Protein AF-A0A1W9VQY0-F1 (afdb_monomer_lite)

Foldseek 3Di:
DQQVVLVVCVVVVHQDLQLVSNLQVLLCQQQVDNDLDLDPVSLVSLQPGQRPCNLVSLVVNCVVHNLLNNLQCCVVSVSSLVSNCNNDDSSVVSSVVSVVSNVPRHDPDDDQCLVCVLVCCVVADDPCLLVSLVVDFLLSLQVSLLVLLLLLDDAQKDWDQDPVQDIDMDTDDHDNNVRSVVSNVSSLLSLLQLLLVQFAPFAEEDPPQKFAFDASDLPQAQAQGHFLIKGKDQWKKKKWKKFAADDPHFWFKWKWKDDLPFIDTPPGNQADPVRQKGWPDGDRGHHPMDIIMIIGGADAKDKIWIKMFRQVADAPDKTKMKIWMFDDPDPDDDPPDDDDPVRTQAIGIDIDRARMWTQFMWIHHNRIIMTGGGIGDDDRDNDDDDSVVVHSVRSNRCSSSVSGHTPVVSSVSSNHHHDNDQVPGPHYCRNVPRHNVSSVSSRGD

Structure (mmCIF, N/CA/C/O backbone):
data_AF-A0A1W9VQY0-F1
#
_entry.id   AF-A0A1W9VQY0-F1
#
loop_
_atom_site.group_PDB
_atom_site.id
_atom_site.type_symbol
_atom_site.label_atom_id
_atom_site.label_alt_id
_atom_site.label_comp_id
_atom_site.label_asym_id
_atom_site.label_entity_id
_atom_site.label_seq_id
_atom_site.pdbx_PDB_ins_code
_atom_site.Cartn_x
_atom_site.Cartn_y
_atom_site.Cartn_z
_atom_site.occupancy
_atom_site.B_iso_or_equiv
_atom_site.auth_seq_id
_atom_site.auth_comp_id
_atom_site.auth_asym_id
_atom_site.auth_atom_id
_atom_site.pdbx_PDB_model_num
ATOM 1 N N . ASN A 1 1 ? 1.472 -2.937 -20.954 1.00 71.00 1 ASN A N 1
ATOM 2 C CA . ASN A 1 1 ? 2.733 -3.324 -20.274 1.00 71.00 1 ASN A CA 1
ATOM 3 C C . ASN A 1 1 ? 3.862 -3.284 -21.309 1.00 71.00 1 ASN A C 1
ATOM 5 O O . ASN A 1 1 ? 3.743 -3.966 -22.313 1.00 71.00 1 ASN A O 1
ATOM 9 N N . LYS A 1 2 ? 4.915 -2.471 -21.109 1.00 80.94 2 LYS A N 1
ATOM 10 C CA . LYS A 1 2 ? 5.949 -2.191 -22.136 1.00 80.94 2 LYS A CA 1
ATOM 11 C C . LYS A 1 2 ? 6.783 -3.413 -22.537 1.00 80.94 2 LYS A C 1
ATOM 13 O O . LYS A 1 2 ? 7.297 -3.442 -23.649 1.00 80.94 2 LYS A O 1
ATOM 18 N N . GLU A 1 3 ? 6.948 -4.374 -21.635 1.00 82.00 3 GLU A N 1
ATOM 19 C CA . GLU A 1 3 ? 7.747 -5.578 -21.882 1.00 82.00 3 GLU A CA 1
ATOM 20 C C . GLU A 1 3 ? 6.954 -6.588 -22.709 1.00 82.00 3 GLU A C 1
ATOM 22 O O . GLU A 1 3 ? 7.431 -7.044 -23.746 1.00 82.00 3 GLU A O 1
ATOM 27 N N . VAL A 1 4 ? 5.694 -6.815 -22.321 1.00 84.25 4 VAL A N 1
ATOM 28 C CA . VAL A 1 4 ? 4.730 -7.632 -23.076 1.00 84.25 4 VAL A CA 1
ATOM 29 C C . VAL A 1 4 ? 4.561 -7.095 -24.495 1.00 84.25 4 VAL A C 1
ATOM 31 O O . VAL A 1 4 ? 4.635 -7.865 -25.445 1.00 84.25 4 VAL A O 1
ATOM 34 N N . SER A 1 5 ? 4.419 -5.774 -24.662 1.00 86.12 5 SER A N 1
ATOM 35 C CA . SER A 1 5 ? 4.308 -5.160 -25.991 1.00 86.12 5 SER A CA 1
ATOM 36 C C . SER A 1 5 ? 5.509 -5.487 -26.884 1.00 86.12 5 SER A C 1
ATOM 38 O O . SER A 1 5 ? 5.325 -5.828 -28.045 1.00 86.12 5 SER A O 1
ATOM 40 N N . THR A 1 6 ? 6.741 -5.443 -26.365 1.00 88.88 6 THR A N 1
ATOM 41 C CA . THR A 1 6 ? 7.936 -5.788 -27.155 1.00 88.88 6 THR A CA 1
ATOM 42 C C . THR A 1 6 ? 7.989 -7.259 -27.541 1.00 88.88 6 THR A C 1
ATOM 44 O O . THR A 1 6 ? 8.333 -7.562 -28.684 1.00 88.88 6 THR A O 1
ATOM 47 N N . ILE A 1 7 ? 7.627 -8.159 -26.626 1.00 88.94 7 ILE A N 1
ATOM 48 C CA . ILE A 1 7 ? 7.550 -9.596 -26.917 1.00 88.94 7 ILE A CA 1
ATOM 49 C C . ILE A 1 7 ? 6.488 -9.858 -27.995 1.00 88.94 7 ILE A C 1
ATOM 51 O O . ILE A 1 7 ? 6.739 -10.609 -28.935 1.00 88.94 7 ILE A O 1
ATOM 55 N N . LEU A 1 8 ? 5.345 -9.174 -27.918 1.00 89.88 8 LEU A N 1
ATOM 56 C CA . LEU A 1 8 ? 4.262 -9.283 -28.892 1.00 89.88 8 LEU A CA 1
ATOM 57 C C . LEU A 1 8 ? 4.679 -8.774 -30.280 1.00 89.88 8 LEU A C 1
ATOM 59 O O . LEU A 1 8 ? 4.508 -9.488 -31.263 1.00 89.88 8 LEU A O 1
ATOM 63 N N . PHE A 1 9 ? 5.307 -7.594 -30.369 1.00 90.25 9 PHE A N 1
ATOM 64 C CA . PHE A 1 9 ? 5.848 -7.079 -31.635 1.00 90.25 9 PHE A CA 1
ATOM 65 C C . PHE A 1 9 ? 6.849 -8.048 -32.268 1.00 90.25 9 PHE A C 1
ATOM 67 O O . PHE A 1 9 ? 6.835 -8.256 -33.479 1.00 90.25 9 PHE A O 1
ATOM 74 N N . ASN A 1 10 ? 7.693 -8.672 -31.445 1.00 88.62 10 ASN A N 1
ATOM 75 C CA . ASN A 1 10 ? 8.627 -9.691 -31.894 1.00 88.62 10 ASN A CA 1
ATOM 76 C C . ASN A 1 10 ? 7.917 -10.946 -32.428 1.00 88.62 10 ASN A C 1
ATOM 78 O O . ASN A 1 10 ? 8.297 -11.436 -33.489 1.00 88.62 10 ASN A O 1
ATOM 82 N N . HIS A 1 11 ? 6.914 -11.452 -31.705 1.00 90.06 11 HIS A N 1
ATOM 83 C CA . HIS A 1 11 ? 6.171 -12.660 -32.070 1.00 90.06 11 HIS A CA 1
ATOM 84 C C . HIS A 1 11 ? 5.343 -12.460 -33.348 1.00 90.06 11 HIS A C 1
ATOM 86 O O . HIS A 1 11 ? 5.348 -13.310 -34.229 1.00 90.06 11 HIS A O 1
ATOM 92 N N . MET A 1 12 ? 4.705 -11.296 -33.487 1.00 90.44 12 MET A N 1
ATOM 93 C CA . MET A 1 12 ? 3.891 -10.932 -34.653 1.00 90.44 12 MET A CA 1
ATOM 94 C C . MET A 1 12 ? 4.707 -10.374 -35.828 1.00 90.44 12 MET A C 1
ATOM 96 O O . MET A 1 12 ? 4.136 -10.001 -36.849 1.00 90.44 12 MET A O 1
ATOM 100 N N . ASN A 1 13 ? 6.033 -10.272 -35.692 1.00 87.56 13 ASN A N 1
ATOM 101 C CA . ASN A 1 13 ? 6.927 -9.687 -36.696 1.00 87.56 13 ASN A CA 1
ATOM 102 C C . ASN A 1 13 ? 6.519 -8.260 -37.142 1.00 87.56 13 ASN A C 1
ATOM 104 O O . ASN A 1 13 ? 6.644 -7.885 -38.310 1.00 87.56 13 ASN A O 1
ATOM 108 N N . LEU A 1 14 ? 6.023 -7.462 -36.192 1.00 90.38 14 LEU A N 1
ATOM 109 C CA . LEU A 1 14 ? 5.545 -6.095 -36.400 1.00 90.38 14 LEU A CA 1
ATOM 110 C C . LEU A 1 14 ? 6.618 -5.067 -36.018 1.00 90.38 14 LEU A C 1
ATOM 112 O O . LEU A 1 14 ? 7.364 -5.246 -35.054 1.00 90.38 14 LEU A O 1
ATOM 116 N N . ILE A 1 15 ? 6.668 -3.953 -36.755 1.00 92.38 15 ILE A N 1
ATOM 117 C CA . ILE A 1 15 ? 7.575 -2.833 -36.479 1.00 92.38 15 ILE A CA 1
ATOM 118 C C . ILE A 1 15 ? 6.812 -1.743 -35.706 1.00 92.38 15 ILE A C 1
ATOM 120 O O . ILE A 1 15 ? 5.899 -1.131 -36.268 1.00 92.38 15 ILE A O 1
ATOM 124 N N . PRO A 1 16 ? 7.175 -1.461 -34.440 1.00 92.94 16 PRO A N 1
ATOM 125 C CA . PRO A 1 16 ? 6.526 -0.414 -33.659 1.00 92.94 16 PRO A CA 1
ATOM 126 C C . PRO A 1 16 ? 6.716 0.953 -34.313 1.00 92.94 16 PRO A C 1
ATOM 128 O O . PRO A 1 16 ? 7.842 1.308 -34.646 1.00 92.94 16 PRO A O 1
ATOM 131 N N . HIS A 1 17 ? 5.659 1.761 -34.410 1.00 92.25 17 HIS A N 1
ATOM 132 C CA . HIS A 1 17 ? 5.770 3.159 -34.849 1.00 92.25 17 HIS A CA 1
ATOM 133 C C . HIS A 1 17 ? 6.572 4.008 -33.842 1.00 92.25 17 HIS A C 1
ATOM 135 O O . HIS A 1 17 ? 7.426 4.817 -34.214 1.00 92.25 17 HIS A O 1
ATOM 141 N N . SER A 1 18 ? 6.347 3.786 -32.539 1.00 93.75 18 SER A N 1
ATOM 142 C CA . SER A 1 18 ? 7.035 4.510 -31.466 1.00 93.75 18 SER A CA 1
ATOM 143 C C . SER A 1 18 ? 8.549 4.258 -31.509 1.00 93.75 18 SER A C 1
ATOM 145 O O . SER A 1 18 ? 8.983 3.114 -31.337 1.00 93.75 18 SER A O 1
ATOM 147 N N . PRO A 1 19 ? 9.395 5.300 -31.643 1.00 94.56 19 PRO A N 1
ATOM 148 C CA . PRO A 1 19 ? 10.842 5.117 -31.765 1.00 94.56 19 PRO A CA 1
ATOM 149 C C . PRO A 1 19 ? 11.467 4.489 -30.510 1.00 94.56 19 PRO A C 1
ATOM 151 O O . PRO A 1 19 ? 12.482 3.798 -30.594 1.00 94.56 19 PRO A O 1
ATOM 154 N N . VAL A 1 20 ? 10.861 4.695 -29.333 1.00 94.19 20 VAL A N 1
ATOM 155 C CA . VAL A 1 20 ? 11.324 4.086 -28.074 1.00 94.19 20 VAL A CA 1
ATOM 156 C C . VAL A 1 20 ? 11.001 2.595 -28.033 1.00 94.19 20 VAL A C 1
ATOM 158 O O . VAL A 1 20 ? 11.816 1.808 -27.556 1.00 94.19 20 VAL A O 1
ATOM 161 N N . GLU A 1 21 ? 9.825 2.195 -28.518 1.00 93.88 21 GLU A N 1
ATOM 162 C CA . GLU A 1 21 ? 9.446 0.780 -28.587 1.00 93.88 21 GLU A CA 1
ATOM 163 C C . GLU A 1 21 ? 10.231 0.043 -29.663 1.00 93.88 21 GLU A C 1
ATOM 165 O O . GLU A 1 21 ? 10.660 -1.082 -29.425 1.00 93.88 21 GLU A O 1
ATOM 170 N N . PHE A 1 22 ? 10.519 0.697 -30.788 1.00 96.06 22 PHE A N 1
ATOM 171 C CA . PHE A 1 22 ? 11.410 0.139 -31.794 1.00 96.06 22 PHE A CA 1
ATOM 172 C C . PHE A 1 22 ? 12.829 -0.062 -31.250 1.00 96.06 22 PHE A C 1
ATOM 174 O O . PHE A 1 22 ? 13.387 -1.146 -31.387 1.00 96.06 22 PHE A O 1
ATOM 181 N N . LEU A 1 23 ? 13.403 0.924 -30.547 1.00 95.56 23 LEU A N 1
ATOM 182 C CA . LEU A 1 23 ? 14.702 0.736 -29.891 1.00 95.56 23 LEU A CA 1
ATOM 183 C C . LEU A 1 23 ? 14.666 -0.417 -28.872 1.00 95.56 23 LEU A C 1
ATOM 185 O O . LEU A 1 23 ? 15.630 -1.170 -28.767 1.00 95.56 23 LEU A O 1
ATOM 189 N N . ARG A 1 24 ? 13.554 -0.581 -28.144 1.00 95.50 24 ARG A N 1
ATOM 190 C CA . ARG A 1 24 ? 13.349 -1.712 -27.228 1.00 95.50 24 ARG A CA 1
ATOM 191 C C . ARG A 1 24 ? 13.325 -3.049 -27.965 1.00 95.50 24 ARG A C 1
ATOM 193 O O . ARG A 1 24 ? 13.970 -3.983 -27.505 1.00 95.50 24 ARG A O 1
ATOM 200 N N . LEU A 1 25 ? 12.652 -3.122 -29.112 1.00 94.12 25 LEU A N 1
ATOM 201 C CA . LEU A 1 25 ? 12.659 -4.301 -29.976 1.00 94.12 25 LEU A CA 1
ATOM 202 C C . LEU A 1 25 ? 14.075 -4.638 -30.460 1.00 94.12 25 LEU A C 1
ATOM 204 O O . LEU A 1 25 ? 14.446 -5.806 -30.438 1.00 94.12 25 LEU A O 1
ATOM 208 N N . LEU A 1 26 ? 14.886 -3.639 -30.833 1.00 93.69 26 LEU A N 1
ATOM 209 C CA . LEU A 1 26 ? 16.286 -3.865 -31.213 1.00 93.69 26 LEU A CA 1
ATOM 210 C C . LEU A 1 26 ? 17.102 -4.457 -30.056 1.00 93.69 26 LEU A C 1
ATOM 212 O O . LEU A 1 26 ? 17.798 -5.444 -30.257 1.00 93.69 26 LEU A O 1
ATOM 216 N N . VAL A 1 27 ? 16.990 -3.897 -28.845 1.00 93.50 27 VAL A N 1
ATOM 217 C CA . VAL A 1 27 ? 17.690 -4.427 -27.659 1.00 93.50 27 VAL A CA 1
ATOM 218 C C . VAL A 1 27 ? 17.228 -5.849 -27.340 1.00 93.50 27 VAL A C 1
ATOM 220 O O . VAL A 1 27 ? 18.062 -6.722 -27.115 1.00 93.50 27 VAL A O 1
ATOM 223 N N . TYR A 1 28 ? 15.922 -6.108 -27.398 1.00 92.94 28 TYR A N 1
ATOM 224 C CA . TYR A 1 28 ? 15.365 -7.437 -27.164 1.00 92.94 28 TYR A CA 1
ATOM 225 C C . TYR A 1 28 ? 15.859 -8.461 -28.195 1.00 92.94 28 TYR A C 1
ATOM 227 O O . TYR A 1 28 ? 16.302 -9.540 -27.820 1.00 92.94 28 TYR A O 1
ATOM 235 N N . LYS A 1 29 ? 15.869 -8.108 -29.486 1.00 90.62 29 LYS A N 1
ATOM 236 C CA . LYS A 1 29 ? 16.411 -8.964 -30.553 1.00 90.62 29 LYS A CA 1
ATOM 237 C C . LYS A 1 29 ? 17.908 -9.225 -30.402 1.00 90.62 29 LYS A C 1
ATOM 239 O O . LYS A 1 29 ? 18.374 -10.279 -30.818 1.00 90.62 29 LYS A O 1
ATOM 244 N N . SER A 1 30 ? 18.657 -8.274 -29.847 1.00 90.19 30 SER A N 1
ATOM 245 C CA . SER A 1 30 ? 20.092 -8.435 -29.630 1.00 90.19 30 SER A CA 1
ATOM 246 C C . SER A 1 30 ? 20.414 -9.300 -28.414 1.00 90.19 30 SER A C 1
ATOM 248 O O . SER A 1 30 ? 21.256 -10.172 -28.540 1.00 90.19 30 SER A O 1
ATOM 250 N N . ILE A 1 31 ? 19.793 -9.065 -27.253 1.00 91.62 31 ILE A N 1
ATOM 251 C CA . ILE A 1 31 ? 20.251 -9.652 -25.974 1.00 91.62 31 ILE A CA 1
ATOM 252 C C . ILE A 1 31 ? 19.119 -10.218 -25.102 1.00 91.62 31 ILE A C 1
ATOM 254 O O . ILE A 1 31 ? 19.308 -10.451 -23.913 1.00 91.62 31 ILE A O 1
ATOM 258 N N . GLY A 1 32 ? 17.902 -10.352 -25.635 1.00 89.06 32 GLY A N 1
ATOM 259 C CA . GLY A 1 32 ? 16.736 -10.874 -24.909 1.00 89.06 32 GLY A CA 1
ATOM 260 C C . GLY A 1 32 ? 16.176 -9.956 -23.813 1.00 89.06 32 GLY A C 1
ATOM 261 O O . GLY A 1 32 ? 15.135 -10.256 -23.232 1.00 89.06 32 GLY A O 1
ATOM 262 N N . LYS A 1 33 ? 16.814 -8.812 -23.533 1.00 90.31 33 LYS A N 1
ATOM 263 C CA . LYS A 1 33 ? 16.379 -7.858 -22.499 1.00 90.31 33 LYS A CA 1
ATOM 264 C C . LYS A 1 33 ? 15.332 -6.881 -23.060 1.00 90.31 33 LYS A C 1
ATOM 266 O O . LYS A 1 33 ? 15.524 -6.260 -24.101 1.00 90.31 33 LYS A O 1
ATOM 271 N N . THR A 1 34 ? 14.228 -6.695 -22.340 1.00 87.62 34 THR A N 1
ATOM 272 C CA . THR A 1 34 ? 13.111 -5.791 -22.699 1.00 87.62 34 THR A CA 1
ATOM 273 C C . THR A 1 34 ? 13.281 -4.372 -22.136 1.00 87.62 34 THR A C 1
ATOM 275 O O . THR A 1 34 ? 12.546 -3.449 -22.493 1.00 87.62 34 THR A O 1
ATOM 278 N N . LEU A 1 35 ? 14.244 -4.146 -21.242 1.00 89.12 35 LEU A N 1
ATOM 279 C CA . LEU A 1 35 ? 14.452 -2.854 -20.590 1.00 89.12 35 LEU A CA 1
ATOM 280 C C . LEU A 1 35 ? 15.602 -2.074 -21.238 1.00 89.12 35 LEU A C 1
ATOM 282 O O . LEU A 1 35 ? 16.679 -2.599 -21.495 1.00 89.12 35 LEU A O 1
ATOM 286 N N . LEU A 1 36 ? 15.396 -0.770 -21.446 1.00 92.19 36 LEU A N 1
ATOM 287 C CA . LEU A 1 36 ? 16.405 0.143 -22.004 1.00 92.19 36 LEU A CA 1
ATOM 288 C C . LEU A 1 36 ? 17.345 0.680 -20.909 1.00 92.19 36 LEU A C 1
ATOM 290 O O . LEU A 1 36 ? 17.429 1.892 -20.688 1.00 92.19 36 LEU A O 1
ATOM 294 N N . ILE A 1 37 ? 18.006 -0.223 -20.185 1.00 89.44 37 ILE A N 1
ATOM 295 C CA . ILE A 1 37 ? 18.933 0.117 -19.096 1.00 89.44 37 ILE A CA 1
ATOM 296 C C . ILE A 1 37 ? 20.306 0.442 -19.687 1.00 89.44 37 ILE A C 1
ATOM 298 O O . ILE A 1 37 ? 20.837 -0.299 -20.503 1.00 89.44 37 ILE A O 1
ATOM 302 N N . LYS A 1 38 ? 20.900 1.562 -19.268 1.00 92.00 38 LYS A N 1
ATOM 303 C CA . LYS A 1 38 ? 22.230 2.009 -19.715 1.00 92.00 38 LYS A CA 1
ATOM 304 C C . LYS A 1 38 ? 23.328 1.523 -18.758 1.00 92.00 38 LYS A C 1
ATOM 306 O O . LYS A 1 38 ? 24.151 2.327 -18.333 1.00 92.00 38 LYS A O 1
ATOM 311 N N . SER A 1 39 ? 23.286 0.251 -18.360 1.00 91.75 39 SER A N 1
ATOM 312 C CA . SER A 1 39 ? 24.305 -0.336 -17.483 1.00 91.75 39 SER A CA 1
ATOM 313 C C . SER A 1 39 ? 25.538 -0.755 -18.293 1.00 91.75 39 SER A C 1
ATOM 315 O O . SER A 1 39 ? 25.408 -1.027 -19.492 1.00 91.75 39 SER A O 1
ATOM 317 N N . PRO A 1 40 ? 26.729 -0.822 -17.668 1.00 91.75 40 PRO A N 1
ATOM 318 C CA . PRO A 1 40 ? 27.936 -1.318 -18.327 1.00 91.75 40 PRO A CA 1
ATOM 319 C C . PRO A 1 40 ? 27.740 -2.704 -18.953 1.00 91.75 40 PRO A C 1
ATOM 321 O O . PRO A 1 40 ? 28.122 -2.903 -20.101 1.00 91.75 40 PRO A O 1
ATOM 324 N N . GLU A 1 41 ? 27.062 -3.605 -18.239 1.00 91.56 41 GLU A N 1
ATOM 325 C CA . GLU A 1 41 ? 26.711 -4.954 -18.696 1.00 91.56 41 GLU A CA 1
ATOM 326 C C . GLU A 1 41 ? 25.884 -4.921 -19.989 1.00 91.56 41 GLU A C 1
ATOM 328 O O . GLU A 1 41 ? 26.331 -5.415 -21.016 1.00 91.56 41 GLU A O 1
ATOM 333 N N . VAL A 1 42 ? 24.740 -4.220 -20.000 1.00 91.00 42 VAL A N 1
ATOM 334 C CA . VAL A 1 42 ? 23.877 -4.125 -21.194 1.00 91.00 42 VAL A CA 1
ATOM 335 C C . VAL A 1 42 ? 24.619 -3.502 -22.378 1.00 91.00 42 VAL A C 1
ATOM 337 O O . VAL A 1 42 ? 24.437 -3.912 -23.522 1.00 91.00 42 VAL A O 1
ATOM 340 N N . ILE A 1 43 ? 25.457 -2.493 -22.127 1.00 93.56 43 ILE A N 1
ATOM 341 C CA . ILE A 1 43 ? 26.261 -1.854 -23.174 1.00 93.56 43 ILE A CA 1
ATOM 342 C C . ILE A 1 43 ? 27.305 -2.828 -23.731 1.00 93.56 43 ILE A C 1
ATOM 344 O O . ILE A 1 43 ? 27.547 -2.804 -24.938 1.00 93.56 43 ILE A O 1
ATOM 348 N N . SER A 1 44 ? 27.920 -3.647 -22.877 1.00 92.44 44 SER A N 1
ATOM 349 C CA . SER A 1 44 ? 28.883 -4.673 -23.275 1.00 92.44 44 SER A CA 1
ATOM 350 C C . SER A 1 44 ? 28.208 -5.752 -24.119 1.00 92.44 44 SER A C 1
ATOM 352 O O . SER A 1 44 ? 28.622 -5.963 -25.258 1.00 92.44 44 SER A O 1
ATOM 354 N N . ASP A 1 45 ? 27.102 -6.322 -23.631 1.00 91.38 45 ASP A N 1
ATOM 355 C CA . ASP A 1 45 ? 26.340 -7.371 -24.319 1.00 91.38 45 ASP A CA 1
ATOM 356 C C . ASP A 1 45 ? 25.907 -6.919 -25.724 1.00 91.38 45 ASP A C 1
ATOM 358 O O . ASP A 1 45 ? 26.063 -7.639 -26.710 1.00 91.38 45 ASP A O 1
ATOM 362 N N . LEU A 1 46 ? 25.405 -5.683 -25.848 1.00 90.31 46 LEU A N 1
ATOM 363 C CA . LEU A 1 46 ? 24.991 -5.114 -27.136 1.00 90.31 46 LEU A CA 1
ATOM 364 C C . LEU A 1 46 ? 26.152 -4.891 -28.110 1.00 90.31 46 LEU A C 1
ATOM 366 O O . LEU A 1 46 ? 25.916 -4.837 -29.319 1.00 90.31 46 LEU A O 1
ATOM 370 N N . ARG A 1 47 ? 27.375 -4.694 -27.602 1.00 89.31 47 ARG A N 1
ATOM 371 C CA . ARG A 1 47 ? 28.561 -4.485 -28.440 1.00 89.31 47 ARG A CA 1
ATOM 372 C C . ARG A 1 47 ? 29.111 -5.788 -28.997 1.00 89.31 47 ARG A C 1
ATOM 374 O O . ARG A 1 47 ? 29.602 -5.775 -30.126 1.00 89.31 47 ARG A O 1
ATOM 381 N N . THR A 1 48 ? 29.082 -6.845 -28.188 1.00 85.69 48 THR A N 1
ATOM 382 C CA . THR A 1 48 ? 29.662 -8.159 -28.495 1.00 85.69 48 THR A CA 1
ATOM 383 C C . THR A 1 48 ? 28.694 -9.059 -29.254 1.00 85.69 48 THR A C 1
ATOM 385 O O . THR A 1 48 ? 29.132 -9.883 -30.054 1.00 85.69 48 THR A O 1
ATOM 388 N N . THR A 1 49 ? 27.386 -8.883 -29.063 1.00 81.50 49 THR A N 1
ATOM 389 C CA . THR A 1 49 ? 26.379 -9.741 -29.695 1.00 81.50 49 THR A CA 1
ATOM 390 C C . THR A 1 49 ? 26.066 -9.294 -31.120 1.00 81.50 49 THR A C 1
ATOM 392 O O . THR A 1 49 ? 25.256 -8.389 -31.331 1.00 81.50 49 THR A O 1
ATOM 395 N N . ILE A 1 50 ? 26.659 -9.970 -32.109 1.00 73.56 50 ILE A N 1
ATOM 396 C CA . ILE A 1 50 ? 26.342 -9.760 -33.527 1.00 73.56 50 ILE A CA 1
ATOM 397 C C . ILE A 1 50 ? 24.972 -10.365 -33.836 1.00 73.56 50 ILE A C 1
ATOM 399 O O . ILE A 1 50 ? 24.794 -11.578 -33.867 1.00 73.56 50 ILE A O 1
ATOM 403 N N . CYS A 1 51 ? 23.994 -9.501 -34.101 1.00 72.94 51 CYS A N 1
ATOM 404 C CA . CYS A 1 51 ? 22.616 -9.898 -34.372 1.00 72.94 51 CYS A CA 1
ATOM 405 C C . CYS A 1 51 ? 22.236 -9.575 -35.831 1.00 72.94 51 CYS A C 1
ATOM 407 O O . CYS A 1 51 ? 22.015 -8.415 -36.195 1.00 72.94 51 CYS A O 1
ATOM 409 N N . MET A 1 52 ? 22.158 -10.616 -36.669 1.00 68.12 52 MET A N 1
ATOM 410 C CA . MET A 1 52 ? 21.893 -10.528 -38.119 1.00 68.12 52 MET A CA 1
ATOM 411 C C . MET A 1 52 ? 20.590 -9.792 -38.513 1.00 68.12 52 MET A C 1
ATOM 413 O O . MET A 1 52 ? 20.600 -9.091 -39.524 1.00 68.12 52 MET A O 1
ATOM 417 N N . PRO A 1 53 ? 19.478 -9.861 -37.751 1.00 80.81 53 PRO A N 1
ATOM 418 C CA . PRO A 1 53 ? 18.240 -9.148 -38.087 1.00 80.81 53 PRO A CA 1
ATOM 419 C C . PRO A 1 53 ? 18.279 -7.620 -37.920 1.00 80.81 53 PRO A C 1
ATOM 421 O O . PRO A 1 53 ? 17.403 -6.931 -38.441 1.00 80.81 53 PRO A O 1
ATOM 424 N N . ILE A 1 54 ? 19.246 -7.050 -37.191 1.00 86.44 54 ILE A N 1
ATOM 425 C CA . ILE A 1 54 ? 19.225 -5.618 -36.830 1.00 86.44 54 ILE A CA 1
ATOM 426 C C . ILE A 1 54 ? 19.269 -4.678 -38.053 1.00 86.44 54 ILE A C 1
ATOM 428 O O . ILE A 1 54 ? 18.436 -3.769 -38.113 1.00 86.44 54 ILE A O 1
ATOM 432 N N . PRO A 1 55 ? 20.167 -4.860 -39.048 1.00 89.19 55 PRO A N 1
ATOM 433 C CA . PRO A 1 55 ? 20.143 -4.063 -40.276 1.00 89.19 55 PRO A CA 1
ATOM 434 C C . PRO A 1 55 ? 18.782 -4.075 -40.981 1.00 89.19 55 PRO A C 1
ATOM 436 O O . PRO A 1 55 ? 18.299 -3.022 -41.397 1.00 89.19 55 PRO A O 1
ATOM 439 N N . TYR A 1 56 ? 18.158 -5.253 -41.078 1.00 91.00 56 TYR A N 1
ATOM 440 C CA . TYR A 1 56 ? 16.862 -5.438 -41.728 1.00 91.00 56 TYR A CA 1
ATOM 441 C C . TYR A 1 56 ? 15.750 -4.683 -40.996 1.00 91.00 56 TYR A C 1
ATOM 443 O O . TYR A 1 56 ? 14.997 -3.935 -41.618 1.00 91.00 56 TYR A O 1
ATOM 451 N N . LEU A 1 57 ? 15.693 -4.805 -39.667 1.00 92.94 57 LEU A N 1
ATOM 452 C CA . LEU A 1 57 ? 14.698 -4.110 -38.848 1.00 92.94 57 LEU A CA 1
ATOM 453 C C . LEU A 1 57 ? 14.813 -2.589 -38.987 1.00 92.94 57 LEU A C 1
ATOM 455 O O . LEU A 1 57 ? 13.799 -1.906 -39.114 1.00 92.94 57 LEU A O 1
ATOM 459 N N . ILE A 1 58 ? 16.037 -2.047 -38.997 1.00 93.94 58 ILE A N 1
ATOM 460 C CA . ILE A 1 58 ? 16.254 -0.603 -39.174 1.00 93.94 58 ILE A CA 1
ATOM 461 C C . ILE A 1 58 ? 15.873 -0.156 -40.592 1.00 93.94 58 ILE A C 1
ATOM 463 O O . ILE A 1 58 ? 15.325 0.937 -40.744 1.00 93.94 58 ILE A O 1
ATOM 467 N N . SER A 1 59 ? 16.116 -0.981 -41.620 1.00 94.00 59 SER A N 1
ATOM 468 C CA . SER A 1 59 ? 15.657 -0.678 -42.983 1.00 94.00 59 SER A CA 1
ATOM 469 C C . SER A 1 59 ? 14.137 -0.617 -43.057 1.00 94.00 59 SER A C 1
ATOM 471 O O . SER A 1 59 ? 13.602 0.392 -43.506 1.00 94.00 59 SER A O 1
ATOM 473 N N . LYS A 1 60 ? 13.442 -1.624 -42.511 1.00 94.69 60 LYS A N 1
ATOM 474 C CA . LYS A 1 60 ? 11.976 -1.639 -42.467 1.00 94.69 60 LYS A CA 1
ATOM 475 C C . LYS A 1 60 ? 11.397 -0.443 -41.721 1.00 94.69 60 LYS A C 1
ATOM 477 O O . LYS A 1 60 ? 10.471 0.192 -42.213 1.00 94.69 60 LYS A O 1
ATOM 482 N N . TYR A 1 61 ? 11.960 -0.092 -40.564 1.00 96.25 61 TYR A N 1
ATOM 483 C CA . TYR A 1 61 ? 11.524 1.101 -39.835 1.00 96.25 61 TYR A CA 1
ATOM 484 C C . TYR A 1 61 ? 11.715 2.371 -40.667 1.00 96.25 61 TYR A C 1
ATOM 486 O O . TYR A 1 61 ? 10.826 3.214 -40.726 1.00 96.25 61 TYR A O 1
ATOM 494 N N . LYS A 1 62 ? 12.865 2.504 -41.340 1.00 96.12 62 LYS A N 1
ATOM 495 C CA . LYS A 1 62 ? 13.145 3.640 -42.222 1.00 96.12 62 LYS A CA 1
ATOM 496 C C . LYS A 1 62 ? 12.142 3.722 -43.376 1.00 96.12 62 LYS A C 1
ATOM 498 O O . LYS A 1 62 ? 11.719 4.826 -43.694 1.00 96.12 62 LYS A O 1
ATOM 503 N N . GLU A 1 63 ? 11.821 2.600 -44.014 1.00 95.81 63 GLU A N 1
ATOM 504 C CA . GLU A 1 63 ? 10.866 2.535 -45.128 1.00 95.81 63 GLU A CA 1
ATOM 505 C C . GLU A 1 63 ? 9.454 2.936 -44.690 1.00 95.81 63 GLU A C 1
ATOM 507 O O . GLU A 1 63 ? 8.778 3.654 -45.417 1.00 95.81 63 GLU A O 1
ATOM 512 N N . GLN A 1 64 ? 9.036 2.534 -43.486 1.00 95.31 64 GLN A N 1
ATOM 513 C CA . GLN A 1 64 ? 7.696 2.829 -42.972 1.00 95.31 64 GLN A CA 1
ATOM 514 C C . GLN A 1 64 ? 7.558 4.231 -42.362 1.00 95.31 64 GLN A C 1
ATOM 516 O O . GLN A 1 64 ? 6.523 4.868 -42.528 1.00 95.31 64 GLN A O 1
ATOM 521 N N . TYR A 1 65 ? 8.571 4.714 -41.634 1.00 96.19 65 TYR A N 1
ATOM 522 C CA . TYR A 1 65 ? 8.430 5.878 -40.743 1.00 96.19 65 TYR A CA 1
ATOM 523 C C . TYR A 1 65 ? 9.559 6.914 -40.851 1.00 96.19 65 TYR A C 1
ATOM 525 O O . TYR A 1 65 ? 9.526 7.940 -40.170 1.00 96.19 65 TYR A O 1
ATOM 533 N N . GLY A 1 66 ? 10.590 6.653 -41.658 1.00 95.75 66 GLY A N 1
ATOM 534 C CA . GLY A 1 66 ? 11.796 7.481 -41.710 1.00 95.75 66 GLY A CA 1
ATOM 535 C C . GLY A 1 66 ? 12.753 7.262 -40.527 1.00 95.75 66 GLY A C 1
ATOM 536 O O . GLY A 1 66 ? 12.580 6.379 -39.689 1.00 95.75 66 GLY A O 1
ATOM 537 N N . LEU A 1 67 ? 13.830 8.053 -40.464 1.00 96.62 67 LEU A N 1
ATOM 538 C CA . LEU A 1 67 ? 14.840 7.973 -39.385 1.00 96.62 67 LEU A CA 1
ATOM 539 C C . LEU A 1 67 ? 14.740 9.133 -38.387 1.00 96.62 67 LEU A C 1
ATOM 541 O O . LEU A 1 67 ? 15.346 9.090 -37.314 1.00 96.62 67 LEU A O 1
ATOM 545 N N . GLU A 1 68 ? 13.981 10.164 -38.732 1.00 96.12 68 GLU A N 1
ATOM 546 C CA . GLU A 1 68 ? 13.705 11.354 -37.939 1.00 96.12 68 GLU A CA 1
ATOM 547 C C . GLU A 1 68 ? 13.087 10.998 -36.573 1.00 96.12 68 GLU A C 1
ATOM 549 O O . GLU A 1 68 ? 13.553 11.543 -35.562 1.00 96.12 68 GLU A O 1
ATOM 554 N N . PRO A 1 69 ? 12.143 10.035 -36.463 1.00 96.31 69 PRO A N 1
ATOM 555 C CA . PRO A 1 69 ? 11.649 9.593 -35.160 1.00 96.31 69 PRO A CA 1
ATOM 556 C C . PRO A 1 69 ? 12.753 9.011 -34.264 1.00 96.31 69 PRO A C 1
ATOM 558 O O . PRO A 1 69 ? 12.830 9.352 -33.081 1.00 96.31 69 PRO A O 1
ATOM 561 N N . LEU A 1 70 ? 13.665 8.196 -34.805 1.00 96.38 70 LEU A N 1
ATOM 562 C CA . LEU A 1 70 ? 14.787 7.631 -34.037 1.00 96.38 70 LEU A CA 1
ATOM 563 C C . LEU A 1 70 ? 15.815 8.695 -33.655 1.00 96.38 70 LEU A C 1
ATOM 565 O O . LEU A 1 70 ? 16.380 8.662 -32.559 1.00 96.38 70 LEU A O 1
ATOM 569 N N . ALA A 1 71 ? 16.018 9.680 -34.527 1.00 96.62 71 ALA A N 1
ATOM 570 C CA . ALA A 1 71 ? 16.863 10.829 -34.247 1.00 96.62 71 ALA A CA 1
ATOM 571 C C . ALA A 1 71 ? 16.335 11.644 -33.057 1.00 96.62 71 ALA A C 1
ATOM 573 O O . ALA A 1 71 ? 17.126 12.118 -32.237 1.00 96.62 71 ALA A O 1
ATOM 574 N N . SER A 1 72 ? 15.008 11.731 -32.900 1.00 95.81 72 SER A N 1
ATOM 575 C CA . SER A 1 72 ? 14.384 12.470 -31.798 1.00 95.81 72 SER A CA 1
ATOM 576 C C . SER A 1 72 ? 14.764 11.937 -30.411 1.00 95.81 72 SER A C 1
ATOM 578 O O . SER A 1 72 ? 14.927 12.721 -29.471 1.00 95.81 72 SER A O 1
ATOM 580 N N . ILE A 1 73 ? 15.015 10.626 -30.293 1.00 95.56 73 ILE A N 1
ATOM 581 C CA . ILE A 1 73 ? 15.372 9.953 -29.035 1.00 95.56 73 ILE A CA 1
ATOM 582 C C . ILE A 1 73 ? 16.874 9.661 -28.892 1.00 95.56 73 ILE A C 1
ATOM 584 O O . ILE A 1 73 ? 17.297 9.157 -27.848 1.00 95.56 73 ILE A O 1
ATOM 588 N N . PHE A 1 74 ? 17.691 9.975 -29.904 1.00 96.06 74 PHE A N 1
ATOM 589 C CA . PHE A 1 74 ? 19.091 9.547 -29.972 1.00 96.06 74 PHE A CA 1
ATOM 590 C C . PHE A 1 74 ? 19.905 9.959 -28.744 1.00 96.06 74 PHE A C 1
ATOM 592 O O . PHE A 1 74 ? 20.512 9.103 -28.111 1.00 96.06 74 PHE A O 1
ATOM 599 N N . TYR A 1 75 ? 19.905 11.242 -28.359 1.00 94.81 75 TYR A N 1
ATOM 600 C CA . TYR A 1 75 ? 20.734 11.697 -27.235 1.00 94.81 75 TYR A CA 1
ATOM 601 C C . TYR A 1 75 ? 20.312 11.088 -25.892 1.00 94.81 75 TYR A C 1
ATOM 603 O O . TYR A 1 75 ? 21.171 10.796 -25.062 1.00 94.81 75 TYR A O 1
ATOM 611 N N . ARG A 1 76 ? 19.019 10.784 -25.712 1.00 91.81 76 ARG A N 1
ATOM 612 C CA . ARG A 1 76 ? 18.490 10.129 -24.503 1.00 91.81 76 ARG A CA 1
ATOM 613 C C . ARG A 1 76 ? 19.061 8.719 -24.311 1.00 91.81 76 ARG A C 1
ATOM 615 O O . ARG A 1 76 ? 19.379 8.322 -23.186 1.00 91.81 76 ARG A O 1
ATOM 622 N N . TYR A 1 77 ? 19.215 7.988 -25.416 1.00 95.25 77 TYR A N 1
ATOM 623 C CA . TYR A 1 77 ? 19.691 6.602 -25.452 1.00 95.25 77 TYR A CA 1
ATOM 624 C C . TYR A 1 77 ? 21.031 6.447 -26.179 1.00 95.25 77 TYR A C 1
ATOM 626 O O . TYR A 1 77 ? 21.350 5.368 -26.679 1.00 95.25 77 TYR A O 1
ATOM 634 N N . LYS A 1 78 ? 21.841 7.513 -26.221 1.00 95.88 78 LYS A N 1
ATOM 635 C CA . LYS A 1 78 ? 23.109 7.557 -26.961 1.00 95.88 78 LYS A CA 1
ATOM 636 C C . LYS A 1 78 ? 24.010 6.350 -26.665 1.00 95.88 78 LYS A C 1
ATOM 638 O O . LYS A 1 78 ? 24.505 5.776 -27.632 1.00 95.88 78 LYS A O 1
ATOM 643 N N . PRO A 1 79 ? 24.198 5.904 -25.403 1.00 96.62 79 PRO A N 1
ATOM 644 C CA . PRO A 1 79 ? 25.021 4.727 -25.126 1.00 96.62 79 PRO A CA 1
ATOM 645 C C . PRO A 1 79 ? 24.531 3.450 -25.824 1.00 96.62 79 PRO A C 1
ATOM 647 O O . PRO A 1 79 ? 25.351 2.718 -26.366 1.00 96.62 79 PRO A O 1
ATOM 650 N N . LEU A 1 80 ? 23.214 3.225 -25.891 1.00 96.19 80 LEU A N 1
ATOM 651 C CA . LEU A 1 80 ? 22.625 2.034 -26.517 1.00 96.19 80 LEU A CA 1
ATOM 652 C C . LEU A 1 80 ? 22.745 2.080 -28.043 1.00 96.19 80 LEU A C 1
ATOM 654 O O . LEU A 1 80 ? 23.168 1.108 -28.658 1.00 96.19 80 LEU A O 1
ATOM 658 N N . PHE A 1 81 ? 22.456 3.228 -28.665 1.00 96.06 81 PHE A N 1
ATOM 659 C CA . PHE A 1 81 ? 22.653 3.392 -30.110 1.00 96.06 81 PHE A CA 1
ATOM 660 C C . PHE A 1 81 ? 24.123 3.227 -30.511 1.00 96.06 81 PHE A C 1
ATOM 662 O O . PHE A 1 81 ? 24.423 2.634 -31.545 1.00 96.06 81 PHE A O 1
ATOM 669 N N . LEU A 1 82 ? 25.051 3.750 -29.704 1.00 95.19 82 LEU A N 1
ATOM 670 C CA . LEU A 1 82 ? 26.483 3.597 -29.956 1.00 95.19 82 LEU A CA 1
ATOM 671 C C . LEU A 1 82 ? 26.975 2.168 -29.716 1.00 95.19 82 LEU A C 1
ATOM 673 O O . LEU A 1 82 ? 27.904 1.763 -30.409 1.00 95.19 82 LEU A O 1
ATOM 677 N N . ALA A 1 83 ? 26.364 1.426 -28.789 1.00 94.00 83 ALA A N 1
ATOM 678 C CA . ALA A 1 83 ? 26.610 -0.001 -28.624 1.00 94.00 83 ALA A CA 1
ATOM 679 C C . ALA A 1 83 ? 26.142 -0.774 -29.864 1.00 94.00 83 ALA A C 1
ATOM 681 O O . ALA A 1 83 ? 26.957 -1.401 -30.521 1.00 94.00 83 ALA A O 1
ATOM 682 N N . LEU A 1 84 ? 24.889 -0.587 -30.298 1.00 92.12 84 LEU A N 1
ATOM 683 C CA . LEU A 1 84 ? 24.349 -1.217 -31.513 1.00 92.12 84 LEU A CA 1
ATOM 684 C C . LEU A 1 84 ? 25.158 -0.897 -32.780 1.00 92.12 84 LEU A C 1
ATOM 686 O O . LEU A 1 84 ? 25.199 -1.692 -33.713 1.00 92.12 84 LEU A O 1
ATOM 690 N N . ARG A 1 85 ? 25.829 0.260 -32.827 1.00 92.19 85 ARG A N 1
ATOM 691 C CA . ARG A 1 85 ? 26.683 0.684 -33.948 1.00 92.19 85 ARG A CA 1
ATOM 692 C C . ARG A 1 85 ? 27.833 -0.288 -34.251 1.00 92.19 85 ARG A C 1
ATOM 694 O O . ARG A 1 85 ? 28.394 -0.208 -35.346 1.00 92.19 85 ARG A O 1
ATOM 701 N N . THR A 1 86 ? 28.236 -1.136 -33.304 1.00 87.62 86 THR A N 1
ATOM 702 C CA . THR A 1 86 ? 29.302 -2.127 -33.521 1.00 87.62 86 THR A CA 1
ATOM 703 C C . THR A 1 86 ? 28.825 -3.340 -34.320 1.00 87.62 86 THR A C 1
ATOM 705 O O . THR A 1 86 ? 29.670 -4.019 -34.895 1.00 87.62 86 THR A O 1
ATOM 708 N N . ASN A 1 87 ? 27.506 -3.542 -34.464 1.00 83.12 87 ASN A N 1
ATOM 709 C CA . ASN A 1 87 ? 26.880 -4.658 -35.187 1.00 83.12 87 ASN A CA 1
ATOM 710 C C . ASN A 1 87 ? 26.956 -4.515 -36.714 1.00 83.12 87 ASN A C 1
ATOM 712 O O . ASN A 1 87 ? 25.953 -4.444 -37.421 1.00 83.12 87 ASN A O 1
ATOM 716 N N . GLY A 1 88 ? 28.179 -4.453 -37.231 1.00 83.75 88 GLY A N 1
ATOM 717 C CA . GLY A 1 88 ? 28.461 -4.449 -38.658 1.00 83.75 88 GLY A CA 1
ATOM 718 C C . GLY A 1 88 ? 28.300 -3.093 -39.351 1.00 83.75 88 GLY A C 1
ATOM 719 O O . GLY A 1 88 ? 27.776 -2.101 -38.829 1.00 83.75 88 GLY A O 1
ATOM 720 N N . THR A 1 89 ? 28.795 -3.045 -40.586 1.00 86.44 89 THR A N 1
ATOM 721 C CA . THR A 1 89 ? 28.892 -1.821 -41.393 1.00 86.44 89 THR A CA 1
ATOM 722 C C . THR A 1 89 ? 27.520 -1.230 -41.726 1.00 86.44 89 THR A C 1
ATOM 724 O O . THR A 1 89 ? 27.364 -0.008 -41.717 1.00 86.44 89 THR A O 1
ATOM 727 N N . ALA A 1 90 ? 26.512 -2.070 -41.983 1.00 87.31 90 ALA A N 1
ATOM 728 C CA . ALA A 1 90 ? 25.162 -1.617 -42.319 1.00 87.31 90 ALA A CA 1
ATOM 729 C C . ALA A 1 90 ? 24.513 -0.842 -41.158 1.00 87.31 90 ALA A C 1
ATOM 731 O O . ALA A 1 90 ? 24.108 0.308 -41.338 1.00 87.31 90 ALA A O 1
ATOM 732 N N . VAL A 1 91 ? 24.509 -1.407 -39.943 1.00 89.75 91 VAL A N 1
ATOM 733 C CA . VAL A 1 91 ? 23.981 -0.728 -38.745 1.00 89.75 91 VAL A CA 1
ATOM 734 C C . VAL A 1 91 ? 24.756 0.556 -38.473 1.00 89.75 91 VAL A C 1
ATOM 736 O O . VAL A 1 91 ? 24.158 1.607 -38.233 1.00 89.75 91 VAL A O 1
ATOM 739 N N . ARG A 1 92 ? 26.088 0.519 -38.605 1.00 93.25 92 ARG A N 1
ATOM 740 C CA . ARG A 1 92 ? 26.940 1.703 -38.450 1.00 93.25 92 ARG A CA 1
ATOM 741 C C . ARG A 1 92 ? 26.508 2.864 -39.348 1.00 93.25 92 ARG A C 1
ATOM 743 O O . ARG A 1 92 ? 26.456 4.000 -38.870 1.00 93.25 92 ARG A O 1
ATOM 750 N N . LYS A 1 93 ? 26.165 2.599 -40.616 1.00 94.50 93 LYS A N 1
ATOM 751 C CA . LYS A 1 93 ? 25.665 3.619 -41.556 1.00 94.50 93 LYS A CA 1
ATOM 752 C C . LYS A 1 93 ? 24.360 4.247 -41.056 1.00 94.50 93 LYS A C 1
ATOM 754 O O . LYS A 1 93 ? 24.280 5.476 -40.974 1.00 94.50 93 LYS A O 1
ATOM 759 N N . TYR A 1 94 ? 23.378 3.436 -40.658 1.00 95.50 94 TYR A N 1
ATOM 760 C CA . TYR A 1 94 ? 22.104 3.945 -40.140 1.00 95.50 94 TYR A CA 1
ATOM 761 C C . TYR A 1 94 ? 22.284 4.766 -38.862 1.00 95.50 94 TYR A C 1
ATOM 763 O O . TYR A 1 94 ? 21.813 5.899 -38.795 1.00 95.50 94 TYR A O 1
ATOM 771 N N . ILE A 1 95 ? 23.023 4.255 -37.874 1.00 96.00 95 ILE A N 1
ATOM 772 C CA . ILE A 1 95 ? 23.242 4.948 -36.597 1.00 96.00 95 ILE A CA 1
ATOM 773 C C . ILE A 1 95 ? 23.958 6.286 -36.802 1.00 96.00 95 ILE A C 1
ATOM 775 O O . ILE A 1 95 ? 23.594 7.287 -36.185 1.00 96.00 95 ILE A O 1
ATOM 779 N N . ASN A 1 96 ? 24.950 6.342 -37.694 1.00 96.44 96 ASN A N 1
ATOM 780 C CA . ASN A 1 96 ? 25.624 7.597 -38.017 1.00 96.44 96 ASN A CA 1
ATOM 781 C C . ASN A 1 96 ? 24.668 8.604 -38.680 1.00 96.44 96 ASN A C 1
ATOM 783 O O . ASN A 1 96 ? 24.744 9.796 -38.375 1.00 96.44 96 ASN A O 1
ATOM 787 N N . LYS A 1 97 ? 23.744 8.148 -39.540 1.00 96.81 97 LYS A N 1
ATOM 788 C CA . LYS A 1 97 ? 22.701 9.005 -40.128 1.00 96.81 97 LYS A CA 1
ATOM 789 C C . LYS A 1 97 ? 21.723 9.513 -39.063 1.00 96.81 97 LYS A C 1
ATOM 791 O O . LYS A 1 97 ? 21.494 10.718 -38.993 1.00 96.81 97 LYS A O 1
ATOM 796 N N . ILE A 1 98 ? 21.241 8.635 -38.181 1.00 97.25 98 ILE A N 1
ATOM 797 C CA . ILE A 1 98 ? 20.382 8.989 -37.036 1.00 97.25 98 ILE A CA 1
ATOM 798 C C . ILE A 1 98 ? 21.073 10.035 -36.148 1.00 97.25 98 ILE A C 1
ATOM 800 O O . ILE A 1 98 ? 20.473 11.051 -35.809 1.00 97.25 98 ILE A O 1
ATOM 804 N N . ARG A 1 99 ? 22.363 9.849 -35.830 1.00 97.31 99 ARG A N 1
ATOM 805 C CA . ARG A 1 99 ? 23.16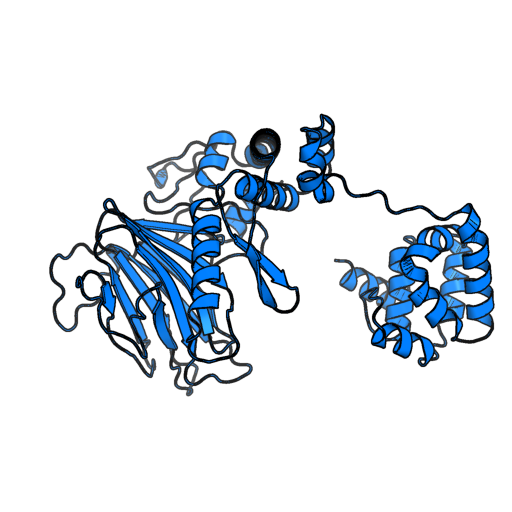3 10.806 -35.047 1.00 97.31 99 ARG A CA 1
ATOM 806 C C . ARG A 1 99 ? 23.251 12.183 -35.710 1.00 97.31 99 ARG A C 1
ATOM 808 O O . ARG A 1 99 ? 23.201 13.189 -35.008 1.00 97.31 99 ARG A O 1
ATOM 815 N N . LYS A 1 100 ? 23.418 12.247 -37.036 1.00 97.19 100 LYS A N 1
ATOM 816 C CA . LYS A 1 100 ? 23.445 13.522 -37.776 1.00 97.19 100 LYS A CA 1
ATOM 817 C C . LYS A 1 100 ? 22.081 14.215 -37.714 1.00 97.19 100 LYS A C 1
ATOM 819 O O . LYS A 1 100 ? 22.027 15.388 -37.359 1.00 97.19 100 LYS A O 1
ATOM 824 N N . LEU A 1 101 ? 21.000 13.474 -37.968 1.00 96.88 101 LEU A N 1
ATOM 825 C CA . LEU A 1 101 ? 19.624 13.977 -37.877 1.00 96.88 101 LEU A CA 1
ATOM 826 C C . LEU A 1 101 ? 19.271 14.455 -36.460 1.00 96.88 101 LEU A C 1
ATOM 828 O O . LEU A 1 101 ? 18.553 15.441 -36.302 1.00 96.88 101 LEU A O 1
ATOM 832 N N . ALA A 1 102 ? 19.817 13.817 -35.421 1.00 95.56 102 ALA A N 1
ATOM 833 C CA . ALA A 1 102 ? 19.536 14.166 -34.029 1.00 95.56 102 ALA A CA 1
ATOM 834 C C . ALA A 1 102 ? 19.950 15.600 -33.672 1.00 95.56 102 ALA A C 1
ATOM 836 O O . ALA A 1 102 ? 19.347 16.196 -32.788 1.00 95.56 102 ALA A O 1
ATOM 837 N N . LYS A 1 103 ? 20.925 16.192 -34.379 1.00 95.50 103 LYS A N 1
ATOM 838 C CA . LYS A 1 103 ? 21.287 17.607 -34.192 1.00 95.50 103 LYS A CA 1
ATOM 839 C C . LYS A 1 103 ? 20.114 18.561 -34.456 1.00 95.50 103 LYS A C 1
ATOM 841 O O . LYS A 1 103 ? 20.044 19.595 -33.812 1.00 95.50 103 LYS A O 1
ATOM 846 N N . LYS A 1 104 ? 19.213 18.203 -35.378 1.00 94.94 104 LYS A N 1
ATOM 847 C CA . LYS A 1 104 ? 18.040 19.006 -35.761 1.00 94.94 104 LYS A CA 1
ATOM 848 C C . LYS A 1 104 ? 16.749 18.508 -35.111 1.00 94.94 104 LYS A C 1
ATOM 850 O O . LYS A 1 104 ? 15.902 19.304 -34.735 1.00 94.94 104 LYS A O 1
ATOM 855 N N . HIS A 1 105 ? 16.588 17.190 -34.997 1.00 92.88 105 HIS A N 1
ATOM 856 C CA . HIS A 1 105 ? 15.309 16.570 -34.638 1.00 92.88 105 HIS A CA 1
ATOM 857 C C . HIS A 1 105 ? 15.209 16.117 -33.179 1.00 92.88 105 HIS A C 1
ATOM 859 O O . HIS A 1 105 ? 14.161 15.599 -32.790 1.00 92.88 105 HIS A O 1
ATOM 865 N N . HIS A 1 106 ? 16.267 16.262 -32.369 1.00 92.25 106 HIS A N 1
ATOM 866 C CA . HIS A 1 106 ? 16.201 15.866 -30.965 1.00 92.25 106 HIS A CA 1
ATOM 867 C C . HIS A 1 106 ? 15.088 16.611 -30.229 1.00 92.25 106 HIS A C 1
ATOM 869 O O . HIS A 1 106 ? 15.001 17.834 -30.280 1.00 92.25 106 HIS A O 1
ATOM 875 N N . LYS A 1 107 ? 14.267 15.853 -29.501 1.00 86.62 107 LYS A N 1
ATOM 876 C CA . LYS A 1 107 ? 13.238 16.397 -28.622 1.00 86.62 107 LYS A CA 1
ATOM 877 C C . LYS A 1 107 ? 13.621 16.074 -27.176 1.00 86.62 107 LYS A C 1
ATOM 879 O O . LYS A 1 107 ? 13.576 14.894 -26.792 1.00 86.62 107 LYS A O 1
ATOM 884 N N . PRO A 1 108 ? 14.006 17.083 -26.371 1.00 82.62 108 PRO A N 1
ATOM 885 C CA . PRO A 1 108 ? 14.162 16.910 -24.935 1.00 82.62 108 PRO A CA 1
ATOM 886 C C . PRO A 1 108 ? 12.906 16.271 -24.345 1.00 82.62 108 PRO A C 1
ATOM 888 O O . PRO A 1 108 ? 11.788 16.491 -24.818 1.00 82.62 108 PRO A O 1
ATOM 891 N N . MET A 1 109 ? 13.085 15.422 -23.336 1.00 77.44 109 MET A N 1
ATOM 892 C CA . MET A 1 109 ? 11.927 14.893 -22.626 1.00 77.44 109 MET A CA 1
ATOM 893 C C . MET A 1 109 ? 11.283 16.054 -21.878 1.00 77.44 109 MET A C 1
ATOM 895 O O . MET A 1 109 ? 11.968 16.710 -21.098 1.00 77.44 109 MET A O 1
ATOM 899 N N . LYS A 1 110 ? 9.996 16.310 -22.128 1.00 78.19 110 LYS A N 1
ATOM 900 C CA . LYS A 1 110 ? 9.258 17.260 -21.302 1.00 78.19 110 LYS A CA 1
ATOM 901 C C . LYS A 1 110 ? 9.299 16.742 -19.858 1.00 78.19 110 LYS A C 1
ATOM 903 O O . LYS A 1 110 ? 8.978 15.562 -19.666 1.00 78.19 110 LYS A O 1
ATOM 908 N N . PRO A 1 111 ? 9.761 17.550 -18.888 1.00 77.88 111 PRO A N 1
ATOM 909 C CA . PRO A 1 111 ? 9.659 17.181 -17.490 1.00 77.88 111 PRO A CA 1
ATOM 910 C C . PRO A 1 111 ? 8.185 16.983 -17.161 1.00 77.88 111 PRO A C 1
ATOM 912 O O . PRO A 1 111 ? 7.298 17.611 -17.736 1.00 77.88 111 PRO A O 1
ATOM 915 N N . ASP A 1 112 ? 7.942 16.022 -16.294 1.00 84.69 112 ASP A N 1
ATOM 916 C CA . ASP A 1 112 ? 6.604 15.622 -15.921 1.00 84.69 112 ASP A CA 1
ATOM 917 C C . ASP A 1 112 ? 6.211 16.415 -14.679 1.00 84.69 112 ASP A C 1
ATOM 919 O O . ASP A 1 112 ? 6.776 16.190 -13.606 1.00 84.69 112 ASP A O 1
ATOM 923 N N . TYR A 1 113 ? 5.283 17.358 -14.851 1.00 89.25 113 TYR A N 1
ATOM 924 C CA . TYR A 1 113 ? 4.933 18.361 -13.847 1.00 89.25 113 TYR A CA 1
ATOM 925 C C . TYR A 1 113 ? 4.659 17.739 -12.469 1.00 89.25 113 TYR A C 1
ATOM 927 O O . TYR A 1 113 ? 5.245 18.155 -11.472 1.00 89.25 113 TYR A O 1
ATOM 935 N N . LEU A 1 114 ? 3.857 16.668 -12.406 1.00 91.19 114 LEU A N 1
ATOM 936 C CA . LEU A 1 114 ? 3.501 16.029 -11.133 1.00 91.19 114 LEU A CA 1
ATOM 937 C C . LEU A 1 114 ? 4.692 15.343 -10.442 1.00 91.19 114 LEU A C 1
ATOM 939 O O . LEU A 1 114 ? 4.673 15.189 -9.224 1.00 91.19 114 LEU A O 1
ATOM 943 N N . ASN A 1 115 ? 5.727 14.932 -11.186 1.00 86.94 115 ASN A N 1
ATOM 944 C CA . ASN A 1 115 ? 6.942 14.362 -10.584 1.00 86.94 115 ASN A CA 1
ATOM 945 C C . ASN A 1 115 ? 7.833 15.451 -9.974 1.00 86.94 115 ASN A C 1
ATOM 947 O O . ASN A 1 115 ? 8.586 15.176 -9.043 1.00 86.94 115 ASN A O 1
ATOM 951 N N . ASP A 1 116 ? 7.748 16.672 -10.499 1.00 88.31 116 ASP A N 1
ATOM 952 C CA . ASP A 1 116 ? 8.493 17.828 -10.013 1.00 88.31 116 ASP A CA 1
ATOM 953 C C . ASP A 1 116 ? 7.710 18.664 -8.991 1.00 88.31 116 ASP A C 1
ATOM 955 O O . ASP A 1 116 ? 8.314 19.513 -8.330 1.00 88.31 116 ASP A O 1
ATOM 959 N N . LEU A 1 117 ? 6.411 18.392 -8.797 1.00 91.25 117 LEU A N 1
ATOM 960 C CA . LEU A 1 117 ? 5.520 19.195 -7.958 1.00 91.25 117 LEU A CA 1
ATOM 961 C C . LEU A 1 117 ? 6.108 19.449 -6.569 1.00 91.25 117 LEU A C 1
ATOM 963 O O . LEU A 1 117 ? 6.264 20.594 -6.162 1.00 91.25 117 LEU A O 1
ATOM 967 N N . THR A 1 118 ? 6.525 18.403 -5.850 1.00 88.25 118 THR A N 1
ATOM 968 C CA . THR A 1 118 ? 7.036 18.554 -4.475 1.00 88.25 118 THR A CA 1
ATOM 969 C C . THR A 1 118 ? 8.251 19.481 -4.376 1.00 88.25 118 THR A C 1
ATOM 971 O O . THR A 1 118 ? 8.483 20.085 -3.328 1.00 88.25 118 THR A O 1
ATOM 974 N N . ARG A 1 119 ? 9.034 19.587 -5.460 1.00 87.56 119 ARG A N 1
ATOM 975 C CA . ARG A 1 119 ? 10.199 20.472 -5.577 1.00 87.56 119 ARG A CA 1
ATOM 976 C C . ARG A 1 119 ? 9.798 21.885 -6.005 1.00 87.56 119 ARG A C 1
ATOM 978 O O . ARG A 1 119 ? 10.437 22.840 -5.568 1.00 87.56 119 ARG A O 1
ATOM 985 N N . SER A 1 120 ? 8.776 22.029 -6.848 1.00 88.88 120 SER A N 1
ATOM 986 C CA . SER A 1 120 ? 8.302 23.331 -7.327 1.00 88.88 120 SER A CA 1
ATOM 987 C C . SER A 1 120 ? 7.493 24.101 -6.286 1.00 88.88 120 SER A C 1
ATOM 989 O O . SER A 1 120 ? 7.427 25.319 -6.391 1.00 88.88 120 SER A O 1
ATOM 991 N N . LEU A 1 121 ? 6.957 23.439 -5.252 1.00 92.12 121 LEU A N 1
ATOM 992 C CA . LEU A 1 121 ? 6.178 24.079 -4.177 1.00 92.12 121 LEU A CA 1
ATOM 993 C C . LEU A 1 121 ? 6.911 25.207 -3.439 1.00 92.12 121 LEU A C 1
ATOM 995 O O . LEU A 1 121 ? 6.263 26.051 -2.829 1.00 92.12 121 LEU A O 1
ATOM 999 N N . LYS A 1 122 ? 8.243 25.286 -3.531 1.00 89.88 122 LYS A N 1
ATOM 1000 C CA . LYS A 1 122 ? 9.003 26.448 -3.044 1.00 89.88 122 LYS A CA 1
ATOM 1001 C C . LYS A 1 122 ? 8.625 27.769 -3.726 1.00 89.88 122 LYS A C 1
ATOM 1003 O O . LYS A 1 122 ? 8.907 28.830 -3.186 1.00 89.88 122 LYS A O 1
ATOM 1008 N N . PHE A 1 123 ? 8.010 27.691 -4.903 1.00 89.81 123 PHE A N 1
ATOM 1009 C CA . PHE A 1 123 ? 7.521 28.822 -5.689 1.00 89.81 123 PHE A CA 1
ATOM 1010 C C . PHE A 1 123 ? 5.995 29.005 -5.585 1.00 89.81 123 PHE A C 1
ATOM 1012 O O . PHE A 1 123 ? 5.434 29.810 -6.319 1.00 89.81 123 PHE A O 1
ATOM 1019 N N . GLY A 1 124 ? 5.319 28.258 -4.705 1.00 90.81 124 GLY A N 1
ATOM 1020 C CA . GLY A 1 124 ? 3.857 28.234 -4.599 1.00 90.81 124 GLY A CA 1
ATOM 1021 C C . GLY A 1 124 ? 3.200 27.086 -5.372 1.00 90.81 124 GLY A C 1
ATOM 1022 O O . GLY A 1 124 ? 3.867 26.246 -5.984 1.00 90.81 124 GLY A O 1
ATOM 1023 N N . VAL A 1 125 ? 1.867 27.028 -5.305 1.00 90.75 125 VAL A N 1
ATOM 1024 C CA . VAL A 1 125 ? 1.044 26.030 -6.007 1.00 90.75 125 VAL A CA 1
ATOM 1025 C C . VAL A 1 125 ? 0.594 26.610 -7.346 1.00 90.75 125 VAL A C 1
ATOM 1027 O O . VAL A 1 125 ? -0.086 27.632 -7.380 1.00 90.75 125 VAL A O 1
ATOM 1030 N N . SER A 1 126 ? 0.977 25.967 -8.452 1.00 89.75 126 SER A N 1
ATOM 1031 C CA . SER A 1 126 ? 0.574 26.414 -9.793 1.00 89.75 126 SER A CA 1
ATOM 1032 C C . SER A 1 126 ? -0.889 26.078 -10.075 1.00 89.75 126 SER A C 1
ATOM 1034 O O . SER A 1 126 ? -1.388 25.028 -9.666 1.00 89.75 126 SER A O 1
ATOM 1036 N N . THR A 1 127 ? -1.548 26.926 -10.861 1.00 87.62 127 THR A N 1
ATOM 1037 C CA . THR A 1 127 ? -2.898 26.692 -11.391 1.00 87.62 127 THR A CA 1
ATOM 1038 C C . THR A 1 127 ? -2.959 25.493 -12.345 1.00 87.62 127 THR A C 1
ATOM 1040 O O . THR A 1 127 ? -4.008 24.860 -12.465 1.00 87.62 127 THR A O 1
ATOM 1043 N N . GLU A 1 128 ? -1.827 25.119 -12.954 1.00 89.75 128 GLU A N 1
ATOM 1044 C CA . GLU A 1 128 ? -1.694 23.971 -13.865 1.00 89.75 128 GLU A CA 1
ATOM 1045 C C . GLU A 1 128 ? -1.937 22.614 -13.179 1.00 89.75 128 GLU A C 1
ATOM 1047 O O . GLU A 1 128 ? -2.229 21.624 -13.853 1.00 89.75 128 GLU A O 1
ATOM 1052 N N . LEU A 1 129 ? -1.853 22.543 -11.840 1.00 94.19 129 LEU A N 1
ATOM 1053 C CA . LEU A 1 129 ? -1.980 21.288 -11.091 1.00 94.19 129 LEU A CA 1
ATOM 1054 C C . LEU A 1 129 ? -3.290 20.557 -11.416 1.00 94.19 129 LEU A C 1
ATOM 1056 O O . LEU A 1 129 ? -3.273 19.363 -11.715 1.00 94.19 129 LEU A O 1
ATOM 1060 N N . ASN A 1 130 ? -4.417 21.269 -11.436 1.00 93.25 130 ASN A N 1
ATOM 1061 C CA . ASN A 1 130 ? -5.719 20.667 -11.728 1.00 93.25 130 ASN A CA 1
ATOM 1062 C C . ASN A 1 130 ? -5.813 20.119 -13.161 1.00 93.25 130 ASN A C 1
ATOM 1064 O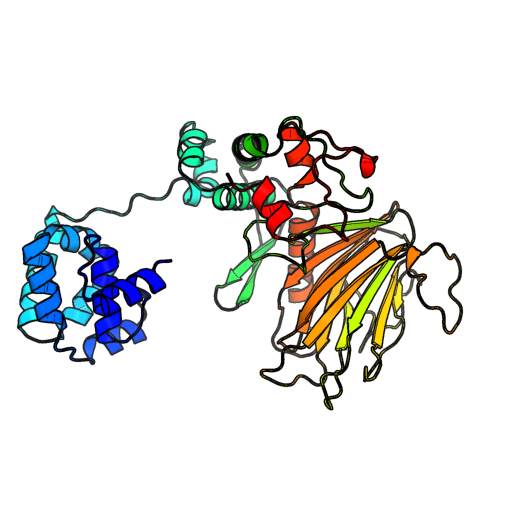 O . ASN A 1 130 ? -6.472 19.104 -13.391 1.00 93.25 130 ASN A O 1
ATOM 1068 N N . GLU A 1 131 ? -5.159 20.761 -14.128 1.00 93.12 131 GLU A N 1
ATOM 1069 C CA . GLU A 1 131 ? -5.139 20.300 -15.518 1.00 93.12 131 GLU A CA 1
ATOM 1070 C C . GLU A 1 131 ? -4.268 19.055 -15.688 1.00 93.12 131 GLU A C 1
ATOM 1072 O O . GLU A 1 131 ? -4.652 18.120 -16.391 1.00 93.12 131 GLU A O 1
ATOM 1077 N N . GLU A 1 132 ? -3.121 19.008 -15.013 1.00 94.38 132 GLU A N 1
ATOM 1078 C CA . GLU A 1 132 ? -2.227 17.850 -15.027 1.00 94.38 132 GLU A CA 1
ATOM 1079 C C . GLU A 1 132 ? -2.832 16.645 -14.294 1.00 94.38 132 GLU A C 1
ATOM 1081 O O . GLU A 1 132 ? -2.681 15.507 -14.745 1.00 94.38 132 GLU A O 1
ATOM 1086 N N . LEU A 1 133 ? -3.598 16.872 -13.220 1.00 95.56 133 LEU A N 1
ATOM 1087 C CA . LEU A 1 133 ? -4.323 15.809 -12.518 1.00 95.56 133 LEU A CA 1
ATOM 1088 C C . LEU A 1 133 ? -5.368 15.130 -13.415 1.00 95.56 133 LEU A C 1
ATOM 1090 O O . LEU A 1 133 ? -5.525 13.914 -13.345 1.00 95.56 133 LEU A O 1
ATOM 1094 N N . LYS A 1 134 ? -6.042 15.859 -14.313 1.00 93.38 134 LYS A N 1
ATOM 1095 C CA . LYS A 1 134 ? -7.013 15.266 -15.257 1.00 93.38 134 LYS A CA 1
ATOM 1096 C C . LYS A 1 134 ? -6.376 14.298 -16.262 1.00 93.38 134 LYS A C 1
ATOM 1098 O O . LYS A 1 134 ? -7.072 13.454 -16.814 1.00 93.38 134 LYS A O 1
ATOM 1103 N N . LYS A 1 135 ? -5.066 14.407 -16.509 1.00 93.31 135 LYS A N 1
ATOM 1104 C CA . LYS A 1 135 ? -4.337 13.612 -17.516 1.00 93.31 135 LYS A CA 1
ATOM 1105 C C . LYS A 1 135 ? -3.820 12.277 -16.976 1.00 93.31 135 LYS A C 1
ATOM 1107 O O . LYS A 1 135 ? -3.216 11.508 -17.726 1.00 93.31 135 LYS A O 1
ATOM 1112 N N . VAL A 1 136 ? -3.985 12.008 -15.681 1.00 93.56 136 VAL A N 1
ATOM 1113 C CA . VAL A 1 136 ? -3.375 10.855 -15.013 1.00 93.56 136 VAL A CA 1
ATOM 1114 C C . VAL A 1 136 ? -4.400 9.977 -14.314 1.00 93.56 136 VAL A C 1
ATOM 1116 O O . VAL A 1 136 ? -5.454 10.436 -13.891 1.00 93.56 136 VAL A O 1
ATOM 1119 N N . ASN A 1 137 ? -4.055 8.697 -14.164 1.00 92.56 137 ASN A N 1
ATOM 1120 C CA . ASN A 1 137 ? -4.894 7.745 -13.444 1.00 92.56 137 ASN A CA 1
ATOM 1121 C C . ASN A 1 137 ? -4.953 8.034 -11.936 1.00 92.56 137 ASN A C 1
ATOM 1123 O O . ASN A 1 137 ? -4.075 8.699 -11.372 1.00 92.56 137 ASN A O 1
ATOM 1127 N N . ILE A 1 138 ? -5.958 7.460 -11.274 1.00 93.81 138 ILE A N 1
ATOM 1128 C CA . ILE A 1 138 ? -6.202 7.704 -9.853 1.00 93.81 138 ILE A CA 1
ATOM 1129 C C . ILE A 1 138 ? -5.037 7.260 -8.959 1.00 93.81 138 ILE A C 1
ATOM 1131 O O . ILE A 1 138 ? -4.639 8.001 -8.067 1.00 93.81 138 ILE A O 1
ATOM 1135 N N . TYR A 1 139 ? -4.375 6.135 -9.249 1.00 93.12 139 TYR A N 1
ATOM 1136 C CA . TYR A 1 139 ? -3.210 5.676 -8.476 1.00 93.12 139 TYR A CA 1
ATOM 1137 C C . TYR A 1 139 ? -2.042 6.658 -8.491 1.00 93.12 139 TYR A C 1
ATOM 1139 O O . TYR A 1 139 ? -1.247 6.732 -7.550 1.00 93.12 139 TYR A O 1
ATOM 1147 N N . ARG A 1 140 ? -1.885 7.414 -9.577 1.00 93.25 140 ARG A N 1
ATOM 1148 C CA . ARG A 1 140 ? -0.887 8.475 -9.641 1.00 93.25 140 ARG A CA 1
ATOM 1149 C C . ARG A 1 140 ? -1.273 9.656 -8.752 1.00 93.25 140 ARG A C 1
ATOM 1151 O O . ARG A 1 140 ? -0.394 10.169 -8.064 1.00 93.25 140 ARG A O 1
ATOM 1158 N N . LYS A 1 141 ? -2.558 10.023 -8.714 1.00 95.62 141 LYS A N 1
ATOM 1159 C CA . LYS A 1 141 ? -3.088 11.042 -7.794 1.00 95.62 141 LYS A CA 1
ATOM 1160 C C . LYS A 1 141 ? -2.918 10.613 -6.337 1.00 95.62 141 LYS A C 1
ATOM 1162 O O . LYS A 1 141 ? -2.372 11.373 -5.551 1.00 95.62 141 LYS A O 1
ATOM 1167 N N . ILE A 1 142 ? -3.287 9.376 -5.998 1.00 95.31 142 ILE A N 1
ATOM 1168 C CA . ILE A 1 142 ? -3.170 8.829 -4.638 1.00 95.31 142 ILE A CA 1
ATOM 1169 C C . ILE A 1 142 ? -1.710 8.847 -4.174 1.00 95.31 142 ILE A C 1
ATOM 1171 O O . ILE A 1 142 ? -1.411 9.379 -3.110 1.00 95.31 142 ILE A O 1
ATOM 1175 N N . ARG A 1 143 ? -0.765 8.349 -4.986 1.00 93.31 143 ARG A N 1
ATOM 1176 C CA . ARG A 1 143 ? 0.669 8.397 -4.636 1.00 93.31 143 ARG A CA 1
ATOM 1177 C C . ARG A 1 143 ? 1.176 9.821 -4.417 1.00 93.31 143 ARG A C 1
ATOM 1179 O O . ARG A 1 143 ? 1.988 10.040 -3.522 1.00 93.31 143 ARG A O 1
ATOM 1186 N N . LEU A 1 144 ? 0.698 10.775 -5.215 1.00 95.25 144 LEU A N 1
ATOM 1187 C CA . LEU A 1 144 ? 1.021 12.185 -5.024 1.00 95.25 144 LEU A CA 1
ATOM 1188 C C . LEU A 1 144 ? 0.427 12.726 -3.716 1.00 95.25 144 LEU A C 1
ATOM 1190 O O . LEU A 1 144 ? 1.132 13.408 -2.980 1.00 95.25 144 LEU A O 1
ATOM 1194 N N . ALA A 1 145 ? -0.819 12.372 -3.392 1.00 96.12 145 ALA A N 1
ATOM 1195 C CA . ALA A 1 145 ? -1.473 12.759 -2.146 1.00 96.12 145 ALA A CA 1
ATOM 1196 C C . ALA A 1 145 ? -0.706 12.242 -0.921 1.00 96.12 145 ALA A C 1
ATOM 1198 O O . ALA A 1 145 ? -0.412 13.021 -0.022 1.00 96.12 145 ALA A O 1
ATOM 1199 N N . TYR A 1 146 ? -0.284 10.973 -0.910 1.00 93.31 146 TYR A N 1
ATOM 1200 C CA . TYR A 1 146 ? 0.566 10.436 0.162 1.00 93.31 146 TYR A CA 1
ATOM 1201 C C . TYR A 1 146 ? 1.906 11.177 0.265 1.00 93.31 146 TYR A C 1
ATOM 1203 O O . TYR A 1 146 ? 2.339 11.524 1.362 1.00 93.31 146 TYR A O 1
ATOM 1211 N N . ALA A 1 147 ? 2.554 11.475 -0.866 1.00 91.19 147 ALA A N 1
ATOM 1212 C CA . ALA A 1 147 ? 3.812 12.221 -0.871 1.00 91.19 147 ALA A CA 1
ATOM 1213 C C . ALA A 1 147 ? 3.656 13.663 -0.348 1.00 91.19 147 ALA A C 1
ATOM 1215 O O . ALA A 1 147 ? 4.575 14.179 0.292 1.00 91.19 147 ALA A O 1
ATOM 1216 N N . LEU A 1 148 ? 2.524 14.315 -0.626 1.00 93.81 148 LEU A N 1
ATOM 1217 C CA . LEU A 1 148 ? 2.201 15.649 -0.119 1.00 93.81 148 LEU A CA 1
ATOM 1218 C C . LEU A 1 148 ? 1.813 15.605 1.362 1.00 93.81 148 LEU A C 1
ATOM 1220 O O . LEU A 1 148 ? 2.348 16.395 2.128 1.00 93.81 148 LEU A O 1
ATOM 1224 N N . LYS A 1 149 ? 0.982 14.648 1.788 1.00 92.94 149 LYS A N 1
ATOM 1225 C CA . LYS A 1 149 ? 0.588 14.474 3.195 1.00 92.94 149 LYS A CA 1
ATOM 1226 C C . LYS A 1 149 ? 1.787 14.202 4.102 1.00 92.94 149 LYS A C 1
ATOM 1228 O O . LYS A 1 149 ? 1.909 14.794 5.164 1.00 92.94 149 LYS A O 1
ATOM 1233 N N . PHE A 1 150 ? 2.746 13.400 3.646 1.00 88.31 150 PHE A N 1
ATOM 1234 C CA . PHE A 1 150 ? 3.996 13.202 4.384 1.00 88.31 150 PHE A CA 1
ATOM 1235 C C . PHE A 1 150 ? 4.822 14.497 4.541 1.00 88.31 150 PHE A C 1
ATOM 1237 O O . PHE A 1 150 ? 5.611 14.633 5.463 1.00 88.31 150 PHE A O 1
ATOM 1244 N N . ARG A 1 151 ? 4.645 15.477 3.647 1.00 89.12 151 ARG A N 1
ATOM 1245 C CA . ARG A 1 151 ? 5.304 16.794 3.716 1.00 89.12 151 ARG A CA 1
ATOM 1246 C C . ARG A 1 151 ? 4.546 17.817 4.553 1.00 89.12 151 ARG A C 1
ATOM 1248 O O . ARG A 1 151 ? 5.094 18.887 4.804 1.00 89.12 151 ARG A O 1
ATOM 1255 N N . THR A 1 152 ? 3.305 17.530 4.944 1.00 89.62 152 THR A N 1
ATOM 1256 C CA . THR A 1 152 ? 2.526 18.402 5.831 1.00 89.62 152 THR A CA 1
ATOM 1257 C C . THR A 1 152 ? 2.726 18.066 7.306 1.00 89.62 152 THR A C 1
ATOM 1259 O O . THR A 1 152 ? 2.330 18.865 8.144 1.00 89.62 152 THR A O 1
ATOM 1262 N N . ILE A 1 153 ? 3.320 16.911 7.623 1.00 85.06 153 ILE A N 1
ATOM 1263 C CA . ILE A 1 153 ? 3.588 16.475 8.999 1.00 85.06 153 ILE A CA 1
ATOM 1264 C C . ILE A 1 153 ? 4.999 16.864 9.458 1.00 85.06 153 ILE A C 1
ATOM 1266 O O . ILE A 1 153 ? 5.917 17.023 8.648 1.00 85.06 153 ILE A O 1
ATOM 1270 N N . ASP A 1 154 ? 5.164 17.006 10.770 1.00 77.44 154 ASP A N 1
ATOM 1271 C CA . ASP A 1 154 ? 6.457 17.197 11.428 1.00 77.44 154 ASP A CA 1
ATOM 1272 C C . ASP A 1 154 ? 7.145 15.837 11.597 1.00 77.44 154 ASP A C 1
ATOM 1274 O O . ASP A 1 154 ? 7.064 15.219 12.651 1.00 77.44 154 ASP A O 1
ATOM 1278 N N . THR A 1 155 ? 7.780 15.346 10.534 1.00 72.38 155 THR A N 1
ATOM 1279 C CA . THR A 1 155 ? 8.578 14.110 10.565 1.00 72.38 155 THR A CA 1
ATOM 1280 C C . THR A 1 155 ? 10.052 14.434 10.352 1.00 72.38 155 THR A C 1
ATOM 1282 O O . THR A 1 155 ? 10.393 15.255 9.498 1.00 72.38 155 THR A O 1
ATOM 1285 N N . ASP A 1 156 ? 10.913 13.815 11.157 1.00 70.69 156 ASP A N 1
ATOM 1286 C CA . ASP A 1 156 ? 12.365 14.018 11.177 1.00 70.69 156 ASP A CA 1
ATOM 1287 C C . ASP A 1 156 ? 13.118 13.020 10.285 1.00 70.69 156 ASP A C 1
ATOM 1289 O O . ASP A 1 156 ? 14.334 13.131 10.110 1.00 70.69 156 ASP A O 1
ATOM 1293 N N . SER A 1 157 ? 12.411 12.042 9.713 1.00 67.38 157 SER A N 1
ATOM 1294 C CA . SER A 1 157 ? 12.995 10.903 9.013 1.00 67.38 157 SER A CA 1
ATOM 1295 C C . SER A 1 157 ? 12.163 10.484 7.800 1.00 67.38 157 SER A C 1
ATOM 1297 O O . SER A 1 157 ? 10.958 10.683 7.730 1.00 67.38 157 SER A O 1
ATOM 1299 N N . ILE A 1 158 ? 12.809 9.917 6.783 1.00 74.12 158 ILE A N 1
ATOM 1300 C CA . ILE A 1 158 ? 12.152 9.396 5.581 1.00 74.12 158 ILE A CA 1
ATOM 1301 C C . ILE A 1 158 ? 12.811 8.095 5.140 1.00 74.12 158 ILE A C 1
ATOM 1303 O O . ILE A 1 158 ? 14.036 7.977 5.144 1.00 74.12 158 ILE A O 1
ATOM 1307 N N . ILE A 1 159 ? 11.998 7.133 4.696 1.00 69.62 159 ILE A N 1
ATOM 1308 C CA . ILE A 1 159 ? 12.482 5.883 4.111 1.00 69.62 159 ILE A CA 1
ATOM 1309 C C . ILE A 1 159 ? 12.265 5.869 2.602 1.00 69.62 159 ILE A C 1
ATOM 1311 O O . ILE A 1 159 ? 11.145 5.950 2.094 1.00 69.62 159 ILE A O 1
ATOM 1315 N N . TYR A 1 160 ? 13.361 5.687 1.874 1.00 67.94 160 TYR A N 1
ATOM 1316 C CA . TYR A 1 160 ? 13.369 5.428 0.445 1.00 67.94 160 TYR A CA 1
ATOM 1317 C C . TYR A 1 160 ? 13.440 3.926 0.190 1.00 67.94 160 TYR A C 1
ATOM 1319 O O . TYR A 1 160 ? 14.441 3.273 0.485 1.00 67.94 160 TYR A O 1
ATOM 1327 N N . ARG A 1 161 ? 12.394 3.373 -0.428 1.00 64.75 161 ARG A N 1
ATOM 1328 C CA . ARG A 1 161 ? 12.416 1.994 -0.929 1.00 64.75 161 ARG A CA 1
ATOM 1329 C C . ARG A 1 161 ? 13.220 1.924 -2.228 1.00 64.75 161 ARG A C 1
ATOM 1331 O O . ARG A 1 161 ? 12.859 2.538 -3.235 1.00 64.75 161 ARG A O 1
ATOM 1338 N N . ILE A 1 162 ? 14.301 1.156 -2.219 1.00 62.34 162 ILE A N 1
ATOM 1339 C CA . ILE A 1 162 ? 15.134 0.858 -3.385 1.00 62.34 162 ILE A CA 1
ATOM 1340 C C . ILE A 1 162 ? 14.490 -0.306 -4.152 1.00 62.34 162 ILE A C 1
ATOM 1342 O O . ILE A 1 162 ? 13.920 -1.231 -3.578 1.00 62.34 162 ILE A O 1
ATOM 1346 N N . ARG A 1 163 ? 14.570 -0.282 -5.488 1.00 46.25 163 ARG A N 1
ATOM 1347 C CA . ARG A 1 163 ? 13.913 -1.276 -6.365 1.00 46.25 163 ARG A CA 1
ATOM 1348 C C . ARG A 1 163 ? 14.342 -2.731 -6.136 1.00 46.25 163 ARG A C 1
ATOM 1350 O O . ARG A 1 163 ? 13.648 -3.623 -6.602 1.00 46.25 163 ARG A O 1
ATOM 1357 N N . ASN A 1 164 ? 15.464 -2.966 -5.462 1.00 48.62 164 ASN A N 1
ATOM 1358 C CA . ASN A 1 164 ? 15.961 -4.297 -5.110 1.00 48.62 164 ASN A CA 1
ATOM 1359 C C . ASN A 1 164 ? 15.405 -4.819 -3.770 1.00 48.62 164 ASN A C 1
ATOM 1361 O O . ASN A 1 164 ? 15.936 -5.790 -3.247 1.00 48.62 164 ASN A O 1
ATOM 1365 N N . GLY A 1 165 ? 14.392 -4.162 -3.195 1.00 47.47 165 GLY A N 1
ATOM 1366 C CA . GLY A 1 165 ? 13.784 -4.551 -1.920 1.00 47.47 165 GLY A CA 1
ATOM 1367 C C . GLY A 1 165 ? 14.488 -3.983 -0.687 1.00 47.47 165 GLY A C 1
ATOM 1368 O O . GLY A 1 165 ? 13.933 -4.056 0.402 1.00 47.47 165 GLY A O 1
ATOM 1369 N N . LYS A 1 166 ? 15.665 -3.360 -0.844 1.00 55.59 166 LYS A N 1
ATOM 1370 C CA . LYS A 1 166 ? 16.340 -2.658 0.255 1.00 55.59 166 LYS A CA 1
ATOM 1371 C C . LYS A 1 166 ? 15.643 -1.333 0.554 1.00 55.59 166 LYS A C 1
ATOM 1373 O O . LYS A 1 166 ? 15.089 -0.700 -0.343 1.00 55.59 166 LYS A O 1
ATOM 1378 N N . SER A 1 167 ? 15.734 -0.883 1.795 1.00 59.84 167 SER A N 1
ATOM 1379 C CA . SER A 1 167 ? 15.243 0.424 2.230 1.00 59.84 167 SER A CA 1
ATOM 1380 C C . SER A 1 167 ? 16.410 1.256 2.753 1.00 59.84 167 SER A C 1
ATOM 1382 O O . SER A 1 167 ? 17.331 0.715 3.357 1.00 59.84 167 SER A O 1
ATOM 1384 N N . TYR A 1 168 ? 16.394 2.557 2.479 1.00 62.88 168 TYR A N 1
ATOM 1385 C CA . TYR A 1 168 ? 17.367 3.516 2.996 1.00 62.88 168 TYR A CA 1
ATOM 1386 C C . TYR A 1 168 ? 16.628 4.600 3.774 1.00 62.88 168 TYR A C 1
ATOM 1388 O O . TYR A 1 168 ? 15.788 5.295 3.201 1.00 62.88 168 TYR A O 1
ATOM 1396 N N . ALA A 1 169 ? 16.927 4.717 5.062 1.00 64.81 169 ALA A N 1
ATOM 1397 C CA . ALA A 1 169 ? 16.377 5.731 5.947 1.00 64.81 169 ALA A CA 1
ATOM 1398 C C . ALA A 1 169 ? 17.358 6.909 6.075 1.00 64.81 169 ALA A C 1
ATOM 1400 O O . ALA A 1 169 ? 18.573 6.717 6.078 1.00 64.81 169 ALA A O 1
ATOM 1401 N N . THR A 1 170 ? 16.845 8.137 6.130 1.00 68.44 170 THR A N 1
ATOM 1402 C CA . THR A 1 170 ? 17.650 9.355 6.318 1.00 68.44 170 THR A CA 1
ATOM 1403 C C . THR A 1 170 ? 16.818 10.455 6.971 1.00 68.44 170 THR A C 1
ATOM 1405 O O . THR A 1 170 ? 15.595 10.330 7.037 1.00 68.44 170 THR A O 1
ATOM 1408 N N . SER A 1 171 ? 17.458 11.523 7.447 1.00 69.19 171 SER A N 1
ATOM 1409 C CA . SER A 1 171 ? 16.751 12.654 8.045 1.00 69.19 171 SER A CA 1
ATOM 1410 C C . SER A 1 171 ? 15.940 13.436 7.009 1.00 69.19 171 SER A C 1
ATOM 1412 O O . SER A 1 171 ? 16.275 13.498 5.821 1.00 69.19 171 SER A O 1
ATOM 1414 N N . PHE A 1 172 ? 14.840 14.030 7.458 1.00 78.25 172 PHE A N 1
ATOM 1415 C CA . PHE A 1 172 ? 13.908 14.770 6.623 1.00 78.25 172 PHE A CA 1
ATOM 1416 C C . PHE A 1 172 ? 13.517 16.086 7.294 1.00 78.25 172 PHE A C 1
ATOM 1418 O O . PHE A 1 172 ? 13.145 16.111 8.457 1.00 78.25 172 PHE A O 1
ATOM 1425 N N . ASP A 1 173 ? 13.599 17.184 6.543 1.00 77.81 173 ASP A N 1
ATOM 1426 C CA . ASP A 1 173 ? 13.043 18.481 6.927 1.00 77.81 173 ASP A CA 1
ATOM 1427 C C . ASP A 1 173 ? 12.436 19.141 5.682 1.00 77.81 173 ASP A C 1
ATOM 1429 O O . ASP A 1 173 ? 13.074 19.229 4.624 1.00 77.81 173 ASP A O 1
ATOM 1433 N N . TYR A 1 174 ? 11.182 19.584 5.786 1.00 82.94 174 TYR A N 1
ATOM 1434 C CA . TYR A 1 174 ? 10.448 20.190 4.681 1.00 82.94 174 TYR A CA 1
ATOM 1435 C C . TYR A 1 174 ? 9.908 21.570 5.048 1.00 82.94 174 TYR A C 1
ATOM 1437 O O . TYR A 1 174 ? 8.994 21.714 5.853 1.00 82.94 174 TYR A O 1
ATOM 1445 N N . LYS A 1 175 ? 10.428 22.598 4.373 1.00 87.12 175 LYS A N 1
ATOM 1446 C CA . LYS A 1 175 ? 10.161 24.007 4.701 1.00 87.12 175 LYS A CA 1
ATOM 1447 C C . LYS A 1 175 ? 8.819 24.548 4.194 1.00 87.12 175 LYS A C 1
ATOM 1449 O O . LYS A 1 175 ? 8.321 25.530 4.726 1.00 87.12 175 LYS A O 1
ATOM 1454 N N . TYR A 1 176 ? 8.227 23.945 3.161 1.00 91.00 176 TYR A N 1
ATOM 1455 C CA . TYR A 1 176 ? 7.090 24.528 2.425 1.00 91.00 176 TYR A CA 1
ATOM 1456 C C . TYR A 1 176 ? 5.753 23.844 2.747 1.00 91.00 176 TYR A C 1
ATOM 1458 O O . TYR A 1 176 ? 4.971 23.541 1.843 1.00 91.00 176 TYR A O 1
ATOM 1466 N N . LYS A 1 177 ? 5.503 23.564 4.033 1.00 91.38 177 LYS A N 1
ATOM 1467 C CA . LYS A 1 177 ? 4.364 22.750 4.503 1.00 91.38 177 LYS A CA 1
ATOM 1468 C C . LYS A 1 177 ? 3.011 23.310 4.073 1.00 91.38 177 LYS A C 1
ATOM 1470 O O . LYS A 1 177 ? 2.166 22.556 3.604 1.00 91.38 177 LYS A O 1
ATOM 1475 N N . GLU A 1 178 ? 2.839 24.627 4.136 1.00 93.00 178 GLU A N 1
ATOM 1476 C CA . GLU A 1 178 ? 1.576 25.270 3.758 1.00 93.00 178 GLU A CA 1
ATOM 1477 C C . GLU A 1 178 ? 1.265 25.114 2.262 1.00 93.00 178 GLU A C 1
ATOM 1479 O O . GLU A 1 178 ? 0.162 24.723 1.885 1.00 93.00 178 GLU A O 1
ATOM 1484 N N . ASN A 1 179 ? 2.265 25.287 1.393 1.00 94.94 179 ASN A N 1
ATOM 1485 C CA . ASN A 1 179 ? 2.093 25.040 -0.040 1.00 94.94 179 ASN A CA 1
ATOM 1486 C C . ASN A 1 179 ? 1.808 23.557 -0.323 1.00 94.94 179 ASN A C 1
ATOM 1488 O O . ASN A 1 179 ? 1.005 23.240 -1.202 1.00 94.94 179 ASN A O 1
ATOM 1492 N N . ALA A 1 180 ? 2.428 22.638 0.428 1.00 94.56 180 ALA A N 1
ATOM 1493 C CA . ALA A 1 180 ? 2.114 21.213 0.334 1.00 94.56 180 ALA A CA 1
ATOM 1494 C C . ALA A 1 180 ? 0.676 20.904 0.769 1.00 94.56 180 ALA A C 1
ATOM 1496 O O . ALA A 1 180 ? 0.033 20.083 0.120 1.00 94.56 180 ALA A O 1
ATOM 1497 N N . ARG A 1 181 ? 0.156 21.588 1.794 1.00 95.44 181 ARG A N 1
ATOM 1498 C CA . ARG A 1 181 ? -1.231 21.460 2.260 1.00 95.44 181 ARG A CA 1
ATOM 1499 C C . ARG A 1 181 ? -2.227 21.945 1.207 1.00 95.44 181 ARG A C 1
ATOM 1501 O O . ARG A 1 181 ? -3.131 21.201 0.847 1.00 95.44 181 ARG A O 1
ATOM 1508 N N . ILE A 1 182 ? -2.001 23.124 0.625 1.00 96.12 182 ILE A N 1
ATOM 1509 C CA . ILE A 1 182 ? -2.844 23.660 -0.458 1.00 96.12 182 ILE A CA 1
ATOM 1510 C C . ILE A 1 182 ? -2.850 22.711 -1.667 1.00 96.12 182 ILE A C 1
ATOM 1512 O O . ILE A 1 182 ? -3.905 22.413 -2.228 1.00 96.12 182 ILE A O 1
ATOM 1516 N N . ALA A 1 183 ? -1.680 22.204 -2.069 1.00 97.06 183 ALA A N 1
ATOM 1517 C CA . ALA A 1 183 ? -1.586 21.234 -3.158 1.00 97.06 183 ALA A CA 1
ATOM 1518 C C . ALA A 1 183 ? -2.277 19.906 -2.806 1.00 97.06 183 ALA A C 1
ATOM 1520 O O . ALA A 1 183 ? -2.953 19.327 -3.656 1.00 97.06 183 ALA A O 1
ATOM 1521 N N . LEU A 1 184 ? -2.137 19.428 -1.565 1.00 97.00 184 LEU A N 1
ATOM 1522 C CA . LEU A 1 184 ? -2.798 18.218 -1.081 1.00 97.00 184 LEU A CA 1
ATOM 1523 C C . LEU A 1 184 ? -4.316 18.351 -1.178 1.00 97.00 184 LEU A C 1
ATOM 1525 O O . LEU A 1 184 ? -4.953 17.447 -1.709 1.00 97.00 184 LEU A O 1
ATOM 1529 N N . ASP A 1 185 ? -4.883 19.477 -0.747 1.00 96.94 185 ASP A N 1
ATOM 1530 C CA . ASP A 1 185 ? -6.326 19.722 -0.801 1.00 96.94 185 ASP A CA 1
ATOM 1531 C C . ASP A 1 185 ? -6.859 19.666 -2.243 1.00 96.94 185 ASP A C 1
ATOM 1533 O O . ASP A 1 185 ? -7.892 19.044 -2.506 1.00 96.94 185 ASP A O 1
ATOM 1537 N N . GLN A 1 186 ? -6.123 20.233 -3.208 1.00 97.38 186 GLN A N 1
ATOM 1538 C CA . GLN A 1 186 ? -6.468 20.145 -4.635 1.00 97.38 186 GLN A CA 1
ATOM 1539 C C . GLN A 1 186 ? -6.400 18.704 -5.163 1.00 97.38 186 GLN A C 1
ATOM 1541 O O . GLN A 1 186 ? -7.295 18.257 -5.887 1.00 97.38 186 GLN A O 1
ATOM 1546 N N . VAL A 1 187 ? -5.367 17.947 -4.776 1.00 97.75 187 VAL A N 1
ATOM 1547 C CA . VAL A 1 187 ? -5.215 16.539 -5.174 1.00 97.75 187 VAL A CA 1
ATOM 1548 C C . VAL A 1 187 ? -6.315 15.672 -4.558 1.00 97.75 187 VAL A C 1
ATOM 1550 O O . VAL A 1 187 ? -6.923 14.878 -5.275 1.00 97.75 187 VAL A O 1
ATOM 1553 N N . LEU A 1 188 ? -6.611 15.833 -3.264 1.00 97.75 188 LEU A N 1
ATOM 1554 C CA . LEU A 1 188 ? -7.676 15.105 -2.569 1.00 97.75 188 LEU A CA 1
ATOM 1555 C C . LEU A 1 188 ? -9.041 15.417 -3.173 1.00 97.75 188 LEU A C 1
ATOM 1557 O O . LEU A 1 188 ? -9.816 14.494 -3.406 1.00 97.75 188 LEU A O 1
ATOM 1561 N N . LYS A 1 189 ? -9.317 16.682 -3.509 1.00 97.19 189 LYS A N 1
ATOM 1562 C CA . LYS A 1 189 ? -10.535 17.047 -4.239 1.00 97.19 189 LYS A CA 1
ATOM 1563 C C . LYS A 1 189 ? -10.626 16.305 -5.574 1.00 97.19 189 LYS A C 1
ATOM 1565 O O . LYS A 1 189 ? -11.638 15.672 -5.841 1.00 97.19 189 LYS A O 1
ATOM 1570 N N . SER A 1 190 ? -9.551 16.288 -6.365 1.00 97.19 190 SER A N 1
ATOM 1571 C CA . SER A 1 190 ? -9.536 15.563 -7.643 1.00 97.19 190 SER A CA 1
ATOM 1572 C C . SER A 1 190 ? -9.731 14.047 -7.486 1.00 97.19 190 SER A C 1
ATOM 1574 O O . SER A 1 190 ? -10.364 13.430 -8.338 1.00 97.19 190 SER A O 1
ATOM 1576 N N . ILE A 1 191 ? -9.200 13.441 -6.417 1.00 97.50 191 ILE A N 1
ATOM 1577 C CA . ILE A 1 191 ? -9.438 12.026 -6.083 1.00 97.50 191 ILE A CA 1
ATOM 1578 C C . ILE A 1 191 ? -10.909 11.813 -5.708 1.00 97.50 191 ILE A C 1
ATOM 1580 O O . ILE A 1 191 ? -11.535 10.884 -6.205 1.00 97.50 191 ILE A O 1
ATOM 1584 N N . SER A 1 192 ? -11.466 12.683 -4.864 1.00 97.31 192 SER A N 1
ATOM 1585 C CA . SER A 1 192 ? -12.872 12.642 -4.452 1.00 97.31 192 SER A CA 1
ATOM 1586 C C . SER A 1 192 ? -13.817 12.733 -5.650 1.00 97.31 192 SER A C 1
ATOM 1588 O O . SER A 1 192 ? -14.770 11.965 -5.731 1.00 97.31 192 SER A O 1
ATOM 1590 N N . ASP A 1 193 ? -13.533 13.631 -6.597 1.00 96.25 193 ASP A N 1
ATOM 1591 C CA . ASP A 1 193 ? -14.325 13.814 -7.818 1.00 96.25 193 ASP A CA 1
ATOM 1592 C C . ASP A 1 193 ? -14.312 12.558 -8.712 1.00 96.25 193 ASP A C 1
ATOM 1594 O O . ASP A 1 193 ? -15.314 12.244 -9.355 1.00 96.25 193 ASP A O 1
ATOM 1598 N N . ASP A 1 194 ? -13.199 11.815 -8.751 1.00 96.06 194 ASP A N 1
ATOM 1599 C CA . ASP A 1 194 ? -13.127 10.540 -9.472 1.00 96.06 194 ASP A CA 1
ATOM 1600 C C . ASP A 1 194 ? -13.908 9.433 -8.757 1.00 96.06 194 ASP A C 1
ATOM 1602 O O . ASP A 1 194 ? -14.698 8.745 -9.399 1.00 96.06 194 ASP A O 1
ATOM 1606 N N . ILE A 1 195 ? -13.740 9.297 -7.437 1.00 96.81 195 ILE A N 1
ATOM 1607 C CA . ILE A 1 195 ? -14.457 8.302 -6.621 1.00 96.81 195 ILE A CA 1
ATOM 1608 C C . ILE A 1 195 ? -15.975 8.545 -6.682 1.00 96.81 195 ILE A C 1
ATOM 1610 O O . ILE A 1 195 ? -16.760 7.599 -6.769 1.00 96.81 195 ILE A O 1
ATOM 1614 N N . ALA A 1 196 ? -16.406 9.811 -6.693 1.00 97.00 196 ALA A N 1
ATOM 1615 C CA . ALA A 1 196 ? -17.817 10.200 -6.709 1.00 97.00 196 ALA A CA 1
ATOM 1616 C C . ALA A 1 196 ? -18.593 9.593 -7.885 1.00 97.00 196 ALA A C 1
ATOM 1618 O O . ALA A 1 196 ? -19.777 9.293 -7.740 1.00 97.00 196 ALA A O 1
ATOM 1619 N N . LYS A 1 197 ? -17.934 9.342 -9.022 1.00 95.44 197 LYS A N 1
ATOM 1620 C CA . LYS A 1 197 ? -18.545 8.693 -10.195 1.00 95.44 197 LYS A CA 1
ATOM 1621 C C . LYS A 1 197 ? -19.114 7.309 -9.866 1.00 95.44 197 LYS A C 1
ATOM 1623 O O . LYS A 1 197 ? -20.115 6.912 -10.453 1.00 95.44 197 LYS A O 1
ATOM 1628 N N . ASN A 1 198 ? -18.505 6.610 -8.909 1.00 95.44 198 ASN A N 1
ATOM 1629 C CA . ASN A 1 198 ? -18.857 5.241 -8.547 1.00 95.44 198 ASN A CA 1
ATOM 1630 C C . ASN A 1 198 ? -19.716 5.146 -7.282 1.00 95.44 198 ASN A C 1
ATOM 1632 O O . ASN A 1 198 ? -20.432 4.154 -7.121 1.00 95.44 198 ASN A O 1
ATOM 1636 N N . VAL A 1 199 ? -19.639 6.132 -6.378 1.00 96.62 199 VAL A N 1
ATOM 1637 C CA . VAL A 1 199 ? -20.180 6.002 -5.008 1.00 96.62 199 VAL A CA 1
ATOM 1638 C C . VAL A 1 199 ? -21.186 7.071 -4.597 1.00 96.62 199 VAL A C 1
ATOM 1640 O O . VAL A 1 199 ? -21.836 6.915 -3.565 1.00 96.62 199 VAL A O 1
ATOM 1643 N N . LYS A 1 200 ? -21.330 8.160 -5.359 1.00 97.31 200 LYS A N 1
ATOM 1644 C CA . LYS A 1 200 ? -22.197 9.275 -4.964 1.00 97.31 200 LYS A CA 1
ATOM 1645 C C . LYS A 1 200 ? -23.643 8.806 -4.777 1.00 97.31 200 LYS A C 1
ATOM 1647 O O . LYS A 1 200 ? -24.235 8.231 -5.686 1.00 97.31 200 LYS A O 1
ATOM 1652 N N . GLY A 1 201 ? -24.205 9.079 -3.601 1.00 97.00 201 GLY A N 1
ATOM 1653 C CA 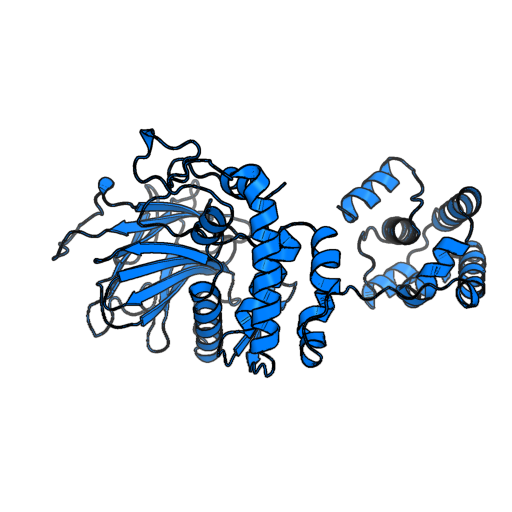. GLY A 1 201 ? -25.562 8.695 -3.211 1.00 97.00 201 GLY A CA 1
ATOM 1654 C C . GLY A 1 201 ? -25.726 7.236 -2.776 1.00 97.00 201 GLY A C 1
ATOM 1655 O O . GLY A 1 201 ? -26.800 6.892 -2.292 1.00 97.00 201 GLY A O 1
ATOM 1656 N N . LYS A 1 202 ? -24.692 6.393 -2.905 1.00 97.31 202 LYS A N 1
ATOM 1657 C CA . LYS A 1 202 ? -24.749 4.994 -2.468 1.00 97.31 202 LYS A CA 1
ATOM 1658 C C . LYS A 1 202 ? -24.556 4.882 -0.962 1.00 97.31 202 LYS A C 1
ATOM 1660 O O . LYS A 1 202 ? -23.726 5.583 -0.377 1.00 97.31 202 LYS A O 1
ATOM 1665 N N . LYS A 1 203 ? -25.287 3.956 -0.354 1.00 97.94 203 LYS A N 1
ATOM 1666 C CA . LYS A 1 203 ? -25.135 3.540 1.036 1.00 97.94 203 LYS A CA 1
ATOM 1667 C C . LYS A 1 203 ? -24.051 2.479 1.139 1.00 97.94 203 LYS A C 1
ATOM 1669 O O . LYS A 1 203 ? -24.164 1.415 0.536 1.00 97.94 203 LYS A O 1
ATOM 1674 N N . ILE A 1 204 ? -23.008 2.757 1.905 1.00 97.56 204 ILE A N 1
ATOM 1675 C CA . ILE A 1 204 ? -21.869 1.859 2.079 1.00 97.56 204 ILE A CA 1
ATOM 1676 C C . ILE A 1 204 ? -21.802 1.434 3.538 1.00 97.56 204 ILE A C 1
ATOM 1678 O O . ILE A 1 204 ? -21.700 2.283 4.423 1.00 97.56 204 ILE A O 1
ATOM 1682 N N . TYR A 1 205 ? -21.836 0.129 3.786 1.00 97.38 205 TYR A N 1
ATOM 1683 C CA . TYR A 1 205 ? -21.598 -0.420 5.115 1.00 97.38 205 TYR A CA 1
ATOM 1684 C C . TYR A 1 205 ? -20.100 -0.633 5.334 1.00 97.38 205 TYR A C 1
ATOM 1686 O O . TYR A 1 205 ? -19.434 -1.267 4.515 1.00 97.38 205 TYR A O 1
ATOM 1694 N N . ILE A 1 206 ? -19.577 -0.123 6.449 1.00 95.81 206 ILE A N 1
ATOM 1695 C CA . ILE A 1 206 ? -18.214 -0.388 6.922 1.00 95.81 206 ILE A CA 1
ATOM 1696 C C . ILE A 1 206 ? -18.304 -0.790 8.399 1.00 95.81 206 ILE A C 1
ATOM 1698 O O . ILE A 1 206 ? -18.903 -0.042 9.178 1.00 95.81 206 ILE A O 1
ATOM 1702 N N . PRO A 1 207 ? -17.716 -1.928 8.818 1.00 94.44 207 PRO A N 1
ATOM 1703 C CA . PRO A 1 207 ? -17.673 -2.299 10.228 1.00 94.44 207 PRO A CA 1
ATOM 1704 C C . PRO A 1 207 ? -17.032 -1.199 11.077 1.00 94.44 207 PRO A C 1
ATOM 1706 O O . PRO A 1 207 ? -15.986 -0.661 10.716 1.00 94.44 207 PRO A O 1
ATOM 1709 N N . LYS A 1 208 ? -17.633 -0.885 12.229 1.00 93.56 208 LYS A N 1
ATOM 1710 C CA . LYS A 1 208 ? -17.184 0.216 13.102 1.00 93.56 208 LYS A CA 1
ATOM 1711 C C . LYS A 1 208 ? -15.745 0.045 13.601 1.00 93.56 208 LYS A C 1
ATOM 1713 O O . LYS A 1 208 ? -15.081 1.031 13.898 1.00 93.56 208 LYS A O 1
ATOM 1718 N N . GLU A 1 209 ? -15.276 -1.195 13.715 1.00 95.19 209 GLU A N 1
ATOM 1719 C CA . GLU A 1 209 ? -13.918 -1.519 14.137 1.00 95.19 209 GLU A CA 1
ATOM 1720 C C . GLU A 1 209 ? -12.883 -1.316 13.021 1.00 95.19 209 GLU A C 1
ATOM 1722 O O . GLU A 1 209 ? -11.695 -1.454 13.293 1.00 95.19 209 GLU A O 1
ATOM 1727 N N . ILE A 1 210 ? -13.280 -1.021 11.777 1.00 95.62 210 ILE A N 1
ATOM 1728 C CA . ILE A 1 210 ? -12.382 -1.051 10.616 1.00 95.62 210 ILE A CA 1
ATOM 1729 C C . ILE A 1 210 ? -12.300 0.298 9.920 1.00 95.62 210 ILE A C 1
ATOM 1731 O O . ILE A 1 210 ? -13.294 0.892 9.501 1.00 95.62 210 ILE A O 1
ATOM 1735 N N . THR A 1 211 ? -11.061 0.718 9.683 1.00 96.75 211 THR A N 1
ATOM 1736 C CA . THR A 1 211 ? -10.753 1.870 8.843 1.00 96.75 211 THR A CA 1
ATOM 1737 C C . THR A 1 211 ? -9.932 1.418 7.647 1.00 96.75 211 THR A C 1
ATOM 1739 O O . THR A 1 211 ? -8.795 0.964 7.799 1.00 96.75 211 THR A O 1
ATOM 1742 N N . TYR A 1 212 ? -10.489 1.577 6.447 1.00 96.88 212 TYR A N 1
ATOM 1743 C CA . TYR A 1 212 ? -9.781 1.313 5.201 1.00 96.88 212 TYR A CA 1
ATOM 1744 C C . TYR A 1 212 ? -8.959 2.532 4.782 1.00 96.88 212 TYR A C 1
ATOM 1746 O O . TYR A 1 212 ? -9.420 3.672 4.871 1.00 96.88 212 TYR A O 1
ATOM 1754 N N . MET A 1 213 ? -7.746 2.300 4.281 1.00 95.81 213 MET A N 1
ATOM 1755 C CA . MET A 1 213 ? -6.902 3.345 3.690 1.00 95.81 213 MET A CA 1
ATOM 1756 C C . MET A 1 213 ? -6.981 3.338 2.168 1.00 95.81 213 MET A C 1
ATOM 1758 O O . MET A 1 213 ? -7.262 2.311 1.552 1.00 95.81 213 MET A O 1
ATOM 1762 N N . LEU A 1 214 ? -6.694 4.484 1.547 1.00 94.81 214 LEU A N 1
ATOM 1763 C CA . LEU A 1 214 ? -6.585 4.573 0.095 1.00 94.81 214 LEU A CA 1
ATOM 1764 C C . LEU A 1 214 ? -5.425 3.698 -0.420 1.00 94.81 214 LEU A C 1
ATOM 1766 O O . LEU A 1 214 ? -4.264 3.965 -0.096 1.00 94.81 214 LEU A O 1
ATOM 1770 N N . PRO A 1 215 ? -5.682 2.698 -1.281 1.00 92.38 215 PRO A N 1
ATOM 1771 C CA . PRO A 1 215 ? -4.614 1.876 -1.832 1.00 92.38 215 PRO A CA 1
ATOM 1772 C C . PRO A 1 215 ? -3.776 2.686 -2.828 1.00 92.38 215 PRO A C 1
ATOM 1774 O O . PRO A 1 215 ? -4.285 3.271 -3.784 1.00 92.38 215 PRO A O 1
ATOM 1777 N N . THR A 1 216 ? -2.453 2.689 -2.655 1.00 87.50 216 THR A N 1
ATOM 1778 C CA . THR A 1 216 ? -1.554 3.386 -3.598 1.00 87.50 216 THR A CA 1
ATOM 1779 C C . THR A 1 216 ? -1.279 2.584 -4.878 1.00 87.50 216 THR A C 1
ATOM 1781 O O . THR A 1 216 ? -0.746 3.122 -5.855 1.00 87.50 216 THR A O 1
ATOM 1784 N N . SER A 1 217 ? -1.622 1.290 -4.871 1.00 86.12 217 SER A N 1
ATOM 1785 C CA . SER A 1 217 ? -1.542 0.375 -6.011 1.00 86.12 217 SER A CA 1
ATOM 1786 C C . SER A 1 217 ? -2.349 -0.898 -5.758 1.00 86.12 217 SER A C 1
ATOM 1788 O O . SER A 1 217 ? -2.550 -1.275 -4.604 1.00 86.12 217 SER A O 1
ATOM 1790 N N . ASP A 1 218 ? -2.628 -1.652 -6.822 1.00 81.31 218 ASP A N 1
ATOM 1791 C CA . ASP A 1 218 ? -3.214 -2.999 -6.744 1.00 81.31 218 ASP A CA 1
ATOM 1792 C C . ASP A 1 218 ? -2.301 -4.033 -6.062 1.00 81.31 218 ASP A C 1
ATOM 1794 O O . ASP A 1 218 ? -2.657 -5.197 -5.973 1.00 81.31 218 ASP A O 1
ATOM 1798 N N . LYS A 1 219 ? -1.077 -3.698 -5.644 1.00 81.56 219 LYS A N 1
ATOM 1799 C CA . LYS A 1 219 ? -0.142 -4.678 -5.056 1.00 81.56 219 LYS A CA 1
ATOM 1800 C C . LYS A 1 219 ? 0.034 -4.533 -3.550 1.00 81.56 219 LYS A C 1
ATOM 1802 O O . LYS A 1 219 ? 0.629 -5.407 -2.936 1.00 81.56 219 LYS A O 1
ATOM 1807 N N . GLN A 1 220 ? -0.428 -3.430 -2.971 1.00 84.00 220 GLN A N 1
ATOM 1808 C CA . GLN A 1 220 ? -0.198 -3.107 -1.564 1.00 84.00 220 GLN A CA 1
ATOM 1809 C C . GLN A 1 220 ? -1.420 -3.464 -0.726 1.00 84.00 220 GLN A C 1
ATOM 1811 O O . GLN A 1 220 ? -2.193 -2.592 -0.333 1.00 84.00 220 GLN A O 1
ATOM 1816 N N . PHE A 1 221 ? -1.592 -4.764 -0.506 1.00 91.75 221 PHE A N 1
ATOM 1817 C CA . PHE A 1 221 ? -2.671 -5.332 0.288 1.00 91.75 221 PHE A CA 1
ATOM 1818 C C . PHE A 1 221 ? -2.123 -6.416 1.218 1.00 91.75 221 PHE A C 1
ATOM 1820 O O . PHE A 1 221 ? -1.183 -7.119 0.859 1.00 91.75 221 PHE A O 1
ATOM 1827 N N . THR A 1 222 ? -2.726 -6.542 2.396 1.00 92.38 222 THR A N 1
ATOM 1828 C CA . THR A 1 222 ? -2.570 -7.678 3.313 1.00 92.38 222 THR A CA 1
ATOM 1829 C C . THR A 1 222 ? -3.875 -8.460 3.261 1.00 92.38 222 THR A C 1
ATOM 1831 O O . THR A 1 222 ? -4.907 -7.971 3.721 1.00 92.38 222 THR A O 1
ATOM 1834 N N . GLY A 1 223 ? -3.881 -9.615 2.599 1.00 92.00 223 GLY A N 1
ATOM 1835 C CA . GLY A 1 223 ? -5.130 -10.240 2.159 1.00 92.00 223 GLY A CA 1
ATOM 1836 C C . GLY A 1 223 ? -5.933 -9.280 1.271 1.00 92.00 223 GLY A C 1
ATOM 1837 O O . GLY A 1 223 ? -5.438 -8.839 0.235 1.00 92.00 223 GLY A O 1
ATOM 1838 N N . ASN A 1 224 ? -7.142 -8.917 1.712 1.00 94.25 224 ASN A N 1
ATOM 1839 C CA . ASN A 1 224 ? -8.024 -7.963 1.025 1.00 94.25 224 ASN A CA 1
ATOM 1840 C C . ASN A 1 224 ? -7.971 -6.539 1.611 1.00 94.25 224 ASN A C 1
ATOM 1842 O O . ASN A 1 224 ? -8.648 -5.642 1.114 1.00 94.25 224 ASN A O 1
ATOM 1846 N N . PHE A 1 225 ? -7.132 -6.295 2.623 1.00 95.25 225 PHE A N 1
ATOM 1847 C CA . PHE A 1 225 ? -6.999 -4.992 3.277 1.00 95.25 225 PHE A CA 1
ATOM 1848 C C . PHE A 1 225 ? -5.909 -4.151 2.603 1.00 95.25 225 PHE A C 1
ATOM 1850 O O . PHE A 1 225 ? -4.759 -4.598 2.558 1.00 95.25 225 PHE A O 1
ATOM 1857 N N . PRO A 1 226 ? -6.203 -2.932 2.111 1.00 94.75 226 PRO A N 1
ATOM 1858 C CA . PRO A 1 226 ? -5.174 -2.006 1.647 1.00 94.75 226 PRO A CA 1
ATOM 1859 C C . PRO A 1 226 ? -4.128 -1.767 2.734 1.00 94.75 226 PRO A C 1
ATOM 1861 O O . PRO A 1 226 ? -4.486 -1.605 3.903 1.00 94.75 226 PRO A O 1
ATOM 1864 N N . SER A 1 227 ? -2.850 -1.694 2.365 1.00 92.25 227 SER A N 1
ATOM 1865 C CA . SER A 1 227 ? -1.790 -1.379 3.328 1.00 92.25 227 SER A CA 1
ATOM 1866 C C . SER A 1 227 ? -2.076 -0.064 4.063 1.00 92.25 227 SER A C 1
ATOM 1868 O O . SER A 1 227 ? -2.393 0.953 3.448 1.00 92.25 227 SER A O 1
ATOM 1870 N N . GLY A 1 228 ? -1.944 -0.094 5.386 1.00 92.88 228 GLY A N 1
ATOM 1871 C CA . GLY A 1 228 ? -2.272 0.999 6.295 1.00 92.88 228 GLY A CA 1
ATOM 1872 C C . GLY A 1 228 ? -3.684 0.961 6.858 1.00 92.88 228 GLY A C 1
ATOM 1873 O O . GLY A 1 228 ? -3.950 1.675 7.822 1.00 92.88 228 GLY A O 1
ATOM 1874 N N . SER A 1 229 ? -4.581 0.148 6.291 1.00 96.50 229 SER A N 1
ATOM 1875 C CA . SER A 1 229 ? -5.884 -0.105 6.914 1.00 96.50 229 SER A CA 1
ATOM 1876 C C . SER A 1 229 ? -5.670 -0.700 8.297 1.00 96.50 229 SER A C 1
ATOM 1878 O O . SER A 1 229 ? -4.691 -1.418 8.514 1.00 96.50 229 SER A O 1
ATOM 1880 N N . TYR A 1 230 ? -6.567 -0.411 9.230 1.00 96.81 230 TYR A N 1
ATOM 1881 C CA . TYR A 1 230 ? -6.417 -0.886 10.597 1.00 96.81 230 TYR A CA 1
ATOM 1882 C C . TYR A 1 230 ? -7.732 -1.327 11.212 1.00 96.81 230 TYR A C 1
ATOM 1884 O O . TYR A 1 230 ? -8.811 -0.873 10.828 1.00 96.81 230 TYR A O 1
ATOM 1892 N N . VAL A 1 231 ? -7.597 -2.205 12.200 1.00 96.81 231 VAL A N 1
ATOM 1893 C CA . VAL A 1 231 ? -8.663 -2.564 13.131 1.00 96.81 231 VAL A CA 1
ATOM 1894 C C . VAL A 1 231 ? -8.438 -1.793 14.420 1.00 96.81 231 VAL A C 1
ATOM 1896 O O . VAL A 1 231 ? -7.317 -1.794 14.929 1.00 96.81 231 VAL A O 1
ATOM 1899 N N . SER A 1 232 ? -9.481 -1.158 14.946 1.00 95.38 232 SER A N 1
ATOM 1900 C CA 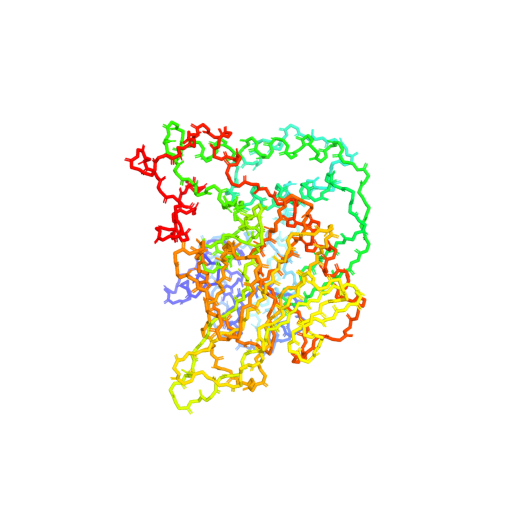. SER A 1 232 ? -9.468 -0.509 16.254 1.00 95.38 232 SER A CA 1
ATOM 1901 C C . SER A 1 232 ? -10.425 -1.175 17.230 1.00 95.38 232 SER A C 1
ATOM 1903 O O . SER A 1 232 ? -11.576 -1.463 16.901 1.00 95.38 232 SER A O 1
ATOM 1905 N N . VAL A 1 233 ? -9.950 -1.390 18.455 1.00 93.31 233 VAL A N 1
ATOM 1906 C CA . VAL A 1 233 ? -10.720 -1.988 19.546 1.00 93.31 233 VAL A CA 1
ATOM 1907 C C . VAL A 1 233 ? -10.627 -1.078 20.774 1.00 93.31 233 VAL A C 1
ATOM 1909 O O . VAL A 1 233 ? -9.526 -0.846 21.265 1.00 93.31 233 VAL A O 1
ATOM 1912 N N . PRO A 1 234 ? -11.751 -0.604 21.349 1.00 88.69 234 PRO A N 1
ATOM 1913 C CA . PRO A 1 234 ? -11.747 0.298 22.516 1.00 88.69 234 PRO A CA 1
ATOM 1914 C C . PRO A 1 234 ? -11.357 -0.392 23.841 1.00 88.69 234 PRO A C 1
ATOM 1916 O O . PRO A 1 234 ? -11.300 0.221 24.909 1.00 88.69 234 PRO A O 1
ATOM 1919 N N . LYS A 1 235 ? -11.165 -1.709 23.799 1.00 84.06 235 LYS A N 1
ATOM 1920 C CA . LYS A 1 235 ? -10.806 -2.571 24.928 1.00 84.06 235 LYS A CA 1
ATOM 1921 C C . LYS A 1 235 ? -9.516 -3.322 24.594 1.00 84.06 235 LYS A C 1
ATOM 1923 O O . LYS A 1 235 ? -8.738 -2.896 23.750 1.00 84.06 235 LYS A O 1
ATOM 1928 N N . ASN A 1 236 ? -9.301 -4.439 25.274 1.00 90.31 236 ASN A N 1
ATOM 1929 C CA . ASN A 1 236 ? -8.172 -5.313 25.041 1.00 90.31 236 ASN A CA 1
ATOM 1930 C C . ASN A 1 236 ? -8.311 -5.997 23.675 1.00 90.31 236 ASN A C 1
ATOM 1932 O O . ASN A 1 236 ? -9.410 -6.378 23.258 1.00 90.31 236 ASN A O 1
ATOM 1936 N N . MET A 1 237 ? -7.183 -6.155 22.998 1.00 94.25 237 MET A N 1
ATOM 1937 C CA . MET A 1 237 ? -7.067 -6.777 21.688 1.00 94.25 237 MET A CA 1
ATOM 1938 C C . MET A 1 237 ? -6.376 -8.131 21.825 1.00 94.25 237 MET A C 1
ATOM 1940 O O . MET A 1 237 ? -5.499 -8.309 22.671 1.00 94.25 237 MET A O 1
ATOM 1944 N N . ILE A 1 238 ? -6.765 -9.075 20.976 1.00 94.62 238 ILE A N 1
ATOM 1945 C CA . ILE A 1 238 ? -5.937 -10.231 20.645 1.00 94.62 238 ILE A CA 1
ATOM 1946 C C . ILE A 1 238 ? -5.494 -10.074 19.196 1.00 94.62 238 ILE A C 1
ATOM 1948 O O . ILE A 1 238 ? -6.320 -9.794 18.324 1.00 94.62 238 ILE A O 1
ATOM 1952 N N . ALA A 1 239 ? -4.196 -10.224 18.954 1.00 96.19 239 ALA A N 1
ATOM 1953 C CA . ALA A 1 239 ? -3.612 -10.151 17.624 1.00 96.19 239 ALA A CA 1
ATOM 1954 C C . ALA A 1 239 ? -2.532 -11.217 17.466 1.00 96.19 239 ALA A C 1
ATOM 1956 O O . ALA A 1 239 ? -1.717 -11.398 18.364 1.00 96.19 239 ALA A O 1
ATOM 1957 N N . GLY A 1 240 ? -2.493 -11.898 16.328 1.00 96.38 240 GLY A N 1
ATOM 1958 C CA . GLY A 1 240 ? -1.440 -12.868 16.058 1.00 96.38 240 GLY A CA 1
ATOM 1959 C C . GLY A 1 240 ? -1.639 -13.616 14.757 1.00 96.38 240 GLY A C 1
ATOM 1960 O O . GLY A 1 240 ? -2.270 -13.095 13.833 1.00 96.38 240 GLY A O 1
ATOM 1961 N N . ILE A 1 241 ? -1.089 -14.821 14.681 1.00 97.69 241 ILE A N 1
ATOM 1962 C CA . ILE A 1 241 ? -1.081 -15.633 13.470 1.00 97.69 241 ILE A CA 1
ATOM 1963 C C . ILE A 1 241 ? -1.634 -17.035 13.698 1.00 97.69 241 ILE A C 1
ATOM 1965 O O . ILE A 1 241 ? -1.641 -17.553 14.810 1.00 97.69 241 ILE A O 1
ATOM 1969 N N . TYR A 1 242 ? -2.077 -17.642 12.603 1.00 97.25 242 TYR A N 1
ATOM 1970 C CA . TYR A 1 242 ? -2.406 -19.056 12.495 1.00 97.25 242 TYR A CA 1
ATOM 1971 C C . TYR A 1 242 ? -1.798 -19.631 11.217 1.00 97.25 242 TYR A C 1
ATOM 1973 O O . TYR A 1 242 ? -1.887 -18.997 10.160 1.00 97.25 242 TYR A O 1
ATOM 1981 N N . TRP A 1 243 ? -1.245 -20.835 11.287 1.00 97.75 243 TRP A N 1
ATOM 1982 C CA . TRP A 1 243 ? -0.714 -21.559 10.133 1.00 97.75 243 TRP A CA 1
ATOM 1983 C C . TRP A 1 243 ? -0.901 -23.067 10.291 1.00 97.75 243 TRP A C 1
ATOM 1985 O O . TRP A 1 243 ? -1.308 -23.540 11.348 1.00 97.75 243 TRP A O 1
ATOM 1995 N N . GLU A 1 244 ? -0.619 -23.804 9.221 1.00 97.69 244 GLU A N 1
ATOM 1996 C CA . GLU A 1 244 ? -0.670 -25.265 9.150 1.00 97.69 244 GLU A CA 1
ATOM 1997 C C . GLU A 1 244 ? 0.640 -25.785 8.538 1.00 97.69 244 GLU A C 1
ATOM 1999 O O . GLU A 1 244 ? 1.303 -25.078 7.769 1.00 97.69 244 GLU A O 1
ATOM 2004 N N . ASP A 1 245 ? 1.003 -27.024 8.864 1.00 96.06 245 ASP A N 1
ATOM 2005 C CA . ASP A 1 245 ? 2.092 -27.737 8.197 1.00 96.06 245 ASP A CA 1
ATOM 2006 C C . ASP A 1 245 ? 1.765 -27.972 6.707 1.00 96.06 245 ASP A C 1
ATOM 2008 O O . ASP A 1 245 ? 0.604 -28.104 6.312 1.00 96.06 245 ASP A O 1
ATOM 2012 N N . ILE A 1 246 ? 2.791 -28.057 5.849 1.00 92.75 246 ILE A N 1
ATOM 2013 C CA . ILE A 1 246 ? 2.597 -28.282 4.405 1.00 92.75 246 ILE A CA 1
ATOM 2014 C C . ILE A 1 246 ? 2.967 -29.715 4.041 1.00 92.75 246 ILE A C 1
ATOM 2016 O O . ILE A 1 246 ? 4.143 -30.072 3.919 1.00 92.75 246 ILE A O 1
ATOM 2020 N N . GLY A 1 247 ? 1.949 -30.540 3.794 1.00 88.81 247 GLY A N 1
ATOM 2021 C CA . GLY A 1 247 ? 2.141 -31.958 3.500 1.00 88.81 247 GLY A CA 1
ATOM 2022 C C . GLY A 1 247 ? 2.824 -32.653 4.678 1.00 88.81 247 GLY A C 1
ATOM 2023 O O . GLY A 1 247 ? 2.322 -32.616 5.792 1.00 88.81 247 GLY A O 1
ATOM 2024 N N . SER A 1 248 ? 3.985 -33.266 4.446 1.00 88.19 248 SER A N 1
ATOM 2025 C CA . SER A 1 248 ? 4.796 -33.881 5.507 1.00 88.19 248 SER A CA 1
ATOM 2026 C C . SER A 1 248 ? 5.847 -32.939 6.111 1.00 88.19 248 SER A C 1
ATOM 2028 O O . SER A 1 248 ? 6.712 -33.395 6.859 1.00 88.19 248 SER A O 1
ATOM 2030 N N . LYS A 1 249 ? 5.864 -31.656 5.727 1.00 91.06 249 LYS A N 1
ATOM 2031 C CA . LYS A 1 249 ? 6.867 -30.691 6.190 1.00 91.06 249 LYS A CA 1
ATOM 2032 C C . LYS A 1 249 ? 6.343 -29.929 7.397 1.00 91.06 249 LYS A C 1
ATOM 2034 O O . LYS A 1 249 ? 5.372 -29.187 7.276 1.00 91.06 249 LYS A O 1
ATOM 2039 N N . ARG A 1 250 ? 7.060 -30.066 8.515 1.00 94.94 250 ARG A N 1
ATOM 2040 C CA . ARG A 1 250 ? 6.896 -29.231 9.707 1.00 94.94 250 ARG A CA 1
ATOM 2041 C C . ARG A 1 250 ? 7.129 -27.768 9.346 1.00 94.94 250 ARG A C 1
ATOM 2043 O O . ARG A 1 250 ? 8.159 -27.465 8.742 1.00 94.94 250 ARG A O 1
ATOM 2050 N N . ILE A 1 251 ? 6.229 -26.883 9.744 1.00 96.38 251 ILE A N 1
ATOM 2051 C CA . ILE A 1 251 ? 6.348 -25.439 9.559 1.00 96.38 251 ILE A CA 1
ATOM 2052 C C . ILE A 1 251 ? 6.430 -24.757 10.923 1.00 96.38 251 ILE A C 1
ATOM 2054 O O . ILE A 1 251 ? 5.563 -24.941 11.774 1.00 96.38 251 ILE A O 1
ATOM 2058 N N . ASP A 1 252 ? 7.481 -23.961 11.084 1.00 96.31 252 ASP A N 1
ATOM 2059 C CA . ASP A 1 252 ? 7.881 -23.302 12.324 1.00 96.31 252 ASP A CA 1
ATOM 2060 C C . ASP A 1 252 ? 7.827 -21.783 12.089 1.00 96.31 252 ASP A C 1
ATOM 2062 O O . ASP A 1 252 ? 8.705 -21.224 11.416 1.00 96.31 252 ASP A O 1
ATOM 2066 N N . LEU A 1 253 ? 6.714 -21.152 12.486 1.00 97.06 253 LEU A N 1
ATOM 2067 C CA . LEU A 1 253 ? 6.510 -19.710 12.342 1.00 97.06 253 LEU A CA 1
ATOM 2068 C C . LEU A 1 253 ? 6.499 -19.049 13.712 1.00 97.06 253 LEU A C 1
ATOM 2070 O O . LEU A 1 253 ? 5.571 -19.247 14.484 1.00 97.06 253 LEU A O 1
ATOM 2074 N N . ASP A 1 254 ? 7.456 -18.162 13.919 1.00 96.25 254 ASP A N 1
ATOM 2075 C CA . ASP A 1 254 ? 7.661 -17.490 15.189 1.00 96.25 254 ASP A CA 1
ATOM 2076 C C . ASP A 1 254 ? 7.144 -16.063 15.143 1.00 96.25 254 ASP A C 1
ATOM 2078 O O . ASP A 1 254 ? 7.528 -15.266 14.280 1.00 96.25 254 ASP A O 1
ATOM 2082 N N . LEU A 1 255 ? 6.291 -15.708 16.093 1.00 97.06 255 LEU A N 1
ATOM 2083 C CA . LEU A 1 255 ? 5.711 -14.387 16.218 1.00 97.06 255 LEU A CA 1
ATOM 2084 C C . LEU A 1 255 ? 6.448 -13.570 17.281 1.00 97.06 255 LEU A C 1
ATOM 2086 O O . LEU A 1 255 ? 6.662 -13.985 18.423 1.00 97.06 255 LEU A O 1
ATOM 2090 N N . SER A 1 256 ? 6.778 -12.333 16.924 1.00 95.56 256 SER A N 1
ATOM 2091 C CA . SER A 1 256 ? 7.319 -11.368 17.873 1.00 95.56 256 SER A CA 1
ATOM 2092 C C . SER A 1 256 ? 6.797 -9.958 17.628 1.00 95.56 256 SER A C 1
ATOM 2094 O O . SER A 1 256 ? 6.346 -9.601 16.536 1.00 95.56 256 SER A O 1
ATOM 2096 N N . ILE A 1 257 ? 6.849 -9.139 18.673 1.00 93.50 257 ILE A N 1
ATOM 2097 C CA . ILE A 1 257 ? 6.687 -7.696 18.584 1.00 93.50 257 ILE A CA 1
ATOM 2098 C C . ILE A 1 257 ? 7.914 -6.990 19.144 1.00 93.50 257 ILE A C 1
ATOM 2100 O O . ILE A 1 257 ? 8.533 -7.463 20.097 1.00 93.50 257 ILE A O 1
ATOM 2104 N N . ILE A 1 258 ? 8.264 -5.851 18.555 1.00 89.56 258 ILE A N 1
ATOM 2105 C CA . ILE A 1 258 ? 9.458 -5.088 18.929 1.00 89.56 258 ILE A CA 1
ATOM 2106 C C . ILE A 1 258 ? 9.104 -3.606 19.070 1.00 89.56 258 ILE A C 1
ATOM 2108 O O . ILE A 1 258 ? 8.476 -3.030 18.175 1.00 89.56 258 ILE A O 1
ATOM 2112 N N . ASP A 1 259 ? 9.516 -3.001 20.184 1.00 86.06 259 ASP A N 1
ATOM 2113 C CA . ASP A 1 259 ? 9.586 -1.548 20.376 1.00 86.06 259 ASP A CA 1
ATOM 2114 C C . ASP A 1 259 ? 11.053 -1.097 20.559 1.00 86.06 259 ASP A C 1
ATOM 2116 O O . ASP A 1 259 ? 11.985 -1.819 20.203 1.00 86.06 259 ASP A O 1
ATOM 2120 N N . THR A 1 260 ? 11.267 0.119 21.066 1.00 77.25 260 THR A N 1
ATOM 2121 C CA . THR A 1 260 ? 12.611 0.694 21.239 1.00 77.25 260 THR A CA 1
ATOM 2122 C C . THR A 1 260 ? 13.386 0.097 22.411 1.00 77.25 260 THR A C 1
ATOM 2124 O O . THR A 1 260 ? 14.593 0.300 22.518 1.00 77.25 260 THR A O 1
ATOM 2127 N N . GLU A 1 261 ? 12.685 -0.541 23.346 1.00 81.62 261 GLU A N 1
ATOM 2128 C CA . GLU A 1 261 ? 13.202 -0.956 24.648 1.00 81.62 261 GLU A CA 1
ATOM 2129 C C . GLU A 1 261 ? 13.289 -2.476 24.772 1.00 81.62 261 GLU A C 1
ATOM 2131 O O . GLU A 1 261 ? 14.156 -2.983 25.484 1.00 81.62 261 GLU A O 1
ATOM 2136 N N . GLN A 1 262 ? 12.396 -3.208 24.104 1.00 87.50 262 GLN A N 1
ATOM 2137 C CA . GLN A 1 262 ? 12.234 -4.643 24.285 1.00 87.50 262 GLN A CA 1
ATOM 2138 C C . GLN A 1 262 ? 11.672 -5.344 23.039 1.00 87.50 262 GLN A C 1
ATOM 2140 O O . GLN A 1 262 ? 10.972 -4.774 22.196 1.00 87.50 262 GLN A O 1
ATOM 2145 N N . LYS A 1 263 ? 11.937 -6.649 22.986 1.00 91.38 263 LYS A N 1
ATOM 2146 C CA . LYS A 1 263 ? 11.293 -7.614 22.093 1.00 91.38 263 LYS A CA 1
ATOM 2147 C C . LYS A 1 263 ? 10.456 -8.567 22.941 1.00 91.38 263 LYS A C 1
ATOM 2149 O O . LYS A 1 263 ? 10.949 -9.098 23.934 1.00 91.38 263 LYS A O 1
ATOM 2154 N N . ILE A 1 264 ? 9.208 -8.791 22.539 1.00 94.56 264 ILE A N 1
ATOM 2155 C CA . ILE A 1 264 ? 8.264 -9.689 23.214 1.00 94.56 264 ILE A CA 1
ATOM 2156 C C . ILE A 1 264 ? 7.813 -10.747 22.209 1.00 94.56 264 ILE A C 1
ATOM 2158 O O . ILE A 1 264 ? 7.498 -10.411 21.070 1.00 94.56 264 ILE A O 1
ATOM 2162 N N . GLY A 1 265 ? 7.757 -12.008 22.619 1.00 94.88 265 GLY A N 1
ATOM 2163 C CA . GLY A 1 265 ? 7.435 -13.141 21.754 1.00 94.88 265 GLY A CA 1
ATOM 2164 C C . GLY A 1 265 ? 8.588 -14.126 21.657 1.00 94.88 265 GLY A C 1
ATOM 2165 O O . GLY A 1 265 ? 9.387 -14.244 22.588 1.00 94.88 265 GLY A O 1
ATOM 2166 N N . TRP A 1 266 ? 8.670 -14.822 20.528 1.00 91.44 266 TRP A N 1
ATOM 2167 C CA . TRP A 1 266 ? 9.738 -15.779 20.271 1.00 91.44 266 TRP A CA 1
ATOM 2168 C C . TRP A 1 266 ? 11.136 -15.147 20.364 1.00 91.44 266 TRP A C 1
ATOM 2170 O O . TRP A 1 266 ? 11.375 -14.046 19.848 1.00 91.44 266 TRP A O 1
ATOM 2180 N N . ASP A 1 267 ? 12.058 -15.854 21.028 1.00 90.06 267 ASP A N 1
ATOM 2181 C CA . ASP A 1 267 ? 13.427 -15.399 21.315 1.00 90.06 267 ASP A CA 1
ATOM 2182 C C . ASP A 1 267 ? 13.449 -13.967 21.902 1.00 90.06 267 ASP A C 1
ATOM 2184 O O . ASP A 1 267 ? 14.145 -13.064 21.427 1.00 90.06 267 ASP A O 1
ATOM 2188 N N . GLY A 1 268 ? 12.561 -13.731 22.875 1.00 90.44 268 GLY A N 1
ATOM 2189 C CA . GLY A 1 268 ? 12.341 -12.460 23.560 1.00 90.44 268 GLY A CA 1
ATOM 2190 C C . GLY A 1 268 ? 11.628 -12.649 24.902 1.00 90.44 268 GLY A C 1
ATOM 2191 O O . GLY A 1 268 ? 11.553 -13.753 25.445 1.00 90.44 268 GLY A O 1
ATOM 2192 N N . GLU A 1 269 ? 11.099 -11.564 25.470 1.00 93.00 269 GLU A N 1
ATOM 2193 C CA . GLU A 1 269 ? 10.325 -11.641 26.710 1.00 93.00 269 GLU A CA 1
ATOM 2194 C C . GLU A 1 269 ? 8.917 -12.206 26.464 1.00 93.00 269 GLU A C 1
ATOM 2196 O O . GLU A 1 269 ? 8.290 -11.969 25.436 1.00 93.00 269 GLU A O 1
ATOM 2201 N N . TYR A 1 270 ? 8.354 -12.917 27.442 1.00 93.69 270 TYR A N 1
ATOM 2202 C CA . TYR A 1 270 ? 6.986 -13.447 27.330 1.00 93.69 270 TYR A CA 1
ATOM 2203 C C . TYR A 1 270 ? 5.902 -12.382 27.577 1.00 93.69 270 TYR A C 1
ATOM 2205 O O . TYR A 1 270 ? 4.733 -12.554 27.235 1.00 93.69 270 TYR A O 1
ATOM 2213 N N . ARG A 1 271 ? 6.272 -11.287 28.246 1.00 92.62 271 ARG A N 1
ATOM 2214 C CA . ARG A 1 271 ? 5.404 -10.162 28.611 1.00 92.62 271 ARG A CA 1
ATOM 2215 C C . ARG A 1 271 ? 6.258 -8.927 28.850 1.00 92.62 271 ARG A C 1
ATOM 2217 O O . ARG A 1 271 ? 7.383 -9.084 29.302 1.00 92.62 271 ARG A O 1
ATOM 2224 N N . ASN A 1 272 ? 5.701 -7.735 28.665 1.00 91.19 272 ASN A N 1
ATOM 2225 C CA . ASN A 1 272 ? 6.385 -6.512 29.091 1.00 91.19 272 ASN A CA 1
ATOM 2226 C C . ASN A 1 272 ? 6.370 -6.351 30.621 1.00 91.19 272 ASN A C 1
ATOM 2228 O O . ASN A 1 272 ? 5.567 -6.970 31.335 1.00 91.19 272 ASN A O 1
ATOM 2232 N N . LYS A 1 273 ? 7.207 -5.434 31.118 1.00 88.00 273 LYS A N 1
ATOM 2233 C CA . LYS A 1 273 ? 7.314 -5.078 32.543 1.00 88.00 273 LYS A CA 1
ATOM 2234 C C . LYS A 1 273 ? 5.971 -4.674 33.161 1.00 88.00 273 LYS A C 1
ATOM 2236 O O . LYS A 1 273 ? 5.646 -5.119 34.262 1.00 88.00 273 LYS A O 1
ATOM 2241 N N . GLU A 1 274 ? 5.147 -3.923 32.431 1.00 88.94 274 GLU A N 1
ATOM 2242 C CA . GLU A 1 274 ? 3.833 -3.442 32.887 1.00 88.94 274 GLU A CA 1
ATOM 2243 C C . GLU A 1 274 ? 2.739 -4.522 32.825 1.00 88.94 274 GLU A C 1
ATOM 2245 O O . GLU A 1 274 ? 1.612 -4.289 33.267 1.00 88.94 274 GLU A O 1
ATOM 2250 N N . ARG A 1 275 ? 3.047 -5.714 32.287 1.00 89.50 275 ARG A N 1
ATOM 2251 C CA . ARG A 1 275 ? 2.107 -6.834 32.095 1.00 89.50 275 ARG A CA 1
ATOM 2252 C C . ARG A 1 275 ? 0.859 -6.448 31.297 1.00 89.50 275 ARG A C 1
ATOM 2254 O O . ARG A 1 275 ? -0.240 -6.946 31.548 1.00 89.50 275 ARG A O 1
ATOM 2261 N N . THR A 1 276 ? 1.023 -5.538 30.347 1.00 89.94 276 THR A N 1
ATOM 2262 C CA . THR A 1 276 ? -0.031 -5.107 29.426 1.00 89.94 276 THR A CA 1
ATOM 2263 C C . THR A 1 276 ? 0.051 -5.794 28.080 1.00 89.94 276 THR A C 1
ATOM 2265 O O . THR A 1 276 ? -0.914 -5.735 27.328 1.00 89.94 276 THR A O 1
ATOM 2268 N N . ILE A 1 277 ? 1.152 -6.481 27.795 1.00 92.75 277 ILE A N 1
ATOM 2269 C CA . ILE A 1 277 ? 1.277 -7.380 26.658 1.00 92.75 277 ILE A CA 1
ATOM 2270 C C . ILE A 1 277 ? 1.702 -8.749 27.170 1.00 92.75 277 ILE A C 1
ATOM 2272 O O . ILE A 1 277 ? 2.578 -8.845 28.029 1.00 92.75 277 ILE A O 1
ATOM 2276 N N . LEU A 1 278 ? 1.064 -9.794 26.655 1.00 92.88 278 LEU A N 1
ATOM 2277 C CA . LEU A 1 278 ? 1.349 -11.184 26.985 1.00 92.88 278 LEU A CA 1
ATOM 2278 C C . LEU A 1 278 ? 1.371 -12.017 25.704 1.00 92.88 278 LEU A C 1
ATOM 2280 O O . LEU A 1 278 ? 0.391 -12.019 24.961 1.00 92.88 278 LEU A O 1
ATOM 2284 N N . PHE A 1 279 ? 2.471 -12.725 25.476 1.00 95.25 279 PHE A N 1
ATOM 2285 C CA . PHE A 1 279 ? 2.609 -13.713 24.414 1.00 95.25 279 PHE A CA 1
ATOM 2286 C C . PHE A 1 279 ? 1.931 -15.034 24.805 1.00 95.25 279 PHE A C 1
ATOM 2288 O O . PHE A 1 279 ? 1.941 -15.415 25.975 1.00 95.25 279 PHE A O 1
ATOM 2295 N N . SER A 1 280 ? 1.320 -15.736 23.850 1.00 93.44 280 SER A N 1
ATOM 2296 C CA . SER A 1 280 ? 0.633 -17.009 24.105 1.00 93.44 280 SER A CA 1
ATOM 2297 C C . SER A 1 280 ? 1.586 -18.174 24.333 1.00 93.44 280 SER A C 1
ATOM 2299 O O . SER A 1 280 ? 1.222 -19.096 25.063 1.00 93.44 280 SER A O 1
ATOM 2301 N N . GLY A 1 281 ? 2.778 -18.115 23.738 1.00 92.31 281 GLY A N 1
ATOM 2302 C CA . GLY A 1 281 ? 3.759 -19.195 23.718 1.00 92.31 281 GLY A CA 1
ATOM 2303 C C . GLY A 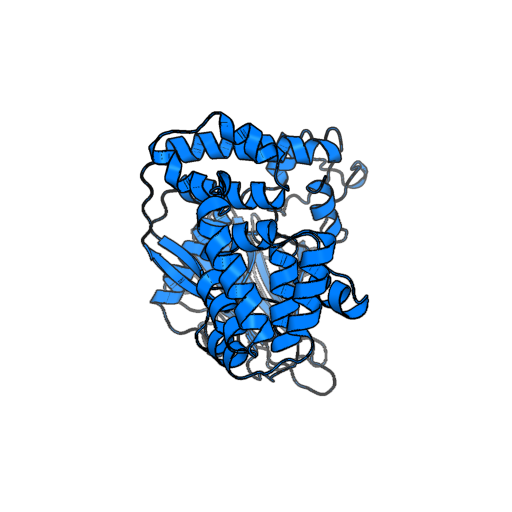1 281 ? 4.132 -19.601 22.302 1.00 92.31 281 GLY A C 1
ATOM 2304 O O . GLY A 1 281 ? 3.351 -19.371 21.384 1.00 92.31 281 GLY A O 1
ATOM 2305 N N . ASP A 1 282 ? 5.326 -20.174 22.188 1.00 94.31 282 ASP A N 1
ATOM 2306 C CA . ASP A 1 282 ? 5.957 -20.646 20.954 1.00 94.31 282 ASP A CA 1
ATOM 2307 C C . ASP A 1 282 ? 5.379 -22.009 20.526 1.00 94.31 282 ASP A C 1
ATOM 2309 O O . ASP A 1 282 ? 5.204 -22.911 21.359 1.00 94.31 282 ASP A O 1
ATOM 2313 N N . MET A 1 283 ? 5.070 -22.142 19.235 1.00 95.00 283 MET A N 1
ATOM 2314 C CA . MET A 1 283 ? 4.593 -23.360 18.595 1.00 95.00 283 MET A CA 1
ATOM 2315 C C . MET A 1 283 ? 5.526 -23.800 17.459 1.00 95.00 283 MET A C 1
ATOM 2317 O O . MET A 1 283 ? 5.483 -23.278 16.356 1.00 95.00 283 MET A O 1
ATOM 2321 N N . THR A 1 284 ? 6.242 -24.907 17.653 1.00 93.38 284 THR A N 1
ATOM 2322 C CA . THR A 1 284 ? 7.266 -25.365 16.686 1.00 93.38 284 THR A CA 1
ATOM 2323 C C . THR A 1 284 ? 6.759 -26.268 15.546 1.00 93.38 284 THR A C 1
ATOM 2325 O O . THR A 1 284 ? 7.535 -26.754 14.713 1.00 93.38 284 THR A O 1
ATOM 2328 N N . SER A 1 285 ? 5.458 -26.583 15.528 1.00 93.00 285 SER A N 1
ATOM 2329 C CA . SER A 1 285 ? 4.816 -27.413 14.494 1.00 93.00 285 SER A CA 1
ATOM 2330 C C . SER A 1 285 ? 3.304 -27.209 14.455 1.00 93.00 285 SER A C 1
ATOM 2332 O O . SER A 1 285 ? 2.693 -26.942 15.493 1.00 93.00 285 SER A O 1
ATOM 2334 N N . ALA A 1 286 ? 2.693 -27.406 13.284 1.00 95.12 286 ALA A N 1
ATOM 2335 C CA . ALA A 1 286 ? 1.270 -27.167 13.068 1.00 95.12 286 ALA A CA 1
ATOM 2336 C C . ALA A 1 286 ? 0.548 -28.299 12.298 1.00 95.12 286 ALA A C 1
ATOM 2338 O O . ALA A 1 286 ? -0.177 -28.009 11.341 1.00 95.12 286 ALA A O 1
ATOM 2339 N N . PRO A 1 287 ? 0.659 -29.586 12.699 1.00 94.31 287 PRO A N 1
ATOM 2340 C CA . PRO A 1 287 ? 0.058 -30.703 11.955 1.00 94.31 287 PRO A CA 1
ATOM 2341 C C . PRO A 1 287 ? -1.478 -30.654 11.900 1.00 94.31 287 PRO A C 1
ATOM 2343 O O . PRO A 1 287 ? -2.082 -31.189 10.974 1.00 94.31 287 PRO A O 1
ATOM 2346 N N . TYR A 1 288 ? -2.108 -29.996 12.878 1.00 93.25 288 TYR A N 1
ATOM 2347 C CA . TYR A 1 288 ? -3.554 -29.734 12.934 1.00 93.25 288 TYR A CA 1
ATOM 2348 C C . TYR A 1 288 ? -3.857 -28.228 12.986 1.00 93.25 288 TYR A C 1
ATOM 2350 O O . TYR A 1 288 ? -4.914 -27.802 13.454 1.00 93.25 288 TYR A O 1
ATOM 2358 N N . GLY A 1 289 ? -2.898 -27.422 12.532 1.00 94.19 289 GLY A N 1
ATOM 2359 C CA . GLY A 1 289 ? -2.866 -25.985 12.737 1.00 94.19 289 GLY A CA 1
ATOM 2360 C C . GLY A 1 289 ? -2.241 -25.582 14.074 1.00 94.19 289 GLY A C 1
ATOM 2361 O O . GLY A 1 289 ? -2.348 -26.289 15.075 1.00 94.19 289 GLY A O 1
ATOM 2362 N N . ALA A 1 290 ? -1.596 -24.423 14.080 1.00 94.81 290 ALA A N 1
ATOM 2363 C CA . ALA A 1 290 ? -1.045 -23.778 15.264 1.00 94.81 290 ALA A CA 1
ATOM 2364 C C . ALA A 1 290 ? -1.348 -22.282 15.225 1.00 94.81 290 ALA A C 1
ATOM 2366 O O . ALA A 1 290 ? -1.634 -21.716 14.166 1.00 94.81 290 ALA A O 1
ATOM 2367 N N . SER A 1 291 ? -1.300 -21.645 16.390 1.00 94.81 291 SER A N 1
ATOM 2368 C CA . SER A 1 291 ? -1.460 -20.203 16.507 1.00 94.81 291 SER A CA 1
ATOM 2369 C C . SER A 1 291 ? -0.536 -19.630 17.559 1.00 94.81 291 SER A C 1
ATOM 2371 O O . SER A 1 291 ? -0.437 -20.181 18.654 1.00 94.81 291 SER A O 1
ATOM 2373 N N . GLU A 1 292 ? 0.002 -18.460 17.257 1.00 96.38 292 GLU A N 1
ATOM 2374 C CA . GLU A 1 292 ? 0.711 -17.618 18.207 1.00 96.38 292 GLU A CA 1
ATOM 2375 C C . GLU A 1 292 ? 0.018 -16.273 18.283 1.00 96.38 292 GLU A C 1
ATOM 2377 O O . GLU A 1 292 ? -0.305 -15.665 17.262 1.00 96.38 292 GLU A O 1
ATOM 2382 N N . LEU A 1 293 ? -0.270 -15.831 19.500 1.00 95.12 293 LEU A N 1
ATOM 2383 C CA . LEU A 1 293 ? -1.148 -14.709 19.775 1.00 95.12 293 LEU A CA 1
ATOM 2384 C C . LEU A 1 293 ? -0.531 -13.813 20.844 1.00 95.12 293 LEU A C 1
ATOM 2386 O O . LEU A 1 293 ? 0.080 -14.272 21.806 1.00 95.12 293 LEU A O 1
ATOM 2390 N N . PHE A 1 294 ? -0.787 -12.520 20.723 1.00 94.94 294 PHE A N 1
ATOM 2391 C CA . PHE A 1 294 ? -0.597 -11.557 21.789 1.00 94.94 294 PHE A CA 1
ATOM 2392 C C . PHE A 1 294 ? -1.941 -11.164 22.371 1.00 94.94 294 PHE A C 1
ATOM 2394 O O . PHE A 1 294 ? -2.862 -10.788 21.646 1.00 94.94 294 PHE A O 1
ATOM 2401 N N . TYR A 1 295 ? -2.025 -11.183 23.695 1.00 93.62 295 TYR A N 1
ATOM 2402 C CA . TYR A 1 295 ? -3.007 -10.400 24.421 1.00 93.62 295 TYR A CA 1
ATOM 2403 C C . TYR A 1 295 ? -2.443 -9.007 24.679 1.00 93.62 295 TYR A C 1
ATOM 2405 O O . TYR A 1 295 ? -1.350 -8.865 25.227 1.00 93.62 295 TYR A O 1
ATOM 2413 N N . ILE A 1 296 ? -3.208 -7.985 24.305 1.00 93.25 296 ILE A N 1
ATOM 2414 C CA . ILE A 1 296 ? -2.815 -6.583 24.405 1.00 93.25 296 ILE A CA 1
ATOM 2415 C C . ILE A 1 296 ? -3.876 -5.842 25.203 1.00 93.25 296 ILE A C 1
ATOM 2417 O O . ILE A 1 296 ? -5.010 -5.650 24.758 1.00 93.25 296 ILE A O 1
ATOM 2421 N N . LYS A 1 297 ? -3.508 -5.418 26.406 1.00 89.25 297 LYS A N 1
ATOM 2422 C CA . LYS A 1 297 ? -4.335 -4.572 27.254 1.00 89.25 297 LYS A CA 1
ATOM 2423 C C . LYS A 1 297 ? -4.266 -3.136 26.746 1.00 89.25 297 LYS A C 1
ATOM 2425 O O . LYS A 1 297 ? -3.181 -2.644 26.433 1.00 89.25 297 LYS A O 1
ATOM 2430 N N . LYS A 1 298 ? -5.402 -2.431 26.748 1.00 81.75 298 LYS A N 1
ATOM 2431 C CA . LYS A 1 298 ? -5.367 -0.973 26.570 1.00 81.75 298 LYS A CA 1
ATOM 2432 C C . LYS A 1 298 ? -4.479 -0.361 27.659 1.00 81.75 298 LYS A C 1
ATOM 2434 O O . LYS A 1 298 ? -4.617 -0.705 28.837 1.00 81.75 298 LYS A O 1
ATOM 2439 N N . ASN A 1 299 ? -3.545 0.494 27.271 1.00 80.94 299 ASN A N 1
ATOM 2440 C CA . ASN A 1 299 ? -2.564 1.067 28.185 1.00 80.94 299 ASN A CA 1
ATOM 2441 C C . ASN A 1 299 ? -2.035 2.398 27.633 1.00 80.94 299 ASN A C 1
ATOM 2443 O O . ASN A 1 299 ? -2.546 2.913 26.640 1.00 80.94 299 ASN A O 1
ATOM 2447 N N . ASN A 1 300 ? -1.007 2.950 28.272 1.00 78.62 300 ASN A N 1
ATOM 2448 C CA . ASN A 1 300 ? -0.256 4.089 27.777 1.00 78.62 300 ASN A CA 1
ATOM 2449 C C . ASN A 1 300 ? 0.138 3.944 26.294 1.00 78.62 300 ASN A C 1
ATOM 2451 O O . ASN A 1 300 ? 0.260 2.824 25.779 1.00 78.62 300 ASN A O 1
ATOM 2455 N N . PRO A 1 301 ? 0.322 5.082 25.602 1.00 84.38 301 PRO A N 1
ATOM 2456 C CA . PRO A 1 301 ? 0.728 5.086 24.210 1.00 84.38 301 PRO A CA 1
ATOM 2457 C C . PRO A 1 301 ? 2.032 4.324 23.974 1.00 84.38 301 PRO A C 1
ATOM 2459 O O . PRO A 1 301 ? 3.081 4.694 24.498 1.00 84.38 301 PRO A O 1
ATOM 2462 N N . SER A 1 302 ? 1.964 3.279 23.157 1.00 87.19 302 SER A N 1
ATOM 2463 C CA . SER A 1 302 ? 3.124 2.494 22.734 1.00 87.19 302 SER A CA 1
ATOM 2464 C C . SER A 1 302 ? 2.908 2.009 21.305 1.00 87.19 302 SER A C 1
ATOM 2466 O O . SER A 1 302 ? 1.772 1.862 20.851 1.00 87.19 302 SER A O 1
ATOM 2468 N N . ALA A 1 303 ? 4.000 1.800 20.575 1.00 89.00 303 ALA A N 1
ATOM 2469 C CA . ALA A 1 303 ? 3.960 1.377 19.183 1.00 89.00 303 ALA A CA 1
ATOM 2470 C C . ALA A 1 303 ? 4.986 0.277 18.941 1.00 89.00 303 ALA A C 1
ATOM 2472 O O . ALA A 1 303 ? 6.179 0.495 19.151 1.00 89.00 303 ALA A O 1
ATOM 2473 N N . TYR A 1 304 ? 4.509 -0.856 18.440 1.00 91.00 304 TYR A N 1
ATOM 2474 C CA . TYR A 1 304 ? 5.295 -2.053 18.200 1.00 91.00 304 TYR A CA 1
ATOM 2475 C C . TYR A 1 304 ? 5.249 -2.438 16.726 1.00 91.00 304 TYR A C 1
ATOM 2477 O O . TYR A 1 304 ? 4.191 -2.388 16.092 1.00 91.00 304 TYR A O 1
ATOM 2485 N N . ILE A 1 305 ? 6.384 -2.877 16.192 1.00 91.44 305 ILE A N 1
ATOM 2486 C CA . ILE A 1 305 ? 6.427 -3.615 14.930 1.00 91.44 305 ILE A CA 1
ATOM 2487 C C . ILE A 1 305 ? 6.029 -5.057 15.219 1.00 91.44 305 ILE A C 1
ATOM 2489 O O . ILE A 1 305 ? 6.557 -5.647 16.153 1.00 91.44 305 ILE A O 1
ATOM 2493 N N . VAL A 1 306 ? 5.135 -5.622 14.407 1.00 94.44 306 VAL A N 1
ATOM 2494 C CA . VAL A 1 306 ? 4.746 -7.037 14.487 1.00 94.44 306 VAL A CA 1
ATOM 2495 C C . VAL A 1 306 ? 5.471 -7.819 13.400 1.00 94.44 306 VAL A C 1
ATOM 2497 O O . VAL A 1 306 ? 5.370 -7.476 12.219 1.00 94.44 306 VAL A O 1
ATOM 2500 N N . LEU A 1 307 ? 6.196 -8.859 13.796 1.00 93.50 307 LEU A N 1
ATOM 2501 C CA . LEU A 1 307 ? 7.068 -9.670 12.953 1.00 93.50 307 LEU A CA 1
ATOM 2502 C C . LEU A 1 307 ? 6.647 -11.133 13.010 1.00 93.50 307 LEU A C 1
ATOM 2504 O O . LEU A 1 307 ? 6.263 -11.626 14.066 1.00 93.50 307 LEU A O 1
ATOM 2508 N N . VAL A 1 308 ? 6.779 -11.811 11.873 1.00 95.06 308 VAL A N 1
ATOM 2509 C CA . VAL A 1 308 ? 6.819 -13.271 11.810 1.00 95.06 308 VAL A CA 1
ATOM 2510 C C . VAL A 1 308 ? 8.133 -13.718 11.186 1.00 95.06 308 VAL A C 1
ATOM 2512 O O . VAL A 1 308 ? 8.584 -13.142 10.186 1.00 95.06 308 VAL A O 1
ATOM 2515 N N . ASN A 1 309 ? 8.727 -14.749 11.768 1.00 94.56 309 ASN A N 1
ATOM 2516 C CA . ASN A 1 309 ? 9.973 -15.355 11.335 1.00 94.56 309 ASN A CA 1
ATOM 2517 C C . ASN A 1 309 ? 9.687 -16.802 10.914 1.00 94.56 309 ASN A C 1
ATOM 2519 O O . ASN A 1 309 ? 8.937 -17.509 11.572 1.00 94.56 309 ASN A O 1
ATOM 2523 N N . TYR A 1 310 ? 10.224 -17.228 9.772 1.00 93.69 310 TYR A N 1
ATOM 2524 C CA . TYR A 1 310 ? 10.107 -18.605 9.297 1.00 93.69 310 TYR A CA 1
ATOM 2525 C C . TYR A 1 310 ? 11.369 -19.355 9.729 1.00 93.69 310 TYR A C 1
ATOM 2527 O O . TYR A 1 310 ? 12.356 -19.376 8.998 1.00 93.69 310 TYR A O 1
ATOM 2535 N N . PHE A 1 311 ? 11.368 -19.913 10.939 1.00 93.50 311 PHE A N 1
ATOM 2536 C CA . PHE A 1 311 ? 12.583 -20.390 11.608 1.00 93.50 311 PHE A CA 1
ATOM 2537 C C . PHE A 1 311 ? 13.278 -21.522 10.874 1.00 93.50 311 PHE A C 1
ATOM 2539 O O . PHE A 1 311 ? 14.475 -21.466 10.592 1.00 93.50 311 PHE A O 1
ATOM 2546 N N . ASN A 1 312 ? 12.509 -22.534 10.482 1.00 93.31 312 ASN A N 1
ATOM 2547 C CA . ASN A 1 312 ? 12.997 -23.629 9.656 1.00 93.31 312 ASN A CA 1
ATOM 2548 C C . ASN A 1 312 ? 12.857 -23.311 8.156 1.00 93.31 312 ASN A C 1
ATOM 2550 O O . ASN A 1 312 ? 12.423 -24.154 7.360 1.00 93.31 312 ASN A O 1
ATOM 2554 N N . TYR A 1 313 ? 13.229 -22.078 7.785 1.00 92.81 313 TYR A N 1
ATOM 2555 C CA . TYR A 1 313 ? 13.121 -21.543 6.434 1.00 92.81 313 TYR A CA 1
ATOM 2556 C C . TYR A 1 313 ? 13.618 -22.539 5.391 1.00 92.81 313 TYR A C 1
ATOM 2558 O O . TYR A 1 313 ? 14.757 -23.012 5.415 1.00 92.81 313 TYR A O 1
ATOM 2566 N N . THR A 1 314 ? 12.755 -22.812 4.417 1.00 89.19 314 THR A N 1
ATOM 2567 C CA . THR A 1 314 ? 13.116 -23.591 3.241 1.00 89.19 314 THR A CA 1
ATOM 2568 C C . THR A 1 314 ? 12.928 -22.740 2.000 1.00 89.19 314 THR A C 1
ATOM 2570 O O . THR A 1 314 ? 11.832 -22.258 1.709 1.00 89.19 314 THR A O 1
ATOM 2573 N N . LYS A 1 315 ? 14.017 -22.575 1.246 1.00 88.69 315 LYS A N 1
ATOM 2574 C CA . LYS A 1 315 ? 14.017 -21.806 0.005 1.00 88.69 315 LYS A CA 1
ATOM 2575 C C . LYS A 1 315 ? 12.984 -22.358 -0.985 1.00 88.69 315 LYS A C 1
ATOM 2577 O O . LYS A 1 315 ? 12.805 -23.568 -1.095 1.00 88.69 315 LYS A O 1
ATOM 2582 N N . ASP A 1 316 ? 12.341 -21.447 -1.712 1.00 87.69 316 ASP A N 1
ATOM 2583 C CA . ASP A 1 316 ? 11.369 -21.732 -2.776 1.00 87.69 316 ASP A CA 1
ATOM 2584 C C . ASP A 1 316 ? 10.056 -22.389 -2.297 1.00 87.69 316 ASP A C 1
ATOM 2586 O O . ASP A 1 316 ? 9.261 -22.850 -3.117 1.00 87.69 316 ASP A O 1
ATOM 2590 N N . ILE A 1 317 ? 9.784 -22.382 -0.985 1.00 90.38 317 ILE A N 1
ATOM 2591 C CA . ILE A 1 317 ? 8.489 -22.776 -0.416 1.00 90.38 317 ILE A CA 1
ATOM 2592 C C . ILE A 1 317 ? 7.750 -21.536 0.080 1.00 90.38 317 ILE A C 1
ATOM 2594 O O . ILE A 1 317 ? 8.275 -20.729 0.844 1.00 90.38 317 ILE A O 1
ATOM 2598 N N . GLU A 1 318 ? 6.509 -21.393 -0.370 1.00 93.56 318 GLU A N 1
ATOM 2599 C CA . GLU A 1 318 ? 5.593 -20.352 0.073 1.00 93.56 318 GLU A CA 1
ATOM 2600 C C . GLU A 1 318 ? 4.703 -20.895 1.190 1.00 93.56 318 GLU A C 1
ATOM 2602 O O . GLU A 1 318 ? 3.954 -21.846 0.973 1.00 93.56 318 GLU A O 1
ATOM 2607 N N . ILE A 1 319 ? 4.785 -20.288 2.375 1.00 95.69 319 ILE A N 1
ATOM 2608 C CA . ILE A 1 319 ? 4.005 -20.710 3.539 1.00 95.69 319 ILE A CA 1
ATOM 2609 C C . ILE A 1 319 ? 2.782 -19.811 3.689 1.00 95.69 319 ILE A C 1
ATOM 2611 O O . ILE A 1 319 ? 2.953 -18.620 3.972 1.00 95.69 319 ILE A O 1
ATOM 2615 N N . PRO A 1 320 ? 1.556 -20.330 3.505 1.00 96.94 320 PRO A N 1
ATOM 2616 C CA . PRO A 1 320 ? 0.349 -19.580 3.792 1.00 96.94 320 PRO A CA 1
ATOM 2617 C C . PRO A 1 320 ? 0.128 -19.493 5.304 1.00 96.94 320 PRO A C 1
ATOM 2619 O O . PRO A 1 320 ? 0.282 -20.469 6.031 1.00 96.94 320 PRO A O 1
ATOM 2622 N N . PHE A 1 321 ? -0.295 -18.325 5.772 1.00 97.62 321 PHE A N 1
ATOM 2623 C CA . PHE A 1 321 ? -0.730 -18.125 7.151 1.00 97.62 321 PHE A CA 1
ATOM 2624 C C . PHE A 1 321 ? -1.849 -17.083 7.198 1.00 97.62 321 PHE A C 1
ATOM 2626 O O . PHE A 1 321 ? -2.182 -16.426 6.205 1.00 97.62 321 PHE A O 1
ATOM 2633 N N . LYS A 1 322 ? -2.478 -16.942 8.357 1.00 97.44 322 LYS A N 1
ATOM 2634 C CA . LYS A 1 322 ? -3.567 -15.997 8.601 1.00 97.44 322 LYS A CA 1
ATOM 2635 C C . LYS A 1 322 ? -3.165 -15.068 9.731 1.00 97.44 322 LYS A C 1
ATOM 2637 O O . LYS A 1 322 ? -2.683 -15.544 10.747 1.00 97.44 322 LYS A O 1
ATOM 2642 N N . ILE A 1 323 ? -3.398 -13.773 9.569 1.00 97.94 323 ILE A N 1
ATOM 2643 C CA . ILE A 1 323 ? -3.319 -12.785 10.646 1.00 97.94 323 ILE A CA 1
ATOM 2644 C C . ILE A 1 323 ? -4.712 -12.680 11.257 1.00 97.94 323 ILE A C 1
ATOM 2646 O O . ILE A 1 323 ? -5.679 -12.439 10.533 1.00 97.94 323 ILE A O 1
ATOM 2650 N N . ILE A 1 324 ? -4.818 -12.862 12.567 1.00 96.50 324 ILE A N 1
ATOM 2651 C CA . ILE A 1 324 ? -6.084 -12.863 13.304 1.00 96.50 324 ILE A CA 1
ATOM 2652 C C . ILE A 1 324 ? -6.101 -11.651 14.222 1.00 96.50 324 ILE A C 1
ATOM 2654 O O . ILE A 1 324 ? -5.189 -11.500 15.031 1.00 96.50 324 ILE A O 1
ATOM 2658 N N . ILE A 1 325 ? -7.146 -10.824 14.120 1.00 96.62 325 ILE A N 1
ATOM 2659 C CA . ILE A 1 325 ? -7.397 -9.707 15.038 1.00 96.62 325 ILE A CA 1
ATOM 2660 C C . ILE A 1 325 ? -8.785 -9.851 15.644 1.00 96.62 325 ILE A C 1
ATOM 2662 O O . ILE A 1 325 ? -9.772 -10.100 14.945 1.00 96.62 325 ILE A O 1
ATOM 2666 N N . ALA A 1 326 ? -8.866 -9.652 16.950 1.00 94.75 326 ALA A N 1
ATOM 2667 C CA . ALA A 1 326 ? -10.074 -9.898 17.704 1.00 94.75 326 ALA A CA 1
ATOM 2668 C C . ALA A 1 326 ? -10.183 -9.006 18.939 1.00 94.75 326 ALA A C 1
ATOM 2670 O O . ALA A 1 326 ? -9.187 -8.502 19.470 1.00 94.75 326 ALA A O 1
ATOM 2671 N N . LYS A 1 327 ? -11.414 -8.835 19.420 1.00 91.75 327 LYS A N 1
ATOM 2672 C CA . LYS A 1 327 ? -11.666 -8.217 20.725 1.00 91.75 327 LYS A CA 1
ATOM 2673 C C . LYS A 1 327 ? -11.439 -9.254 21.819 1.00 91.75 327 LYS A C 1
ATOM 2675 O O . LYS A 1 327 ? -11.734 -10.424 21.631 1.00 91.75 327 LYS A O 1
ATOM 2680 N N . ASN A 1 328 ? -10.958 -8.829 22.979 1.00 81.75 328 ASN A N 1
ATOM 2681 C CA . ASN A 1 328 ? -11.036 -9.656 24.175 1.00 81.75 328 ASN A CA 1
ATOM 2682 C C . ASN A 1 328 ? -11.979 -9.001 25.181 1.00 81.75 328 ASN A C 1
ATOM 2684 O O . ASN A 1 328 ? -11.771 -7.861 25.606 1.00 81.75 328 ASN A O 1
ATOM 2688 N N . LYS A 1 329 ? -13.037 -9.727 25.543 1.00 72.19 329 LYS A N 1
ATOM 2689 C CA . LYS A 1 329 ? -13.999 -9.301 26.562 1.00 72.19 329 LYS A CA 1
ATOM 2690 C C . LYS A 1 329 ? -13.583 -9.699 27.975 1.00 72.19 329 LYS A C 1
ATOM 2692 O O . LYS A 1 329 ? -14.135 -9.140 28.918 1.00 72.19 329 LYS A O 1
ATOM 2697 N N . MET A 1 330 ? -12.649 -10.635 28.128 1.00 68.75 330 MET A N 1
ATOM 2698 C CA . MET A 1 330 ? -12.278 -11.167 29.433 1.00 68.75 330 MET A CA 1
ATOM 2699 C C . MET A 1 330 ? -11.245 -10.308 30.155 1.00 68.75 330 MET A C 1
ATOM 2701 O O . MET A 1 330 ? -10.285 -9.807 29.567 1.00 68.75 330 MET A O 1
ATOM 2705 N N . GLU A 1 331 ? -11.463 -10.157 31.461 1.00 64.94 331 GLU A N 1
ATOM 2706 C CA . GLU A 1 331 ? -10.582 -9.424 32.373 1.00 64.94 331 GLU A CA 1
ATOM 2707 C C . GLU A 1 331 ? -9.457 -10.307 32.931 1.00 64.94 331 GLU A C 1
ATOM 2709 O O . GLU A 1 331 ? -8.394 -9.792 33.280 1.00 64.94 331 GLU A O 1
ATOM 2714 N N . SER A 1 332 ? -9.653 -11.632 32.960 1.00 68.31 332 SER A N 1
ATOM 2715 C CA . SER A 1 332 ? -8.641 -12.616 33.346 1.00 68.31 332 SER A CA 1
ATOM 2716 C C . SER A 1 332 ? -8.534 -13.734 32.305 1.00 68.31 332 SER A C 1
ATOM 2718 O O . SER A 1 332 ? -9.532 -14.240 31.798 1.00 68.31 332 SER A O 1
ATOM 2720 N N . ILE A 1 333 ? -7.298 -14.099 31.961 1.00 75.31 333 ILE A N 1
ATOM 2721 C CA . ILE A 1 333 ? -6.992 -15.200 31.043 1.00 75.31 333 ILE A CA 1
ATOM 2722 C C . ILE A 1 333 ? -6.568 -16.398 31.888 1.00 75.31 333 ILE A C 1
ATOM 2724 O O . ILE A 1 333 ? -5.658 -16.290 32.711 1.00 75.31 333 ILE A O 1
ATOM 2728 N N . THR A 1 334 ? -7.233 -17.533 31.695 1.00 76.88 334 THR A N 1
ATOM 2729 C CA . THR A 1 334 ? -6.897 -18.802 32.349 1.00 76.88 334 THR A CA 1
ATOM 2730 C C . THR A 1 334 ? -6.004 -19.662 31.455 1.00 76.88 334 THR A C 1
ATOM 2732 O O . THR A 1 334 ? -5.816 -19.398 30.265 1.00 76.88 334 THR A O 1
ATOM 2735 N N . ARG A 1 335 ? -5.424 -20.719 32.032 1.00 75.50 335 ARG A N 1
ATOM 2736 C CA . ARG A 1 335 ? -4.668 -21.718 31.269 1.00 75.50 335 ARG A CA 1
ATOM 2737 C C . ARG A 1 335 ? -5.591 -22.407 30.253 1.00 75.50 335 ARG A C 1
ATOM 2739 O O . ARG A 1 335 ? -6.730 -22.716 30.589 1.00 75.50 335 ARG A O 1
ATOM 2746 N N . ASN A 1 336 ? -5.080 -22.675 29.049 1.00 76.81 336 ASN A N 1
ATOM 2747 C CA . ASN A 1 336 ? -5.814 -23.263 27.915 1.00 76.81 336 ASN A CA 1
ATOM 2748 C C . ASN A 1 336 ? -6.960 -22.395 27.369 1.00 76.81 336 ASN A C 1
ATOM 2750 O O . ASN A 1 336 ? -7.860 -22.906 26.705 1.00 76.81 336 ASN A O 1
ATOM 2754 N N . TYR A 1 337 ? -6.945 -21.091 27.644 1.00 79.50 337 TYR A N 1
ATOM 2755 C CA . TYR A 1 337 ? -7.882 -20.176 27.015 1.00 79.50 337 TYR A CA 1
ATOM 2756 C C . TYR A 1 337 ? -7.637 -20.105 25.502 1.00 79.50 337 TYR A C 1
ATOM 2758 O O . TYR A 1 337 ? -6.521 -19.824 25.066 1.00 79.50 337 TYR A O 1
ATOM 2766 N N . MET A 1 338 ? -8.699 -20.309 24.725 1.00 78.75 338 MET A N 1
ATOM 2767 C CA . MET A 1 338 ? -8.730 -20.052 23.290 1.00 78.75 338 MET A CA 1
ATOM 2768 C C . MET A 1 338 ? -9.728 -18.941 23.005 1.00 78.75 338 MET A C 1
ATOM 2770 O O . MET A 1 338 ? -10.747 -18.817 23.685 1.00 78.75 338 MET A O 1
ATOM 2774 N N . ILE A 1 339 ? -9.434 -18.138 21.991 1.00 84.06 339 ILE A N 1
ATOM 2775 C CA . ILE A 1 339 ? -10.304 -17.040 21.605 1.00 84.06 339 ILE A CA 1
ATOM 2776 C C . ILE A 1 339 ? -11.693 -17.527 21.183 1.00 84.06 339 ILE A C 1
ATOM 2778 O O . ILE A 1 339 ? -11.811 -18.493 20.430 1.00 84.06 339 ILE A O 1
ATOM 2782 N N . ASP A 1 340 ? -12.740 -16.838 21.642 1.00 84.94 340 ASP A N 1
ATOM 2783 C CA . ASP A 1 340 ? -14.097 -17.059 21.143 1.00 84.94 340 ASP A CA 1
ATOM 2784 C C . ASP A 1 340 ? -14.150 -16.664 19.653 1.00 84.94 340 ASP A C 1
ATOM 2786 O O . ASP A 1 340 ? -13.853 -15.511 19.320 1.00 84.94 340 ASP A O 1
ATOM 2790 N N . PRO A 1 341 ? -14.536 -17.570 18.737 1.00 86.25 341 PRO A N 1
ATOM 2791 C CA . PRO A 1 341 ? -14.682 -17.244 17.321 1.00 86.25 341 PRO A CA 1
ATOM 2792 C C . PRO A 1 341 ? -15.607 -16.047 17.050 1.00 86.25 341 PRO A C 1
ATOM 2794 O O . PRO A 1 341 ? -15.375 -15.308 16.097 1.00 86.25 341 PRO A O 1
ATOM 2797 N N . ASN A 1 342 ? -16.610 -15.800 17.901 1.00 88.94 342 ASN A N 1
ATOM 2798 C CA . ASN A 1 342 ? -17.518 -14.649 17.784 1.00 88.94 342 ASN A CA 1
ATOM 2799 C C . ASN A 1 342 ? -16.858 -13.311 18.154 1.00 88.94 342 ASN A C 1
ATOM 2801 O O . ASN A 1 342 ? -17.419 -12.232 17.918 1.00 88.94 342 ASN A O 1
ATOM 2805 N N . ASP A 1 343 ? -15.683 -13.370 18.777 1.00 91.31 343 ASP A N 1
ATOM 2806 C CA . ASP A 1 343 ? -14.887 -12.205 19.125 1.00 91.31 343 ASP A CA 1
ATOM 2807 C C . ASP A 1 343 ? -13.832 -11.860 18.058 1.00 91.31 343 ASP A C 1
ATOM 2809 O O . ASP A 1 343 ? -13.241 -10.774 18.101 1.00 91.31 343 ASP A O 1
ATOM 2813 N N . VAL A 1 344 ? -13.655 -12.714 17.046 1.00 93.81 344 VAL A N 1
ATOM 2814 C CA . VAL A 1 344 ? -12.816 -12.419 15.881 1.00 93.81 344 VAL A CA 1
ATOM 2815 C C . VAL A 1 344 ? -13.448 -11.300 15.055 1.00 93.81 344 VAL A C 1
ATOM 2817 O O . VAL A 1 344 ? -14.597 -11.384 14.633 1.00 93.81 344 VAL A O 1
ATOM 2820 N N . ILE A 1 345 ? -12.684 -10.230 14.829 1.00 95.31 345 ILE A N 1
ATOM 2821 C CA . ILE A 1 345 ? -13.113 -9.076 14.024 1.00 95.31 345 ILE A CA 1
ATOM 2822 C C . ILE A 1 345 ? -12.738 -9.307 12.563 1.00 95.31 345 ILE A C 1
ATOM 2824 O O . ILE A 1 345 ? -13.503 -8.999 11.650 1.00 95.31 345 ILE A O 1
ATOM 2828 N N . THR A 1 346 ? -11.528 -9.817 12.330 1.00 96.12 346 THR A N 1
ATOM 2829 C CA . THR A 1 346 ? -11.043 -10.065 10.977 1.00 96.12 346 THR A CA 1
ATOM 2830 C C . THR A 1 346 ? -9.948 -11.119 10.927 1.00 96.12 346 THR A C 1
ATOM 2832 O O . THR A 1 346 ? -9.203 -11.330 11.889 1.00 96.12 346 THR A O 1
ATOM 2835 N N . ILE A 1 347 ? -9.841 -11.740 9.755 1.00 95.81 347 ILE A N 1
ATOM 2836 C CA . ILE A 1 347 ? -8.788 -12.674 9.386 1.00 95.81 347 ILE A CA 1
ATOM 2837 C C . ILE A 1 347 ? -8.206 -12.214 8.049 1.00 95.81 347 ILE A C 1
ATOM 2839 O O . ILE A 1 347 ? -8.878 -12.265 7.018 1.00 95.81 347 ILE A O 1
ATOM 2843 N N . ALA A 1 348 ? -6.943 -11.795 8.041 1.00 96.38 348 ALA A N 1
ATOM 2844 C CA . ALA A 1 348 ? -6.242 -11.434 6.815 1.00 96.38 348 ALA A CA 1
ATOM 2845 C C . ALA A 1 348 ? -5.356 -12.595 6.353 1.00 96.38 348 ALA A C 1
ATOM 2847 O O . ALA A 1 348 ? -4.461 -13.039 7.069 1.00 96.38 348 ALA A O 1
ATOM 2848 N N . LYS A 1 349 ? -5.600 -13.101 5.141 1.00 95.94 349 LYS A N 1
ATOM 2849 C CA . LYS A 1 349 ? -4.762 -14.143 4.534 1.00 95.94 349 LYS A CA 1
ATOM 2850 C C . LYS A 1 349 ? -3.428 -13.548 4.093 1.00 95.94 349 LYS A C 1
ATOM 2852 O O . LYS A 1 349 ? -3.400 -12.503 3.445 1.00 95.94 349 LYS A O 1
ATOM 2857 N N . SER A 1 350 ? -2.343 -14.241 4.398 1.00 95.69 350 SER A N 1
ATOM 2858 C CA . SER A 1 350 ? -0.993 -13.841 4.036 1.00 95.69 350 SER A CA 1
ATOM 2859 C C . SER A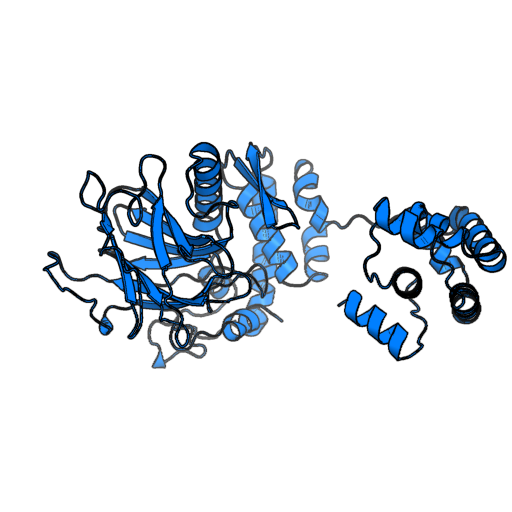 1 350 ? -0.134 -15.052 3.686 1.00 95.69 350 SER A C 1
ATOM 2861 O O . SER A 1 350 ? -0.573 -16.202 3.713 1.00 95.69 350 SER A O 1
ATOM 2863 N N . LYS A 1 351 ? 1.099 -14.762 3.292 1.00 94.94 351 LYS A N 1
ATOM 2864 C CA . LYS A 1 351 ? 2.126 -15.731 2.970 1.00 94.94 351 LYS A CA 1
ATOM 2865 C C . LYS A 1 351 ? 3.519 -15.204 3.256 1.00 94.94 351 LYS A C 1
ATOM 2867 O O . LYS A 1 351 ? 3.776 -14.004 3.107 1.00 94.94 351 LYS A O 1
ATOM 2872 N N . ILE A 1 352 ? 4.422 -16.100 3.621 1.00 92.81 352 ILE A N 1
ATOM 2873 C CA . ILE A 1 352 ? 5.839 -15.808 3.814 1.00 92.81 352 ILE A CA 1
ATOM 2874 C C . ILE A 1 352 ? 6.671 -16.673 2.862 1.00 92.81 352 ILE A C 1
ATOM 2876 O O . ILE A 1 352 ? 6.420 -17.861 2.686 1.00 92.81 352 ILE A O 1
ATOM 2880 N N . THR A 1 353 ? 7.624 -16.033 2.187 1.00 90.50 353 THR A N 1
ATOM 2881 C CA . THR A 1 353 ? 8.549 -16.653 1.217 1.00 90.50 353 THR A CA 1
ATOM 2882 C C . THR A 1 353 ? 10.003 -16.276 1.516 1.00 90.50 353 THR A C 1
ATOM 2884 O O . THR A 1 353 ? 10.873 -16.396 0.659 1.00 90.50 353 THR A O 1
ATOM 2887 N N . GLN A 1 354 ? 10.245 -15.685 2.683 1.00 87.75 354 GLN A N 1
ATOM 2888 C CA . GLN A 1 354 ? 11.538 -15.194 3.148 1.00 87.75 354 GLN A CA 1
ATOM 2889 C C . GLN A 1 354 ? 11.693 -15.587 4.615 1.00 87.75 354 GLN A C 1
ATOM 2891 O O . GLN A 1 354 ? 10.731 -16.020 5.238 1.00 87.75 354 GLN A O 1
ATOM 2896 N N . GLU A 1 355 ? 12.882 -15.406 5.168 1.00 89.69 355 GLU A N 1
ATOM 2897 C CA . GLU A 1 355 ? 13.173 -15.730 6.567 1.00 89.69 355 GLU A CA 1
ATOM 2898 C C . GLU A 1 355 ? 12.357 -14.894 7.560 1.00 89.69 355 GLU A C 1
ATOM 2900 O O . GLU A 1 355 ? 12.025 -15.370 8.638 1.00 89.69 355 GLU A O 1
ATOM 2905 N N . GLN A 1 356 ? 11.997 -13.660 7.195 1.00 88.62 356 GLN A N 1
ATOM 2906 C CA . GLN A 1 356 ? 11.200 -12.786 8.049 1.00 88.62 356 GLN A CA 1
ATOM 2907 C C . GLN A 1 356 ? 10.265 -11.865 7.263 1.00 88.62 356 GLN A C 1
ATOM 2909 O O . GLN A 1 356 ? 10.481 -11.537 6.084 1.00 88.62 356 GLN A O 1
ATOM 2914 N N . LYS A 1 357 ? 9.206 -11.420 7.938 1.00 89.69 357 LYS A N 1
ATOM 2915 C CA . LYS A 1 357 ? 8.209 -10.505 7.388 1.00 89.69 357 LYS A CA 1
ATOM 2916 C C . LYS A 1 357 ? 7.589 -9.650 8.492 1.00 89.69 357 LYS A C 1
ATOM 2918 O O . LYS A 1 357 ? 7.146 -10.167 9.510 1.00 89.69 357 LYS A O 1
ATOM 2923 N N . ILE A 1 358 ? 7.489 -8.343 8.257 1.00 89.81 358 ILE A N 1
ATOM 2924 C CA . ILE A 1 358 ? 6.641 -7.461 9.067 1.00 89.81 358 ILE A CA 1
ATOM 2925 C C . ILE A 1 358 ? 5.194 -7.658 8.636 1.00 89.81 358 ILE A C 1
ATOM 2927 O O . ILE A 1 358 ? 4.905 -7.628 7.440 1.00 89.81 358 ILE A O 1
ATOM 2931 N N . LEU A 1 359 ? 4.311 -7.832 9.614 1.00 93.75 359 LEU A N 1
ATOM 2932 C CA . LEU A 1 359 ? 2.871 -8.015 9.432 1.00 93.75 359 LEU A CA 1
ATOM 2933 C C . LEU A 1 359 ? 2.077 -6.723 9.626 1.00 93.75 359 LEU A C 1
ATOM 2935 O O . LEU A 1 359 ? 0.987 -6.555 9.070 1.00 93.75 359 LEU A O 1
ATOM 2939 N N . GLY A 1 360 ? 2.599 -5.822 10.456 1.00 93.06 360 GLY A N 1
ATOM 2940 C CA . GLY A 1 360 ? 1.839 -4.667 10.887 1.00 93.06 360 GLY A CA 1
ATOM 2941 C C . GLY A 1 360 ? 2.540 -3.782 11.901 1.00 93.06 360 GLY A C 1
ATOM 2942 O O . GLY A 1 360 ? 3.667 -4.043 12.328 1.00 93.06 360 GLY A O 1
ATOM 2943 N N . LEU A 1 361 ? 1.807 -2.749 12.310 1.00 93.12 361 LEU A N 1
ATOM 2944 C CA . LEU A 1 361 ? 2.081 -1.993 13.526 1.00 93.12 361 LEU A CA 1
ATOM 2945 C C . LEU A 1 361 ? 0.952 -2.205 14.523 1.00 93.12 361 LEU A C 1
ATOM 2947 O O . LEU A 1 361 ? -0.220 -2.024 14.190 1.00 93.12 361 LEU A O 1
ATOM 2951 N N . LEU A 1 362 ? 1.319 -2.511 15.757 1.00 94.31 362 LEU A N 1
ATOM 2952 C CA . LEU A 1 362 ? 0.415 -2.513 16.892 1.00 94.31 362 LEU A CA 1
ATOM 2953 C C . LEU A 1 362 ? 0.607 -1.204 17.658 1.00 94.31 362 LEU A C 1
ATOM 2955 O O . LEU A 1 362 ? 1.710 -0.905 18.105 1.00 94.31 362 LEU A O 1
ATOM 2959 N N . ILE A 1 363 ? -0.463 -0.431 17.820 1.00 92.06 363 ILE A N 1
ATOM 2960 C CA . ILE A 1 363 ? -0.452 0.826 18.569 1.00 92.06 363 ILE A CA 1
ATOM 2961 C C . ILE A 1 363 ? -1.453 0.723 19.710 1.00 92.06 363 ILE A C 1
ATOM 2963 O O . ILE A 1 363 ? -2.637 0.473 19.488 1.00 92.06 363 ILE A O 1
ATOM 2967 N N . THR A 1 364 ? -0.994 0.953 20.932 1.00 90.62 364 THR A N 1
ATOM 2968 C CA . THR A 1 364 ? -1.864 1.133 22.094 1.00 90.62 364 THR A CA 1
ATOM 2969 C C . THR A 1 364 ? -2.048 2.615 22.363 1.00 90.62 364 THR A C 1
ATOM 2971 O O . THR A 1 364 ? -1.155 3.422 22.127 1.00 90.62 364 THR A O 1
ATOM 2974 N N . THR A 1 365 ? -3.225 2.983 22.850 1.00 86.62 365 THR A N 1
ATOM 2975 C CA . THR A 1 365 ? -3.530 4.303 23.399 1.00 86.62 365 THR A CA 1
ATOM 2976 C C . THR A 1 365 ? -4.362 4.118 24.662 1.00 86.62 365 THR A C 1
ATOM 2978 O O . THR A 1 365 ? -4.883 3.030 24.929 1.00 86.62 365 THR A O 1
ATOM 2981 N N . THR A 1 366 ? -4.566 5.201 25.407 1.00 85.88 366 THR A N 1
ATOM 2982 C CA . THR A 1 366 ? -5.424 5.192 26.599 1.00 85.88 366 THR A CA 1
ATOM 2983 C C . THR A 1 366 ? -6.873 4.793 26.294 1.00 85.88 366 THR A C 1
ATOM 2985 O O . THR A 1 366 ? -7.570 4.284 27.177 1.00 85.88 366 THR A O 1
ATOM 2988 N N . ASN A 1 367 ? -7.320 4.981 25.048 1.00 88.31 367 ASN A N 1
ATOM 2989 C CA . ASN A 1 367 ? -8.708 4.780 24.636 1.00 88.31 367 ASN A CA 1
ATOM 2990 C C . ASN A 1 367 ? -8.935 3.490 23.840 1.00 88.31 367 ASN A C 1
ATOM 2992 O O . ASN A 1 367 ? -10.045 2.965 23.855 1.00 88.31 367 ASN A O 1
ATOM 2996 N N . GLU A 1 368 ? -7.917 2.982 23.146 1.00 91.94 368 GLU A N 1
ATOM 2997 C CA . GLU A 1 368 ? -8.057 1.865 22.209 1.00 91.94 368 GLU A CA 1
ATOM 2998 C C . GLU A 1 368 ? -6.717 1.225 21.831 1.00 91.94 368 GLU A C 1
ATOM 3000 O O . GLU A 1 368 ? -5.652 1.839 21.945 1.00 91.94 368 GLU A O 1
ATOM 3005 N N . CYS A 1 369 ? -6.795 0.001 21.314 1.00 94.25 369 CYS A N 1
ATOM 3006 C CA . CYS A 1 369 ? -5.718 -0.704 20.633 1.00 94.25 369 CYS A CA 1
ATOM 3007 C C . CYS A 1 369 ? -5.998 -0.720 19.126 1.00 94.25 369 CYS A C 1
ATOM 3009 O O . CYS A 1 369 ? -7.111 -1.041 18.708 1.00 94.25 369 CYS A O 1
ATOM 3011 N N . ARG A 1 370 ? -4.983 -0.432 18.311 1.00 95.56 370 ARG A N 1
ATOM 3012 C CA . ARG A 1 370 ? -5.053 -0.453 16.847 1.00 95.56 370 ARG A CA 1
ATOM 3013 C C . ARG A 1 370 ? -4.029 -1.418 16.266 1.00 95.56 370 ARG A C 1
ATOM 3015 O O . ARG A 1 370 ? -2.862 -1.371 16.648 1.00 95.56 370 ARG A O 1
ATOM 3022 N N . PHE A 1 371 ? -4.441 -2.218 15.289 1.00 96.69 371 PHE A N 1
ATOM 3023 C CA . PHE A 1 371 ? -3.536 -3.027 14.472 1.00 96.69 371 PHE A CA 1
ATOM 3024 C C . PHE A 1 371 ? -3.593 -2.551 13.024 1.00 96.69 371 PHE A C 1
ATOM 3026 O O . PHE A 1 371 ? -4.627 -2.692 12.371 1.00 96.69 371 PHE A O 1
ATOM 3033 N N . TYR A 1 372 ? -2.492 -1.993 12.527 1.00 96.31 372 TYR A N 1
ATOM 3034 C CA . TYR A 1 372 ? -2.342 -1.528 11.150 1.00 96.31 372 TYR A CA 1
ATOM 3035 C C . TYR A 1 372 ? -1.752 -2.639 10.294 1.00 96.31 372 TYR A C 1
ATOM 3037 O O . TYR A 1 372 ? -0.642 -3.098 10.556 1.00 96.31 372 TYR A O 1
ATOM 3045 N N . PHE A 1 373 ? -2.454 -3.018 9.231 1.00 94.94 373 PHE A N 1
ATOM 3046 C CA . PHE A 1 373 ? -1.983 -4.006 8.270 1.00 94.94 373 PHE A CA 1
ATOM 3047 C C . PHE A 1 373 ? -0.921 -3.401 7.356 1.00 94.94 373 PHE A C 1
ATOM 3049 O O . PHE A 1 373 ? -1.206 -2.495 6.568 1.00 94.94 373 PHE A O 1
ATOM 3056 N N . MET A 1 374 ? 0.302 -3.917 7.407 1.00 89.81 374 MET A N 1
ATOM 3057 C CA . MET A 1 374 ? 1.320 -3.586 6.418 1.00 89.81 374 MET A CA 1
ATOM 3058 C C . MET A 1 374 ? 2.313 -4.722 6.280 1.00 89.81 374 MET A C 1
ATOM 3060 O O . MET A 1 374 ? 2.883 -5.190 7.256 1.00 89.81 374 MET A O 1
ATOM 3064 N N . GLU A 1 375 ? 2.593 -5.095 5.041 1.00 87.94 375 GLU A N 1
ATOM 3065 C CA . GLU A 1 375 ? 3.555 -6.148 4.775 1.00 87.94 375 GLU A CA 1
ATOM 3066 C C . GLU A 1 375 ? 4.801 -5.577 4.128 1.00 87.94 375 GLU A C 1
ATOM 3068 O O . GLU A 1 375 ? 4.754 -4.925 3.079 1.00 87.94 375 GLU A O 1
ATOM 3073 N N . THR A 1 376 ? 5.936 -5.802 4.780 1.00 80.31 376 THR A N 1
ATOM 3074 C CA . THR A 1 376 ? 7.245 -5.442 4.247 1.00 80.31 376 THR A CA 1
ATOM 3075 C C . THR A 1 376 ? 8.297 -6.426 4.732 1.00 80.31 376 THR A C 1
ATOM 3077 O O . THR A 1 376 ? 8.169 -7.025 5.796 1.00 80.31 376 THR A O 1
ATOM 3080 N N . HIS A 1 377 ? 9.353 -6.574 3.945 1.00 73.88 377 HIS A N 1
ATOM 3081 C CA . HIS A 1 377 ? 10.530 -7.341 4.327 1.00 73.88 377 HIS A CA 1
ATOM 3082 C C . HIS A 1 377 ? 11.590 -6.373 4.839 1.00 73.88 377 HIS A C 1
ATOM 3084 O O . HIS A 1 377 ? 11.793 -5.303 4.257 1.00 73.88 377 HIS A O 1
ATOM 3090 N N . ILE A 1 378 ? 12.227 -6.730 5.945 1.00 62.44 378 ILE A N 1
ATOM 3091 C CA . ILE A 1 378 ? 13.303 -5.973 6.576 1.00 62.44 378 ILE A CA 1
ATOM 3092 C C . ILE A 1 378 ? 14.401 -6.990 6.879 1.00 62.44 378 ILE A C 1
ATOM 3094 O O . ILE A 1 378 ? 14.088 -8.051 7.385 1.00 62.44 378 ILE A O 1
ATOM 3098 N N . GLY A 1 379 ? 15.658 -6.688 6.544 1.00 56.47 379 GLY A N 1
ATOM 3099 C CA . GLY A 1 379 ? 16.805 -7.543 6.880 1.00 56.47 379 GLY A CA 1
ATOM 3100 C C . GLY A 1 379 ? 17.064 -8.730 5.939 1.00 56.47 379 GLY A C 1
ATOM 3101 O O . GLY A 1 379 ? 16.365 -8.941 4.950 1.00 56.47 379 GLY A O 1
ATOM 3102 N N . THR A 1 380 ? 18.144 -9.456 6.236 1.00 54.16 380 THR A N 1
ATOM 3103 C CA . THR A 1 380 ? 18.581 -10.701 5.568 1.00 54.16 380 THR A CA 1
ATOM 3104 C C . THR A 1 380 ? 18.870 -11.813 6.578 1.00 54.16 380 THR A C 1
ATOM 3106 O O . THR A 1 380 ? 19.559 -12.765 6.240 1.00 54.16 380 THR A O 1
ATOM 3109 N N . GLU A 1 381 ? 18.448 -11.624 7.827 1.00 59.75 381 GLU A N 1
ATOM 3110 C CA . GLU A 1 381 ? 18.658 -12.562 8.930 1.00 59.75 381 GLU A CA 1
ATOM 3111 C C . GLU A 1 381 ? 17.308 -13.080 9.427 1.00 59.75 381 GLU A C 1
ATOM 3113 O O . GLU A 1 381 ? 16.278 -12.434 9.218 1.00 59.75 381 GLU A O 1
ATOM 3118 N N . ILE A 1 382 ? 17.321 -14.216 10.122 1.00 60.03 382 ILE A N 1
ATOM 3119 C CA . ILE A 1 382 ? 16.110 -14.858 10.646 1.00 60.03 382 ILE A CA 1
ATOM 3120 C C . ILE A 1 382 ? 15.525 -14.087 11.832 1.00 60.03 382 ILE A C 1
ATOM 3122 O O . ILE A 1 382 ? 14.317 -14.109 11.995 1.00 60.03 382 ILE A O 1
ATOM 3126 N N . SER A 1 383 ? 16.321 -13.358 12.622 1.00 61.00 383 SER A N 1
ATOM 3127 C CA . SER A 1 383 ? 15.854 -12.550 13.764 1.00 61.00 383 SER A CA 1
ATOM 3128 C C . SER A 1 383 ? 16.411 -11.130 13.662 1.00 61.00 383 SER A C 1
ATOM 3130 O O . SER A 1 383 ? 17.544 -10.925 13.231 1.00 61.00 383 SER A O 1
ATOM 3132 N N . ALA A 1 384 ? 15.611 -10.124 14.015 1.00 61.03 384 ALA A N 1
ATOM 3133 C CA . ALA A 1 384 ? 16.017 -8.725 13.934 1.00 61.03 384 ALA A CA 1
ATOM 3134 C C . ALA A 1 384 ? 16.717 -8.287 15.235 1.00 61.03 384 ALA A C 1
ATOM 3136 O O . ALA A 1 384 ? 16.085 -8.252 16.286 1.00 61.03 384 ALA A O 1
ATOM 3137 N N . GLY A 1 385 ? 18.006 -7.924 15.160 1.00 55.22 385 GLY A N 1
ATOM 3138 C CA . GLY A 1 385 ? 18.796 -7.452 16.314 1.00 55.22 385 GLY A CA 1
ATOM 3139 C C . GLY A 1 385 ? 19.341 -6.017 16.218 1.00 55.22 385 GLY A C 1
ATOM 3140 O O . GLY A 1 385 ? 19.919 -5.515 17.179 1.00 55.22 385 GLY A O 1
ATOM 3141 N N . ASN A 1 386 ? 19.194 -5.327 15.077 1.00 61.69 386 ASN A N 1
ATOM 3142 C CA . ASN A 1 386 ? 19.784 -3.994 14.879 1.00 61.69 386 ASN A CA 1
ATOM 3143 C C . ASN A 1 386 ? 18.840 -2.862 15.330 1.00 61.69 386 ASN A C 1
ATOM 3145 O O . ASN A 1 386 ? 17.983 -2.417 14.563 1.00 61.69 386 ASN A O 1
ATOM 3149 N N . LEU A 1 387 ? 19.044 -2.379 16.560 1.00 62.91 387 LEU A N 1
ATOM 3150 C CA . LEU A 1 387 ? 18.226 -1.356 17.227 1.00 62.91 387 LEU A CA 1
ATOM 3151 C C . LEU A 1 387 ? 18.061 -0.057 16.417 1.00 62.91 387 LEU A C 1
ATOM 3153 O O . LEU A 1 387 ? 16.953 0.461 16.328 1.00 62.91 387 LEU A O 1
ATOM 3157 N N . GLU A 1 388 ? 19.112 0.469 15.779 1.00 66.81 388 GLU A N 1
ATOM 3158 C CA . GLU A 1 388 ? 19.034 1.776 15.100 1.00 66.81 388 GLU A CA 1
ATOM 3159 C C . GLU A 1 388 ? 18.172 1.719 13.829 1.00 66.81 388 GLU A C 1
ATOM 3161 O O . GLU A 1 388 ? 17.327 2.584 13.581 1.00 66.81 388 GLU A O 1
ATOM 3166 N N . TYR A 1 389 ? 18.352 0.671 13.026 1.00 67.19 389 TYR A N 1
ATOM 3167 C CA . TYR A 1 389 ? 17.569 0.479 11.808 1.00 67.19 389 TYR A CA 1
ATOM 3168 C C . TYR A 1 389 ? 16.111 0.105 12.113 1.00 67.19 389 TYR A C 1
ATOM 3170 O O . TYR A 1 389 ? 15.203 0.556 11.404 1.00 67.19 389 TYR A O 1
ATOM 3178 N N . ILE A 1 390 ? 15.877 -0.676 13.176 1.00 69.38 390 ILE A N 1
ATOM 3179 C CA . ILE A 1 390 ? 14.532 -0.961 13.694 1.00 69.38 390 ILE A CA 1
ATOM 3180 C C . ILE A 1 390 ? 13.863 0.341 14.135 1.00 69.38 390 ILE A C 1
ATOM 3182 O O . ILE A 1 390 ? 12.729 0.583 13.729 1.00 69.38 390 ILE A O 1
ATOM 3186 N N . GLU A 1 391 ? 14.564 1.221 14.852 1.00 72.88 391 GLU A N 1
ATOM 3187 C CA . GLU A 1 391 ? 14.003 2.494 15.309 1.00 72.88 391 GLU A CA 1
ATOM 3188 C C . GLU A 1 391 ? 13.609 3.425 14.168 1.00 72.88 391 GLU A C 1
ATOM 3190 O O . GLU A 1 391 ? 12.485 3.933 14.134 1.00 72.88 391 GLU A O 1
ATOM 3195 N N . GLN A 1 392 ? 14.494 3.622 13.190 1.00 72.19 392 GLN A N 1
ATOM 3196 C CA . GLN A 1 392 ? 14.183 4.450 12.022 1.00 72.19 392 GLN A CA 1
ATOM 3197 C C . GLN A 1 392 ? 13.024 3.856 11.209 1.00 72.19 392 GLN A C 1
ATOM 3199 O O . GLN A 1 392 ? 12.144 4.587 10.747 1.00 72.19 392 GLN A O 1
ATOM 3204 N N . SER A 1 393 ? 12.987 2.525 11.077 1.00 71.44 393 SER A N 1
ATOM 3205 C CA . SER A 1 393 ? 11.875 1.812 10.443 1.00 71.44 393 SER A CA 1
ATOM 3206 C C . SER A 1 393 ? 10.576 2.020 11.211 1.00 71.44 393 SER A C 1
ATOM 3208 O O . SER A 1 393 ? 9.576 2.409 10.617 1.00 71.44 393 SER A O 1
ATOM 3210 N N . ARG A 1 394 ? 10.583 1.838 12.532 1.00 77.25 394 ARG A N 1
ATOM 3211 C CA . ARG A 1 394 ? 9.413 2.001 13.394 1.00 77.25 394 ARG A CA 1
ATOM 3212 C C . ARG A 1 394 ? 8.864 3.419 13.327 1.00 77.25 394 ARG A C 1
ATOM 3214 O O . ARG A 1 394 ? 7.667 3.561 13.104 1.00 77.25 394 ARG A O 1
ATOM 3221 N N . ARG A 1 395 ? 9.714 4.447 13.451 1.00 77.81 395 ARG A N 1
ATOM 3222 C CA . ARG A 1 395 ? 9.310 5.862 13.347 1.00 77.81 395 ARG A CA 1
ATOM 3223 C C . ARG A 1 395 ? 8.662 6.164 12.006 1.00 77.81 395 ARG A C 1
ATOM 3225 O O . ARG A 1 395 ? 7.534 6.637 11.971 1.00 77.81 395 ARG A O 1
ATOM 3232 N N . TYR A 1 396 ? 9.321 5.804 10.906 1.00 77.69 396 TYR A N 1
ATOM 3233 C CA . TYR A 1 396 ? 8.765 6.034 9.578 1.00 77.69 396 TYR A CA 1
ATOM 3234 C C . TYR A 1 396 ? 7.440 5.302 9.367 1.00 77.69 396 TYR A C 1
ATOM 3236 O O . TYR A 1 396 ? 6.497 5.886 8.838 1.00 77.69 396 TYR A O 1
ATOM 3244 N N . LEU A 1 397 ? 7.357 4.019 9.740 1.00 80.56 397 LEU A N 1
ATOM 3245 C CA . LEU A 1 397 ? 6.126 3.252 9.579 1.00 80.56 397 LEU A CA 1
ATOM 3246 C C . LEU A 1 397 ? 5.023 3.869 10.452 1.00 80.56 397 LEU A C 1
ATOM 3248 O O . LEU A 1 397 ? 3.906 4.056 9.977 1.00 80.56 397 LEU A O 1
ATOM 3252 N N . PHE A 1 398 ? 5.334 4.233 11.696 1.00 84.00 398 PHE A N 1
ATOM 3253 C CA . PHE A 1 398 ? 4.389 4.893 12.587 1.00 84.00 398 PHE A CA 1
ATOM 3254 C C . PHE A 1 398 ? 3.873 6.192 11.964 1.00 84.00 398 PHE A C 1
ATOM 3256 O O . PHE A 1 398 ? 2.670 6.309 11.737 1.00 84.00 398 PHE A O 1
ATOM 3263 N N . ASP A 1 399 ? 4.758 7.115 11.589 1.00 82.94 399 ASP A N 1
ATOM 3264 C CA . ASP A 1 399 ? 4.395 8.401 10.989 1.00 82.94 399 ASP A CA 1
ATOM 3265 C C . ASP A 1 399 ? 3.603 8.218 9.694 1.00 82.94 399 ASP A C 1
ATOM 3267 O O . ASP A 1 399 ? 2.553 8.832 9.506 1.00 82.94 399 ASP A O 1
ATOM 3271 N N . PHE A 1 400 ? 4.068 7.348 8.797 1.00 83.81 400 PHE A N 1
ATOM 3272 C CA . PHE A 1 400 ? 3.445 7.143 7.494 1.00 83.81 400 PHE A CA 1
ATOM 3273 C C . PHE A 1 400 ? 2.033 6.564 7.613 1.00 83.81 400 PHE A C 1
ATOM 3275 O O . PHE A 1 400 ? 1.117 7.035 6.936 1.00 83.81 400 PHE A O 1
ATOM 3282 N N . TYR A 1 401 ? 1.842 5.543 8.452 1.00 85.88 401 TYR A N 1
ATOM 3283 C CA . TYR A 1 401 ? 0.577 4.813 8.511 1.00 85.88 401 TYR A CA 1
ATOM 3284 C C . TYR A 1 401 ? -0.441 5.429 9.468 1.00 85.88 401 TYR A C 1
ATOM 3286 O O . TYR A 1 401 ? -1.631 5.408 9.155 1.00 85.88 401 TYR A O 1
ATOM 3294 N N . THR A 1 402 ? -0.010 6.064 10.561 1.00 86.81 402 THR A N 1
ATOM 3295 C CA . THR A 1 402 ? -0.921 6.869 11.399 1.00 86.81 402 THR A CA 1
ATOM 3296 C C . THR A 1 402 ? -1.424 8.109 10.661 1.00 86.81 402 THR A C 1
ATOM 3298 O O . THR A 1 402 ? -2.539 8.563 10.909 1.00 86.81 402 THR A O 1
ATOM 3301 N N . ASN A 1 403 ? -0.656 8.599 9.682 1.00 88.50 403 ASN A N 1
ATOM 3302 C CA . ASN A 1 403 ? -1.050 9.679 8.783 1.00 88.50 403 ASN A CA 1
ATOM 3303 C C . ASN A 1 403 ? -1.480 9.178 7.395 1.00 88.50 403 ASN A C 1
ATOM 3305 O O . ASN A 1 403 ? -1.499 9.958 6.443 1.00 88.50 403 ASN A O 1
ATOM 3309 N N . ALA A 1 404 ? -1.879 7.915 7.232 1.00 91.62 404 ALA A N 1
ATOM 3310 C CA . ALA A 1 404 ? -2.413 7.439 5.956 1.00 91.62 404 ALA A CA 1
ATOM 3311 C C . ALA A 1 404 ? -3.725 8.159 5.580 1.00 91.62 404 ALA A C 1
ATOM 3313 O O . ALA A 1 404 ? -4.387 8.771 6.420 1.00 91.62 404 ALA A O 1
ATOM 3314 N N . ILE A 1 405 ? -4.080 8.184 4.292 1.00 95.50 405 ILE A N 1
ATOM 3315 C CA . ILE A 1 405 ? -5.317 8.833 3.832 1.00 95.50 405 ILE A CA 1
ATOM 3316 C C . ILE A 1 405 ? -6.455 7.815 3.921 1.00 95.50 405 ILE A C 1
ATOM 3318 O O . ILE A 1 405 ? -6.424 6.794 3.235 1.00 95.50 405 ILE A O 1
ATOM 3322 N N . SER A 1 406 ? -7.452 8.112 4.753 1.00 96.06 406 SER A N 1
ATOM 3323 C CA . SER A 1 406 ? -8.619 7.258 4.978 1.00 96.06 406 SER A CA 1
ATOM 3324 C C . SER A 1 406 ? -9.479 7.159 3.719 1.00 96.06 406 SER A C 1
ATOM 3326 O O . SER A 1 406 ? -9.944 8.172 3.195 1.00 96.06 406 SER A O 1
ATOM 3328 N N . LEU A 1 407 ? -9.721 5.938 3.238 1.00 96.44 407 LEU A N 1
ATOM 3329 C CA . LEU A 1 407 ? -10.712 5.696 2.192 1.00 96.44 407 LEU A CA 1
ATOM 3330 C C . LEU A 1 407 ? -12.116 6.004 2.722 1.00 96.44 407 LEU A C 1
ATOM 3332 O O . LEU A 1 407 ? -12.899 6.605 1.996 1.00 96.44 407 LEU A O 1
ATOM 3336 N N . ASN A 1 408 ? -12.414 5.672 3.982 1.00 95.69 408 ASN A N 1
ATOM 3337 C CA . ASN A 1 408 ? -13.716 5.945 4.599 1.00 95.69 408 ASN A CA 1
ATOM 3338 C C . ASN A 1 408 ? -14.077 7.440 4.498 1.00 95.69 408 ASN A C 1
ATOM 3340 O O . ASN A 1 408 ? -15.160 7.793 4.035 1.00 95.69 408 ASN A O 1
ATOM 3344 N N . GLU A 1 409 ? -13.147 8.331 4.859 1.00 95.88 409 GLU A N 1
ATOM 3345 C CA . GLU A 1 409 ? -13.349 9.786 4.757 1.00 95.88 409 GLU A CA 1
ATOM 3346 C C . GLU A 1 409 ? -13.495 10.250 3.305 1.00 95.88 409 GLU A C 1
ATOM 3348 O O . GLU A 1 409 ? -14.285 11.147 3.005 1.00 95.88 409 GLU A O 1
ATOM 3353 N N . MET A 1 410 ? -12.743 9.638 2.389 1.00 97.25 410 MET A N 1
ATOM 3354 C CA . MET A 1 410 ? -12.807 9.961 0.966 1.00 97.25 410 MET A CA 1
ATOM 3355 C C . MET A 1 410 ? -14.121 9.521 0.323 1.00 97.25 410 MET A C 1
ATOM 3357 O O . MET A 1 410 ? -14.628 10.241 -0.532 1.00 97.25 410 MET A O 1
ATOM 3361 N N . LEU A 1 411 ? -14.708 8.402 0.755 1.00 97.25 411 LEU A N 1
ATOM 3362 C CA . LEU A 1 411 ? -16.040 7.968 0.327 1.00 97.25 411 LEU A CA 1
ATOM 3363 C C . LEU A 1 411 ? -17.105 8.985 0.752 1.00 97.25 411 LEU A C 1
ATOM 3365 O O . LEU A 1 411 ? -17.920 9.395 -0.073 1.00 97.25 411 LEU A O 1
ATOM 3369 N N . VAL A 1 412 ? -17.049 9.463 2.000 1.00 97.06 412 VAL A N 1
ATOM 3370 C CA . VAL A 1 412 ? -17.953 10.517 2.493 1.00 97.06 412 VAL A CA 1
ATOM 3371 C C . VAL A 1 412 ? -17.770 11.812 1.698 1.00 97.06 412 VAL A C 1
ATOM 3373 O O . VAL A 1 412 ? -18.748 12.385 1.221 1.00 97.06 412 VAL A O 1
ATOM 3376 N N . LYS A 1 413 ? -16.523 12.255 1.477 1.00 97.06 413 LYS A N 1
ATOM 3377 C CA . LYS A 1 413 ? -16.222 13.439 0.644 1.00 97.06 413 LYS A CA 1
ATOM 3378 C C . LYS A 1 413 ? -16.719 13.286 -0.799 1.00 97.06 413 LYS A C 1
ATOM 3380 O O . LYS A 1 413 ? -17.143 14.268 -1.402 1.00 97.06 413 LYS A O 1
ATOM 3385 N N . ALA A 1 414 ? -16.710 12.067 -1.332 1.00 97.56 414 ALA A N 1
ATOM 3386 C CA . ALA A 1 414 ? -17.224 11.731 -2.656 1.00 97.56 414 ALA A CA 1
ATOM 3387 C C . ALA A 1 414 ? -18.765 11.631 -2.714 1.00 97.56 414 ALA A C 1
ATOM 3389 O O . ALA A 1 414 ? -19.334 11.438 -3.790 1.00 97.56 414 ALA A O 1
ATOM 3390 N N . GLY A 1 415 ? -19.451 11.800 -1.579 1.00 97.50 415 GLY A N 1
ATOM 3391 C CA . GLY A 1 415 ? -20.908 11.801 -1.480 1.00 97.50 415 GLY A CA 1
ATOM 3392 C C . GLY A 1 415 ? -21.531 10.430 -1.222 1.00 97.50 415 GLY A C 1
ATOM 3393 O O . GLY A 1 415 ? -22.722 10.272 -1.484 1.00 97.50 415 GLY A O 1
ATOM 3394 N N . ALA A 1 416 ? -20.763 9.444 -0.753 1.00 97.56 416 ALA A N 1
ATOM 3395 C CA . ALA A 1 416 ? -21.322 8.205 -0.217 1.00 97.56 416 ALA A CA 1
ATOM 3396 C C . ALA A 1 416 ? -21.952 8.439 1.165 1.00 97.56 416 ALA A C 1
ATOM 3398 O O . ALA A 1 416 ? -21.531 9.319 1.920 1.00 97.56 416 ALA A O 1
ATOM 3399 N N . ILE A 1 417 ? -22.935 7.613 1.510 1.00 97.38 417 ILE A N 1
ATOM 3400 C CA . ILE A 1 417 ? -23.613 7.621 2.808 1.00 97.38 417 ILE A CA 1
ATOM 3401 C C . ILE A 1 417 ? -23.120 6.402 3.585 1.00 97.38 417 ILE A C 1
ATOM 3403 O O . ILE A 1 417 ? -23.308 5.277 3.132 1.00 97.38 417 ILE A O 1
ATOM 3407 N N . ILE A 1 418 ? -22.482 6.600 4.739 1.00 95.38 418 ILE A N 1
ATOM 3408 C CA . ILE A 1 418 ? -22.059 5.469 5.574 1.00 95.38 418 ILE A CA 1
ATOM 3409 C C . ILE A 1 418 ? -23.274 4.942 6.330 1.00 95.38 418 ILE A C 1
ATOM 3411 O O . ILE A 1 418 ? -23.889 5.666 7.111 1.00 95.38 418 ILE A O 1
ATOM 3415 N N . GLU A 1 419 ? -23.624 3.689 6.062 1.00 94.25 419 GLU A N 1
ATOM 3416 C CA . GLU A 1 419 ? -24.745 2.993 6.681 1.00 94.25 419 GLU A CA 1
ATOM 3417 C C . GLU A 1 419 ? -24.239 2.097 7.815 1.00 94.25 419 GLU A C 1
ATOM 3419 O O . GLU A 1 419 ? -23.184 1.470 7.723 1.00 94.25 419 GLU A O 1
ATOM 3424 N N . THR A 1 420 ? -25.003 2.049 8.902 1.00 90.31 420 THR A N 1
ATOM 3425 C CA . THR A 1 420 ? -24.713 1.230 10.089 1.00 90.31 420 THR A CA 1
ATOM 3426 C C . THR A 1 420 ? -25.435 -0.110 10.064 1.00 90.31 420 THR A C 1
ATOM 3428 O O . THR A 1 420 ? -25.002 -1.059 10.715 1.00 90.31 420 THR A O 1
ATOM 3431 N N . ASP A 1 421 ? -26.521 -0.197 9.300 1.00 92.12 421 ASP A N 1
ATOM 3432 C CA . ASP A 1 421 ? -27.296 -1.410 9.098 1.00 92.12 421 ASP A CA 1
ATOM 3433 C C . ASP A 1 421 ? -26.879 -2.103 7.796 1.00 92.12 421 ASP A C 1
ATOM 3435 O O . ASP A 1 421 ? -27.216 -1.665 6.692 1.00 92.12 421 ASP A O 1
ATOM 3439 N N . LYS A 1 422 ? -26.166 -3.224 7.933 1.00 92.25 422 LYS A N 1
ATOM 3440 C CA . LYS A 1 422 ? -25.689 -4.038 6.809 1.00 92.25 422 LYS A CA 1
ATOM 3441 C C . LYS A 1 422 ? -26.812 -4.398 5.824 1.00 92.25 422 LYS A C 1
ATOM 3443 O O . LYS A 1 422 ? -26.571 -4.441 4.624 1.00 92.25 422 LYS A O 1
ATOM 3448 N N . ALA A 1 423 ? -28.047 -4.594 6.293 1.00 92.75 423 ALA A N 1
ATOM 3449 C CA . ALA A 1 423 ? -29.170 -4.979 5.436 1.00 92.75 423 ALA A CA 1
ATOM 3450 C C . ALA A 1 423 ? -29.679 -3.844 4.525 1.00 92.75 423 ALA A C 1
ATOM 3452 O O . ALA A 1 423 ? -30.449 -4.100 3.601 1.00 92.75 423 ALA A O 1
ATOM 3453 N N . LYS A 1 424 ? -29.277 -2.593 4.781 1.00 93.44 424 LYS A N 1
ATOM 3454 C CA . LYS A 1 424 ? -29.735 -1.397 4.053 1.00 93.44 424 LYS A CA 1
ATOM 3455 C C . LYS A 1 424 ? -28.674 -0.793 3.137 1.00 93.44 424 LYS A C 1
ATOM 3457 O O . LYS A 1 424 ? -28.916 0.274 2.569 1.00 93.44 424 LYS A O 1
ATOM 3462 N N . CYS A 1 425 ? -27.502 -1.417 3.035 1.00 95.50 425 CYS A N 1
ATOM 3463 C CA . CYS A 1 425 ? -26.416 -0.911 2.207 1.00 95.50 425 CYS A CA 1
ATOM 3464 C C . CYS A 1 425 ? -26.549 -1.357 0.745 1.00 95.50 425 CYS A C 1
ATOM 3466 O O . CYS A 1 425 ? -27.051 -2.438 0.451 1.00 95.50 425 CYS A O 1
ATOM 3468 N N . ASP A 1 426 ? -26.068 -0.513 -0.165 1.00 95.88 426 ASP A N 1
ATOM 3469 C CA . ASP A 1 426 ? -25.895 -0.852 -1.579 1.00 95.88 426 ASP A CA 1
ATOM 3470 C C . ASP A 1 426 ? -24.548 -1.554 -1.811 1.00 95.88 426 ASP A C 1
ATOM 3472 O O . ASP A 1 426 ? -24.390 -2.333 -2.748 1.00 95.88 426 ASP A O 1
ATOM 3476 N N . ILE A 1 427 ? -23.551 -1.228 -0.980 1.00 95.31 427 ILE A N 1
ATOM 3477 C CA . ILE A 1 427 ? -22.199 -1.784 -1.024 1.00 95.31 427 ILE A CA 1
ATOM 3478 C C . ILE A 1 427 ? -21.805 -2.213 0.386 1.00 95.31 427 ILE A C 1
ATOM 3480 O O . ILE A 1 427 ? -21.763 -1.402 1.313 1.00 95.31 427 ILE A O 1
ATOM 3484 N N . ASP A 1 428 ? -21.453 -3.483 0.517 1.00 95.56 428 ASP A N 1
ATOM 3485 C CA . ASP A 1 428 ? -21.043 -4.092 1.770 1.00 95.56 428 ASP A CA 1
ATOM 3486 C C . ASP A 1 428 ? -19.520 -4.260 1.820 1.00 95.56 428 ASP A C 1
ATOM 3488 O O . ASP A 1 428 ? -18.948 -5.048 1.068 1.00 95.56 428 ASP A O 1
ATOM 3492 N N . LEU A 1 429 ? -18.862 -3.509 2.707 1.00 95.44 429 LEU A N 1
ATOM 3493 C CA . LEU A 1 429 ? -17.422 -3.609 2.963 1.00 95.44 429 LEU A CA 1
ATOM 3494 C C . LEU A 1 429 ? -17.124 -4.309 4.299 1.00 95.44 429 LEU A C 1
ATOM 3496 O O . LEU A 1 429 ? -16.112 -4.015 4.942 1.00 95.44 429 LEU A O 1
ATOM 3500 N N . SER A 1 430 ? -18.001 -5.213 4.741 1.00 94.19 430 SER A N 1
ATOM 3501 C CA . SER A 1 430 ? -17.718 -6.157 5.828 1.00 94.19 430 SER A CA 1
ATOM 3502 C C . SER A 1 430 ? -16.577 -7.110 5.464 1.00 94.19 430 SER A C 1
ATOM 3504 O O . SER A 1 430 ? -16.325 -7.373 4.291 1.00 94.19 430 SER A O 1
ATOM 3506 N N . THR A 1 431 ? -15.838 -7.608 6.457 1.00 91.62 431 THR A N 1
ATOM 3507 C CA . THR A 1 431 ? -14.590 -8.359 6.219 1.00 91.62 431 THR A CA 1
ATOM 3508 C C . THR A 1 431 ? -14.821 -9.693 5.531 1.00 91.62 431 THR A C 1
ATOM 3510 O O . THR A 1 431 ? -13.978 -10.130 4.753 1.00 91.62 431 THR A O 1
ATOM 3513 N N . GLU A 1 432 ? -15.973 -10.308 5.782 1.00 89.19 432 GLU A N 1
ATOM 3514 C CA . GLU A 1 432 ? -16.425 -11.549 5.166 1.00 89.19 432 GLU A CA 1
ATOM 3515 C C . GLU A 1 432 ? -16.748 -11.404 3.673 1.00 89.19 432 GLU A C 1
ATOM 3517 O O . GLU A 1 432 ? -16.569 -12.361 2.923 1.00 89.19 432 GLU A O 1
ATOM 3522 N N . ASN A 1 433 ? -17.169 -10.211 3.241 1.00 91.06 433 ASN A N 1
ATOM 3523 C CA . ASN A 1 433 ? -17.562 -9.914 1.860 1.00 91.06 433 ASN A CA 1
ATOM 3524 C C . ASN A 1 433 ? -16.535 -9.036 1.126 1.00 91.06 433 ASN A C 1
ATOM 3526 O O . ASN A 1 433 ? -16.686 -8.739 -0.061 1.00 91.06 433 ASN A O 1
ATOM 3530 N N . LEU A 1 434 ? -15.479 -8.609 1.822 1.00 92.56 434 LEU A N 1
ATOM 3531 C CA . LEU A 1 434 ? -14.448 -7.759 1.258 1.00 92.56 434 LEU A CA 1
ATOM 3532 C C . LEU A 1 434 ? -13.553 -8.564 0.321 1.00 92.56 434 LEU A C 1
ATOM 3534 O O . LEU A 1 434 ? -12.739 -9.373 0.764 1.00 92.56 434 LEU A O 1
ATOM 3538 N N . GLU A 1 435 ? -13.610 -8.237 -0.963 1.00 92.06 435 GLU A N 1
ATOM 3539 C CA . GLU A 1 435 ? -12.592 -8.605 -1.935 1.00 92.06 435 GLU A CA 1
ATOM 3540 C C . GLU A 1 435 ? -11.753 -7.388 -2.312 1.00 92.06 435 GLU A C 1
ATOM 3542 O O . GLU A 1 435 ? -12.191 -6.235 -2.264 1.00 92.06 435 GLU A O 1
ATOM 3547 N N . LYS A 1 436 ? -10.514 -7.646 -2.719 1.00 90.19 436 LYS A N 1
ATOM 3548 C CA . LYS A 1 436 ? -9.607 -6.602 -3.192 1.00 90.19 436 LYS A CA 1
ATOM 3549 C C . LYS A 1 436 ? -10.213 -5.792 -4.348 1.00 90.19 436 LYS A C 1
ATOM 3551 O O . LYS A 1 436 ? -10.090 -4.565 -4.367 1.00 90.19 436 LYS A O 1
ATOM 3556 N N . ASP A 1 437 ? -10.883 -6.469 -5.277 1.00 90.25 437 ASP A N 1
ATOM 3557 C CA . ASP A 1 437 ? -11.498 -5.832 -6.441 1.00 90.25 437 ASP A CA 1
ATOM 3558 C C . ASP A 1 437 ? -12.678 -4.943 -6.041 1.00 90.25 437 ASP A C 1
ATOM 3560 O O . ASP A 1 437 ? -12.879 -3.901 -6.663 1.00 90.25 437 ASP A O 1
ATOM 3564 N N . THR A 1 438 ? -13.383 -5.260 -4.948 1.00 90.81 438 THR A N 1
ATOM 3565 C CA . THR A 1 438 ? -14.439 -4.404 -4.394 1.00 90.81 438 THR A CA 1
ATOM 3566 C C . THR A 1 438 ? -13.905 -2.998 -4.138 1.00 90.81 438 THR A C 1
ATOM 3568 O O . THR A 1 438 ? -14.463 -2.035 -4.652 1.00 90.81 438 THR A O 1
ATOM 3571 N N . LEU A 1 439 ? -12.777 -2.858 -3.431 1.00 92.44 439 LEU A N 1
ATOM 3572 C CA . LEU A 1 439 ? -12.184 -1.547 -3.131 1.00 92.44 439 LEU A CA 1
ATOM 3573 C C . LEU A 1 439 ? -11.580 -0.866 -4.365 1.00 92.44 439 LEU A C 1
ATOM 3575 O O . LEU A 1 439 ? -11.694 0.352 -4.511 1.00 92.44 439 LEU A O 1
ATOM 3579 N N . ILE A 1 440 ? -10.951 -1.635 -5.259 1.00 91.50 440 ILE A N 1
ATOM 3580 C CA . ILE A 1 440 ? -10.361 -1.106 -6.498 1.00 91.50 440 ILE A CA 1
ATOM 3581 C C . ILE A 1 440 ? -11.445 -0.520 -7.407 1.00 91.50 440 ILE A C 1
ATOM 3583 O O . ILE A 1 440 ? -11.245 0.560 -7.965 1.00 91.50 440 ILE A O 1
ATOM 3587 N N . ASN A 1 441 ? -12.597 -1.183 -7.509 1.00 92.00 441 ASN A N 1
ATOM 3588 C CA . ASN A 1 441 ? -13.728 -0.742 -8.322 1.00 92.00 441 ASN A CA 1
ATOM 3589 C C . ASN A 1 441 ? -14.412 0.510 -7.757 1.00 92.00 441 ASN A C 1
ATOM 3591 O O . ASN A 1 441 ? -14.977 1.287 -8.521 1.00 92.00 441 ASN A O 1
ATOM 3595 N N . LEU A 1 442 ? -14.331 0.766 -6.445 1.00 92.38 442 LEU A N 1
ATOM 3596 C CA . LEU A 1 442 ? -14.826 2.028 -5.878 1.00 92.38 442 LEU A CA 1
ATOM 3597 C C . LEU A 1 442 ? -14.005 3.225 -6.353 1.00 92.38 442 LEU A C 1
ATOM 3599 O O . LEU A 1 442 ? -14.559 4.297 -6.591 1.00 92.38 442 LEU A O 1
ATOM 3603 N N . ILE A 1 443 ? -12.690 3.050 -6.495 1.00 91.31 443 ILE A N 1
ATOM 3604 C CA . ILE A 1 443 ? -11.772 4.155 -6.785 1.00 91.31 443 ILE A CA 1
ATOM 3605 C C . ILE A 1 443 ? -11.420 4.272 -8.272 1.00 91.31 443 ILE A C 1
ATOM 3607 O O . ILE A 1 443 ? -11.120 5.358 -8.757 1.00 91.31 443 ILE A O 1
ATOM 3611 N N . SER A 1 444 ? -11.449 3.174 -9.018 1.00 82.62 444 SER A N 1
ATOM 3612 C CA . SER A 1 444 ? -11.094 3.167 -10.435 1.00 82.62 444 SER A CA 1
ATOM 3613 C C . SER A 1 444 ? -12.308 3.563 -11.268 1.00 82.62 444 SER A C 1
ATOM 3615 O O . SER A 1 444 ? -13.374 2.971 -11.128 1.00 82.62 444 SER A O 1
ATOM 3617 N N . SER A 1 445 ? -12.146 4.587 -12.110 1.00 60.12 445 SER A N 1
ATOM 3618 C CA . SER A 1 445 ? -13.136 5.007 -13.112 1.00 60.12 445 SER A CA 1
ATOM 3619 C C . SER A 1 445 ? -12.649 4.728 -14.522 1.00 60.12 445 SER A C 1
ATOM 3621 O O . SER A 1 445 ? -11.408 4.715 -14.723 1.00 60.12 445 SER A O 1
#

pLDDT: mean 89.17, std 9.57, range [46.25, 97.94]

Radius of gyration: 26.76 Å; chains: 1; bounding box: 59×63×78 Å

Sequence (445 aa):
NKEVSTILFNHMNLIPHSPVEFLRLLVYKSIGKTLLIKSPEVISDLRTTICMPIPYLISKYKEQYGLEPLASIFYRYKPLFLALRTNGTAVRKYINKIRKLAKKHHKPMKPDYLNDLTRSLKFGVSTELNEELKKVNIYRKIRLAYALKFRTIDTDSIIYRIRNGKSYATSFDYKYKENARIALDQVLKSISDDIAKNVKGKKIYIPKEITYMLPTSDKQFTGNFPSGSYVSVPKNMIAGIYWEDIGSKRIDLDLSIIDTEQKIGWDGEYRNKERTILFSGDMTSAPYGASELFYIKKNNPSAYIVLVNYFNYTKDIEIPFKIIIAKNKMESITRNYMIDPNDVITIAKSKITQEQKILGLLITTTNECRFYFMETHIGTEISAGNLEYIEQSRRYLFDFYTNAISLNEMLVKAGAIIETDKAKCDIDLSTENLEKDTLINLISS

Secondary structure (DSSP, 8-state):
-HHHHHHHHHHTT---SSHHHHHHHHHHHHHS--S----HHHHHHHHH---TTHHHHHHHHHHHH-SHHHHHHTTTTHHHHHHHTTSHHHHHHHHHHHHHHHHHH--PPPP-HHHHHHHHGGG---TTHHHHHHTS-HHHHHHHHHHHHHHHS--SEEEEEPTTS-EEEEE---S-HHHHHHHHHHHHHHHHHHHHHHHTT-EEE--TTEEPBPPSSTT-EETTEETT-EEEESSEEEEEEEE--BTTB---EEEEEE-SS-EEETTSBSB-TTS-EEE-------TT-EEEEEEE---SSEEEEEEEEETT--TT--EEEEEEEEEE--SSPPTT----GGGEEEEEEEEE-SSEEEEEEEEE-SS-EEEEEEEE---SSSS---HHHHHHHHHHHHHHHHTPPBHHHHHHHTT-EEES-GGG-SEE--TTT--HHHHHHHH--